Protein AF-A0AAT9HV15-F1 (afdb_monomer_lite)

Foldseek 3Di:
DADPNDDFDWDDDPPAQWIATPPGPVKIKGWDFDAPQQALGRIKMWIADPQRKIWIWRSQCLDQPDHGQNFFWWAKDFDDDPPDQQHDPDRVRRISDDSGTHTPGTGTAWIAGPVQWIKGWHKDFDKAWACAVLVLQATDITGQDMDTAKIFGPDGSNHPPAGQKMKGWDKAFLQDPDCVLRPVVLLVPLVDCVSNVSLLPFPSVQGHDRRGSNHHNDRHHDDRMDGAKMWMWGDDPPDDGTDTAKIKGWDWDFPVVQDPGRGDIDGAAIWMWGDDVPDPHTHTLAPRHKGFDFADQDPPHPCCVPCVGSWDFPDDAPDPPRPDDTDTDTDTQWIQHSVRKIKGKDFPDFDPDDDPPPPPVPPPPPPDPPDDDDDDDDDDDDDDDDDDDDDDDDDDDDDDDDDDDDDDDDDDDDDDDDDDDDDDDDDDGDGDIDIDIDDDDD

Secondary structure (DSSP, 8-state):
-EETTEE--EEE-TTSSEEEESS--S-EEEEE---SSSBSS--EEEEE-TTS-EEEES-S---TTPPP---EEEE--B--STTSTT--SSTTT-BSSSS-BEEEEE-EEEEE-TT-EEEEEEEEEEEEEE-GGG-TTS-EEEEEEEEEEEEEEEEETTB-S--SEEEEEEEEES--S-TTTT-HHHHT-TT-HHHHTT-TTS-GGG---TT-TT--SS-----SEEEEEEEEEEE-TT-SSEEEEEEEEEEEE--GGG-SSSPPPEEEEEEEEE--TT-SS-EES-SS-EEEEEP---TT-TTTTT--SSEEE----SSTT--SPP-EEE-EEEEE-TTS-EEEEEE----SSPPP--------------PPP----------------PPP---PPP---------------------------PPPSS--EEEEEEPPP-

Structure (mmCIF, N/CA/C/O backbone):
data_AF-A0AAT9HV15-F1
#
_entry.id   AF-A0AAT9HV15-F1
#
loop_
_atom_site.group_PDB
_atom_site.id
_atom_site.type_symbol
_atom_site.label_atom_id
_atom_site.label_alt_id
_atom_site.label_comp_id
_atom_site.label_asym_id
_atom_site.label_entity_id
_atom_site.label_seq_id
_atom_site.pdbx_PDB_ins_code
_atom_site.Cartn_x
_atom_site.Cartn_y
_atom_site.Cartn_z
_atom_site.occupancy
_atom_site.B_iso_or_equiv
_atom_site.auth_seq_id
_atom_site.auth_comp_id
_atom_site.auth_asym_id
_atom_site.auth_atom_id
_atom_site.pdbx_PDB_model_num
ATOM 1 N N . MET A 1 1 ? 3.244 -14.631 -6.047 1.00 84.88 1 MET A N 1
ATOM 2 C CA . MET A 1 1 ? 1.981 -13.869 -5.893 1.00 84.88 1 MET A CA 1
ATOM 3 C C . MET A 1 1 ? 1.630 -13.752 -4.413 1.00 84.88 1 MET A C 1
ATOM 5 O O . MET A 1 1 ? 1.930 -14.689 -3.685 1.00 84.88 1 MET A O 1
ATOM 9 N N . SER A 1 2 ? 1.026 -12.643 -3.970 1.00 81.19 2 SER A N 1
ATOM 10 C CA . SER A 1 2 ? 0.425 -12.531 -2.629 1.00 81.19 2 SER A CA 1
ATOM 11 C C . SER A 1 2 ? -1.094 -12.475 -2.767 1.00 81.19 2 SER A C 1
ATOM 13 O O . SER A 1 2 ? -1.607 -11.544 -3.382 1.00 81.19 2 SER A O 1
ATOM 15 N N . LEU A 1 3 ? -1.798 -13.476 -2.242 1.00 80.31 3 LEU A N 1
ATOM 16 C CA . LEU A 1 3 ? -3.259 -13.577 -2.300 1.00 80.31 3 LEU A CA 1
ATOM 17 C C . LEU A 1 3 ? -3.770 -14.080 -0.951 1.00 80.31 3 LEU A C 1
ATOM 19 O O . LEU A 1 3 ? -3.196 -15.015 -0.394 1.00 80.31 3 LEU A O 1
ATOM 23 N N . ALA A 1 4 ? -4.809 -13.441 -0.406 1.00 76.19 4 ALA A N 1
ATOM 24 C CA . ALA A 1 4 ? -5.395 -13.793 0.895 1.00 76.19 4 ALA A CA 1
ATOM 25 C C . ALA A 1 4 ? -4.350 -13.947 2.029 1.00 76.19 4 ALA A C 1
ATOM 27 O O . ALA A 1 4 ? -4.419 -14.861 2.848 1.00 76.19 4 ALA A O 1
ATOM 28 N N . GLY A 1 5 ? -3.331 -13.078 2.045 1.00 76.81 5 GLY A N 1
ATOM 29 C CA . GLY A 1 5 ? -2.265 -13.097 3.054 1.00 76.81 5 GLY A CA 1
ATOM 30 C C . GLY A 1 5 ? -1.223 -14.211 2.887 1.00 76.81 5 GLY A C 1
ATOM 31 O O . GLY A 1 5 ? -0.403 -14.406 3.781 1.00 76.81 5 GLY A O 1
ATOM 32 N N . ARG A 1 6 ? -1.224 -14.940 1.763 1.00 81.69 6 ARG A N 1
ATOM 33 C CA . ARG A 1 6 ? -0.285 -16.036 1.485 1.00 81.69 6 ARG A CA 1
ATOM 34 C C . ARG A 1 6 ? 0.624 -15.715 0.307 1.00 81.69 6 ARG A C 1
ATOM 36 O O . ARG A 1 6 ? 0.160 -15.288 -0.750 1.00 81.69 6 ARG A O 1
ATOM 43 N N . THR A 1 7 ? 1.912 -16.017 0.459 1.00 88.50 7 THR A N 1
ATOM 44 C CA . THR A 1 7 ? 2.855 -16.057 -0.664 1.00 88.50 7 THR A CA 1
ATOM 45 C C . THR A 1 7 ? 2.699 -17.379 -1.399 1.00 88.50 7 THR A C 1
ATOM 47 O O . THR A 1 7 ? 2.910 -18.443 -0.824 1.00 88.50 7 THR A O 1
ATOM 50 N N 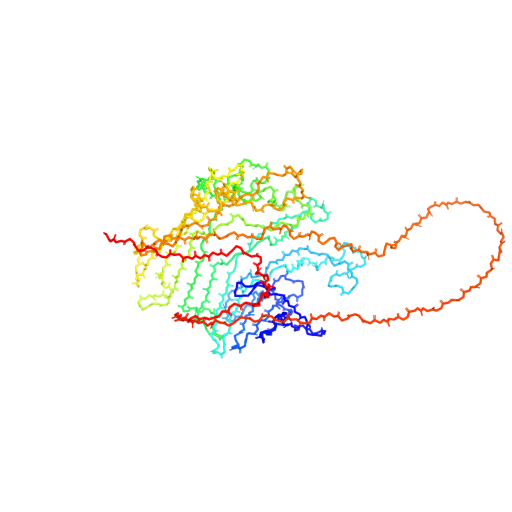. THR A 1 8 ? 2.350 -17.298 -2.677 1.00 89.19 8 THR A N 1
ATOM 51 C CA . THR A 1 8 ? 2.085 -18.450 -3.540 1.00 89.19 8 THR A CA 1
ATOM 52 C C . THR A 1 8 ? 3.058 -18.447 -4.714 1.00 89.19 8 THR A C 1
ATOM 54 O O . THR A 1 8 ? 3.144 -17.456 -5.455 1.00 89.19 8 THR A O 1
ATOM 57 N N . GLU A 1 9 ? 3.803 -19.542 -4.865 1.00 93.81 9 GLU A N 1
ATOM 58 C CA . GLU A 1 9 ? 4.592 -19.835 -6.063 1.00 93.81 9 GLU A CA 1
ATOM 59 C C . GLU A 1 9 ? 3.655 -20.229 -7.208 1.00 93.81 9 GLU A C 1
ATOM 61 O O . GLU A 1 9 ? 2.666 -20.931 -6.991 1.00 93.81 9 GLU A O 1
ATOM 66 N N . LEU A 1 10 ? 3.955 -19.755 -8.417 1.00 94.94 10 LEU A N 1
ATOM 67 C CA . LEU A 1 10 ? 3.155 -20.010 -9.609 1.00 94.94 10 LEU A CA 1
ATOM 68 C C . LEU A 1 10 ? 3.927 -20.897 -10.580 1.00 94.94 10 LEU A C 1
ATOM 70 O O . LEU A 1 10 ? 5.080 -20.621 -10.902 1.00 94.94 10 LEU A O 1
ATOM 74 N N . VAL A 1 11 ? 3.256 -21.920 -11.095 1.00 96.12 11 VAL A N 1
ATOM 75 C CA . VAL A 1 11 ? 3.764 -22.818 -12.129 1.00 96.12 11 VAL A CA 1
ATOM 76 C C . VAL A 1 11 ? 3.058 -22.488 -13.436 1.00 96.12 11 VAL A C 1
ATOM 78 O O . VAL A 1 11 ? 1.828 -22.477 -13.508 1.00 96.12 11 VAL A O 1
ATOM 81 N N . ARG A 1 12 ? 3.838 -22.196 -14.478 1.00 96.44 12 ARG A N 1
ATOM 82 C CA . ARG A 1 12 ? 3.315 -21.899 -15.815 1.00 96.44 12 ARG A CA 1
ATOM 83 C C . ARG A 1 12 ? 2.743 -23.161 -16.461 1.00 96.44 12 ARG A C 1
ATOM 85 O O . ARG A 1 12 ? 3.350 -24.228 -16.400 1.00 96.44 12 ARG A O 1
ATOM 92 N N . VAL A 1 13 ? 1.597 -23.030 -17.121 1.00 96.56 13 VAL A N 1
ATOM 93 C CA . VAL A 1 13 ? 0.961 -24.113 -17.875 1.00 96.56 13 VAL A CA 1
ATOM 94 C C . VAL A 1 13 ? 1.514 -24.121 -19.300 1.00 96.56 13 VAL A C 1
ATOM 96 O O . VAL A 1 13 ? 1.117 -23.310 -20.143 1.00 96.56 13 VAL A O 1
ATOM 99 N N . GLY A 1 14 ? 2.442 -25.041 -19.572 1.00 94.56 14 GLY A N 1
ATOM 100 C CA . GLY A 1 14 ? 3.097 -25.168 -20.876 1.00 94.56 14 GLY A CA 1
ATOM 101 C C . GLY A 1 14 ? 3.764 -23.859 -21.312 1.00 94.56 14 GLY A C 1
ATOM 102 O O . GLY A 1 14 ? 4.477 -23.224 -20.538 1.00 94.56 14 GLY A O 1
ATOM 103 N N . THR A 1 15 ? 3.502 -23.438 -22.548 1.00 92.38 15 THR A N 1
ATOM 104 C CA . THR A 1 15 ? 3.983 -22.170 -23.128 1.00 92.38 15 THR A CA 1
ATOM 105 C C . THR A 1 15 ? 2.937 -21.050 -23.084 1.00 92.38 15 THR A C 1
ATOM 107 O O . THR A 1 15 ? 3.122 -20.002 -23.697 1.00 92.38 15 THR A O 1
ATOM 110 N N . THR A 1 16 ? 1.823 -21.249 -22.372 1.00 95.19 16 THR A N 1
ATOM 111 C CA . THR A 1 16 ? 0.698 -20.300 -22.345 1.00 95.19 16 THR A CA 1
ATOM 112 C C . THR A 1 16 ? 0.917 -19.168 -21.340 1.00 95.19 16 THR A C 1
ATOM 114 O O . THR A 1 16 ? 1.786 -19.249 -20.476 1.00 95.19 16 THR A O 1
ATOM 117 N N . ASN A 1 17 ? 0.080 -18.132 -21.382 1.00 95.69 17 ASN A N 1
ATOM 118 C CA . ASN A 1 17 ? 0.015 -17.102 -20.335 1.00 95.69 17 ASN A CA 1
ATOM 119 C C . ASN A 1 17 ? -0.897 -17.505 -19.163 1.00 95.69 17 ASN A C 1
ATOM 121 O O . ASN A 1 17 ? -1.462 -16.657 -18.481 1.00 95.69 17 ASN A O 1
ATOM 125 N N . THR A 1 18 ? -1.084 -18.808 -18.942 1.00 97.50 18 THR A N 1
ATOM 126 C CA . THR A 1 18 ? -1.837 -19.347 -17.806 1.00 97.50 18 THR A CA 1
ATOM 127 C C . THR A 1 18 ? -0.881 -20.000 -16.814 1.00 97.50 18 THR A C 1
ATOM 129 O O . THR A 1 18 ? 0.092 -20.650 -17.195 1.00 97.50 18 THR A O 1
ATOM 132 N N . TYR A 1 19 ? -1.179 -19.841 -15.532 1.00 97.44 19 TYR A N 1
ATOM 133 C CA . TYR A 1 19 ? -0.416 -20.338 -14.399 1.00 97.44 19 TYR A CA 1
ATOM 134 C C . TYR A 1 19 ? -1.364 -20.967 -13.374 1.00 97.44 19 TYR A C 1
ATOM 136 O O . TYR A 1 19 ? -2.564 -20.674 -13.345 1.00 97.44 19 TYR A O 1
ATOM 144 N N . ARG A 1 20 ? -0.807 -21.817 -12.515 1.00 95.81 20 ARG A N 1
ATOM 145 C CA . ARG A 1 20 ? -1.479 -22.384 -11.342 1.00 95.81 20 ARG A CA 1
ATOM 146 C C . ARG A 1 20 ? -0.615 -22.194 -10.101 1.00 95.81 20 ARG A C 1
ATOM 148 O O . ARG A 1 20 ? 0.610 -22.164 -10.237 1.00 95.81 20 ARG A O 1
ATOM 155 N N . PRO A 1 21 ? -1.199 -22.093 -8.900 1.00 94.69 21 PRO A N 1
ATOM 156 C CA . PRO A 1 21 ? -0.445 -22.275 -7.666 1.00 94.69 21 PRO A CA 1
ATOM 157 C C . PRO A 1 21 ? 0.350 -23.585 -7.684 1.00 94.69 21 PRO A C 1
ATOM 159 O O . PRO A 1 21 ? -0.144 -24.603 -8.164 1.00 94.69 21 PRO A O 1
ATOM 162 N N . ALA A 1 22 ? 1.568 -23.578 -7.139 1.00 93.62 22 ALA A N 1
ATOM 163 C CA . ALA A 1 22 ? 2.375 -24.795 -7.013 1.00 93.62 22 ALA A CA 1
ATOM 164 C C . ALA A 1 22 ? 1.672 -25.863 -6.153 1.00 93.62 22 ALA A C 1
ATOM 166 O O . ALA A 1 22 ? 1.695 -27.048 -6.479 1.00 93.62 22 ALA A O 1
ATOM 167 N N . SER A 1 23 ? 0.997 -25.428 -5.085 1.00 91.44 23 SER A N 1
ATOM 168 C CA . SER A 1 23 ? 0.029 -26.240 -4.344 1.00 91.44 23 SER A CA 1
ATOM 169 C C . SER A 1 23 ? -1.352 -26.073 -4.979 1.00 91.44 23 SER A C 1
ATOM 171 O O . SER A 1 23 ? -2.198 -25.398 -4.399 1.00 91.44 23 SER A O 1
ATOM 173 N N . ASP A 1 24 ? -1.531 -26.622 -6.183 1.00 93.19 24 ASP A N 1
ATOM 174 C CA . ASP A 1 24 ? -2.735 -26.486 -7.017 1.00 93.19 24 ASP A CA 1
ATOM 175 C C . ASP A 1 24 ? -4.028 -26.666 -6.198 1.00 93.19 24 ASP A C 1
ATOM 177 O O . ASP A 1 24 ? -4.363 -27.765 -5.752 1.00 93.19 24 ASP A O 1
ATOM 181 N N . ASP A 1 25 ? -4.734 -25.559 -5.978 1.00 93.06 25 ASP A N 1
ATOM 182 C CA . ASP A 1 25 ? -6.002 -25.482 -5.250 1.00 93.06 25 ASP A CA 1
ATOM 183 C C . ASP A 1 25 ? -7.192 -25.255 -6.197 1.00 93.06 25 ASP A C 1
ATOM 185 O O . ASP A 1 25 ? -8.297 -24.946 -5.753 1.00 93.06 25 ASP A O 1
ATOM 189 N N . GLY A 1 26 ? -6.971 -25.404 -7.509 1.00 94.94 26 GLY A N 1
ATOM 190 C CA . GLY A 1 26 ? -7.952 -25.107 -8.548 1.00 94.94 26 GLY A CA 1
ATOM 191 C C . GLY A 1 26 ? -8.003 -23.635 -8.974 1.00 94.94 26 GLY A C 1
ATOM 192 O O . GLY A 1 26 ? -8.720 -23.319 -9.923 1.00 94.94 26 GLY A O 1
ATOM 193 N N . THR A 1 27 ? -7.235 -22.738 -8.343 1.00 95.62 27 THR A N 1
ATOM 194 C CA . THR A 1 27 ? -7.126 -21.337 -8.774 1.00 95.62 27 THR A CA 1
ATOM 195 C C . THR A 1 27 ? -6.457 -21.241 -10.142 1.00 95.62 27 THR A C 1
ATOM 197 O O . THR A 1 27 ? -5.368 -21.778 -10.374 1.00 95.62 27 THR A O 1
ATOM 200 N N . ARG A 1 28 ? -7.069 -20.480 -11.051 1.00 96.56 28 ARG A N 1
ATOM 201 C CA . ARG A 1 28 ? -6.496 -20.164 -12.360 1.00 96.56 28 ARG A CA 1
ATOM 202 C C . ARG A 1 28 ? -5.915 -18.760 -12.349 1.00 96.56 28 ARG A C 1
ATOM 204 O O . ARG A 1 28 ? -6.616 -17.802 -12.054 1.00 96.56 28 ARG A O 1
ATOM 211 N N . VAL A 1 29 ? -4.655 -18.628 -12.747 1.00 97.75 29 VAL A N 1
ATOM 212 C CA . VAL A 1 29 ? -3.983 -17.331 -12.879 1.00 97.75 29 VAL A CA 1
ATOM 213 C C . VAL A 1 29 ? -3.672 -17.088 -14.351 1.00 97.75 29 VAL A C 1
ATOM 215 O O . VAL A 1 29 ? -3.105 -17.953 -15.010 1.00 97.75 29 VAL A O 1
ATOM 218 N N . THR A 1 30 ? -4.046 -15.933 -14.890 1.00 98.19 30 THR A N 1
ATOM 219 C CA . THR A 1 30 ? -3.813 -15.575 -16.295 1.00 98.19 30 THR A CA 1
ATOM 220 C C . THR A 1 30 ? -3.082 -14.244 -16.377 1.00 98.19 30 THR A C 1
ATOM 222 O O . THR A 1 30 ? -3.547 -13.250 -15.825 1.00 98.19 30 THR A O 1
ATOM 225 N N . LEU A 1 31 ? -1.959 -14.228 -17.091 1.00 97.50 31 LEU A N 1
ATOM 226 C CA . LEU A 1 31 ? -1.273 -13.010 -17.503 1.00 97.50 31 LEU A CA 1
ATOM 227 C C . LEU A 1 31 ? -1.949 -12.451 -18.759 1.00 97.50 31 LEU A C 1
ATOM 229 O O . LEU A 1 31 ? -2.221 -13.177 -19.722 1.00 97.50 31 LEU A O 1
ATOM 233 N N . LYS A 1 32 ? -2.215 -11.154 -18.745 1.00 97.69 32 LYS A N 1
ATOM 234 C CA . LYS A 1 32 ? -2.801 -10.382 -19.836 1.00 97.69 32 LYS A CA 1
ATOM 235 C C . LYS A 1 32 ? -1.885 -9.206 -20.160 1.00 97.69 32 LYS A C 1
ATOM 237 O O . LYS A 1 32 ? -1.106 -8.802 -19.310 1.00 97.69 32 LYS A O 1
ATOM 242 N N . THR A 1 33 ? -2.015 -8.653 -21.360 1.00 95.38 33 THR A N 1
ATOM 243 C CA . THR A 1 33 ? -1.266 -7.476 -21.828 1.00 95.38 33 THR A CA 1
ATOM 244 C C . THR A 1 33 ? -2.214 -6.462 -22.476 1.00 95.38 33 THR A C 1
ATOM 246 O O . THR A 1 33 ? -3.408 -6.741 -22.651 1.00 95.38 33 THR A O 1
ATOM 249 N N . GLY A 1 34 ? -1.702 -5.281 -22.827 1.00 93.81 34 GLY A N 1
ATOM 250 C CA . GLY A 1 34 ? -2.438 -4.231 -23.533 1.00 93.81 34 GLY A CA 1
ATOM 251 C C . GLY A 1 34 ? -3.240 -3.279 -22.641 1.00 93.81 34 GLY A C 1
ATOM 252 O O . GLY A 1 34 ? -4.068 -2.532 -23.159 1.00 93.81 34 GLY A O 1
ATOM 253 N N . ALA A 1 35 ? -3.034 -3.293 -21.320 1.00 95.31 35 ALA A N 1
ATOM 254 C CA . ALA A 1 35 ? -3.607 -2.279 -20.438 1.00 95.31 35 ALA A CA 1
ATOM 255 C C . ALA A 1 35 ? -2.844 -0.945 -20.536 1.00 95.31 35 ALA A C 1
ATOM 257 O O . ALA A 1 35 ? -1.622 -0.916 -20.664 1.00 95.31 35 ALA A O 1
ATOM 258 N N . ALA A 1 36 ? -3.558 0.174 -20.412 1.00 93.75 36 ALA A N 1
ATOM 259 C CA . ALA A 1 36 ? -2.958 1.501 -20.302 1.00 93.75 36 ALA A CA 1
ATOM 260 C C . ALA A 1 36 ? -2.536 1.779 -18.846 1.00 93.75 36 ALA A C 1
ATOM 262 O O . ALA A 1 36 ? -3.148 2.579 -18.150 1.00 93.75 36 ALA A O 1
ATOM 263 N N . ASN A 1 37 ? -1.517 1.072 -18.354 1.00 93.94 37 ASN A N 1
ATOM 264 C CA . ASN A 1 37 ? -1.131 1.078 -16.934 1.00 93.94 37 ASN A CA 1
ATOM 265 C C . ASN A 1 37 ? 0.318 1.539 -16.665 1.00 93.94 37 ASN A C 1
ATOM 267 O O . ASN A 1 37 ? 0.793 1.435 -15.536 1.00 93.94 37 ASN A O 1
ATOM 271 N N . GLY A 1 38 ? 1.014 2.044 -17.689 1.00 90.88 38 GLY A N 1
ATOM 272 C CA . GLY A 1 38 ? 2.395 2.538 -17.604 1.00 90.88 38 GLY A CA 1
ATOM 273 C C . GLY A 1 38 ? 3.482 1.470 -17.769 1.00 90.88 38 GLY A C 1
ATOM 274 O O . GLY A 1 38 ? 4.645 1.823 -17.976 1.00 90.88 38 GLY A O 1
ATOM 275 N N . ASP A 1 39 ? 3.111 0.191 -17.731 1.00 92.81 39 ASP A N 1
ATOM 276 C CA . ASP A 1 39 ? 3.994 -0.920 -18.076 1.00 92.81 39 ASP A CA 1
ATOM 277 C C . ASP A 1 39 ? 4.319 -0.937 -19.587 1.00 92.81 39 ASP A C 1
ATOM 279 O O . ASP A 1 39 ? 3.625 -0.323 -20.405 1.00 92.81 39 ASP A O 1
ATOM 283 N N . ASN A 1 40 ? 5.415 -1.588 -19.980 1.00 89.81 40 ASN A N 1
ATOM 284 C CA . ASN A 1 40 ? 5.967 -1.496 -21.334 1.00 89.81 40 ASN A CA 1
ATOM 285 C C . ASN A 1 40 ? 5.042 -2.065 -22.427 1.00 89.81 40 ASN A C 1
ATOM 287 O O . ASN A 1 40 ? 4.978 -1.482 -23.521 1.00 89.81 40 ASN A O 1
ATOM 291 N N . ASP A 1 41 ? 4.344 -3.162 -22.138 1.00 89.81 41 ASP A N 1
ATOM 292 C CA . ASP A 1 41 ? 3.325 -3.797 -22.981 1.00 89.81 41 ASP A CA 1
ATOM 293 C C . ASP A 1 41 ? 1.968 -3.951 -22.266 1.00 89.81 41 ASP A C 1
ATOM 295 O O . ASP A 1 41 ? 1.015 -4.493 -22.837 1.00 89.81 41 ASP A O 1
ATOM 299 N N . GLY A 1 42 ? 1.839 -3.393 -21.063 1.00 93.56 42 GLY A N 1
ATOM 300 C CA . GLY A 1 42 ? 0.571 -3.269 -20.364 1.00 93.56 42 GLY A CA 1
ATOM 301 C C . GLY A 1 42 ? 0.174 -4.545 -19.636 1.00 93.56 42 GLY A C 1
ATOM 302 O O . GLY A 1 42 ? -1.004 -4.914 -19.681 1.00 93.56 42 GLY A O 1
ATOM 303 N N . GLU A 1 43 ? 1.135 -5.247 -19.025 1.00 95.00 43 GLU A N 1
ATOM 304 C CA . GLU A 1 43 ? 0.898 -6.475 -18.269 1.00 95.00 43 GLU A CA 1
ATOM 305 C C . GLU A 1 43 ? -0.072 -6.253 -17.107 1.00 95.00 43 GLU A C 1
ATOM 307 O O . GLU A 1 43 ? 0.061 -5.303 -16.335 1.00 95.00 43 GLU A O 1
ATOM 312 N N . TYR A 1 44 ? -1.024 -7.168 -16.932 1.00 97.38 44 TYR A N 1
ATOM 313 C CA . TYR A 1 44 ? -1.892 -7.259 -15.758 1.00 97.38 44 TYR A CA 1
ATOM 314 C C . TYR A 1 44 ? -2.314 -8.710 -15.522 1.00 97.38 44 TYR A C 1
ATOM 316 O O . TYR A 1 44 ? -2.211 -9.562 -16.407 1.00 97.38 44 TYR A O 1
ATOM 324 N N . TRP A 1 45 ? -2.792 -9.010 -14.317 1.00 98.00 45 TRP A N 1
ATOM 325 C CA . TRP A 1 45 ? -3.085 -10.385 -13.911 1.00 98.00 45 TRP A CA 1
ATOM 326 C C . TRP A 1 45 ? -4.553 -10.563 -13.547 1.00 98.00 45 TRP A C 1
ATOM 328 O O . TRP A 1 45 ? -5.130 -9.737 -12.844 1.00 98.00 45 TRP A O 1
ATOM 338 N N . GLU A 1 46 ? -5.140 -11.675 -13.976 1.00 98.06 46 GLU A N 1
ATOM 339 C CA . GLU A 1 46 ? -6.458 -12.134 -13.538 1.00 98.06 46 GLU A CA 1
ATOM 340 C C . GLU A 1 46 ? -6.306 -13.443 -12.768 1.00 98.06 46 GLU A C 1
ATOM 342 O O . GLU A 1 46 ? -5.705 -14.403 -13.256 1.00 98.06 46 GLU A O 1
ATOM 347 N N . VAL A 1 47 ? -6.857 -13.486 -11.561 1.00 97.38 47 VAL A N 1
ATOM 348 C CA . VAL A 1 47 ? -6.869 -14.661 -10.695 1.00 97.38 47 VAL A CA 1
ATOM 349 C C . VAL A 1 47 ? -8.316 -15.069 -10.476 1.00 97.38 47 VAL A C 1
ATOM 351 O O . VAL A 1 47 ? -9.081 -14.314 -9.887 1.00 97.38 47 VAL A O 1
ATOM 354 N N . THR A 1 48 ? -8.692 -16.249 -10.952 1.00 97.94 48 THR A N 1
ATOM 355 C CA . THR A 1 48 ? -10.032 -16.814 -10.777 1.00 97.94 48 THR A CA 1
ATOM 356 C C . THR A 1 48 ? -9.967 -17.932 -9.751 1.00 97.94 48 THR A C 1
ATOM 358 O O . THR A 1 48 ? -9.316 -18.955 -9.989 1.00 97.94 48 THR A O 1
ATOM 361 N N . THR A 1 49 ? -10.616 -17.730 -8.610 1.00 95.69 49 THR A N 1
ATOM 362 C CA . THR A 1 49 ? -10.752 -18.741 -7.557 1.00 95.69 49 THR A CA 1
ATOM 363 C C . THR A 1 49 ? -11.859 -19.741 -7.897 1.00 95.69 49 THR A C 1
ATOM 365 O O . THR A 1 49 ? -12.640 -19.547 -8.829 1.00 95.69 49 THR A O 1
ATOM 368 N N . THR A 1 50 ? -11.912 -20.858 -7.172 1.00 96.31 50 THR A N 1
ATOM 369 C CA . THR A 1 50 ? -12.835 -21.975 -7.456 1.00 96.31 50 THR A CA 1
ATOM 370 C C . THR A 1 50 ? -14.309 -21.650 -7.213 1.00 96.31 50 THR A C 1
ATOM 372 O O . THR A 1 50 ? -15.176 -22.339 -7.743 1.00 96.31 50 THR A O 1
ATOM 375 N N . ASP A 1 51 ? -14.598 -20.590 -6.461 1.00 96.25 51 ASP A N 1
ATOM 376 C CA . ASP A 1 51 ? -15.936 -20.012 -6.290 1.00 96.25 51 ASP A CA 1
ATOM 377 C C . ASP A 1 51 ? -16.374 -19.131 -7.479 1.00 96.25 51 ASP A C 1
ATOM 379 O O . ASP A 1 51 ? -17.502 -18.647 -7.506 1.00 96.25 51 ASP A O 1
ATOM 383 N N . GLY A 1 52 ? -15.495 -18.925 -8.466 1.00 97.25 52 GLY A N 1
ATOM 384 C CA . GLY A 1 52 ? -15.737 -18.101 -9.647 1.00 97.25 52 GLY A CA 1
ATOM 385 C C . GLY A 1 52 ? -15.407 -16.617 -9.470 1.00 97.25 52 GLY A C 1
ATOM 386 O O . GLY A 1 52 ? -15.512 -15.869 -10.442 1.00 97.25 52 GLY A O 1
ATOM 387 N N . THR A 1 53 ? -14.972 -16.180 -8.285 1.00 97.50 53 THR A N 1
ATOM 388 C CA . THR A 1 53 ? -14.555 -14.791 -8.054 1.00 97.50 53 THR A CA 1
ATOM 389 C C . THR A 1 53 ? -13.293 -14.471 -8.859 1.00 97.50 53 THR A C 1
ATOM 391 O O . THR A 1 53 ? -12.325 -15.234 -8.873 1.00 97.50 53 THR A O 1
ATOM 394 N N . VAL A 1 54 ? -13.289 -13.322 -9.537 1.00 97.62 54 VAL A N 1
ATOM 395 C CA . VAL A 1 54 ? -12.161 -12.836 -10.338 1.00 97.62 54 VAL A CA 1
ATOM 396 C C . VAL A 1 54 ? -11.495 -11.659 -9.640 1.00 97.62 54 VAL A C 1
ATOM 398 O O . VAL A 1 54 ? -12.108 -10.615 -9.429 1.00 97.62 54 VAL A O 1
ATOM 401 N N . TYR A 1 55 ? -10.209 -11.804 -9.345 1.00 97.50 55 TYR A N 1
ATOM 402 C CA . TYR A 1 55 ? -9.341 -10.758 -8.820 1.00 97.50 55 TYR A CA 1
ATOM 403 C C . TYR A 1 55 ? -8.441 -10.252 -9.946 1.00 97.50 55 TYR A C 1
ATOM 405 O O . TYR A 1 55 ? -7.631 -10.997 -10.494 1.00 97.50 55 TYR A O 1
ATOM 413 N N . THR A 1 56 ? -8.580 -8.980 -10.294 1.00 97.94 56 THR A N 1
ATOM 414 C CA . THR A 1 56 ? -7.769 -8.303 -11.307 1.00 97.94 56 THR A CA 1
ATOM 415 C C . THR A 1 56 ? -6.699 -7.466 -10.621 1.00 97.94 56 THR A C 1
ATOM 417 O O . THR A 1 56 ? -7.025 -6.648 -9.760 1.00 97.94 56 THR A O 1
ATOM 420 N N . PHE A 1 57 ? -5.442 -7.635 -11.022 1.00 97.94 57 PHE A N 1
ATOM 421 C CA . PHE A 1 57 ? -4.297 -6.921 -10.467 1.00 97.94 57 PHE A CA 1
ATOM 422 C C . PHE A 1 57 ? -3.606 -6.075 -11.528 1.00 97.94 57 PHE A C 1
ATOM 424 O O . PHE A 1 57 ? -3.196 -6.601 -12.564 1.00 97.94 57 PHE A O 1
ATOM 431 N N . GLY A 1 58 ? -3.425 -4.788 -11.238 1.00 97.19 58 GLY A N 1
ATOM 432 C CA . GLY A 1 58 ? -2.632 -3.866 -12.040 1.00 97.19 58 GLY A CA 1
ATOM 433 C C . GLY A 1 58 ? -3.181 -3.597 -13.441 1.00 97.19 58 GLY A C 1
ATOM 434 O O . GLY A 1 58 ? -2.423 -3.363 -14.375 1.00 97.19 58 GLY A O 1
ATOM 435 N N . ARG A 1 59 ? -4.504 -3.627 -13.601 1.00 96.75 59 ARG A N 1
ATOM 436 C CA . ARG A 1 59 ? -5.177 -3.194 -14.828 1.00 96.75 59 ARG A CA 1
ATOM 437 C C . ARG A 1 59 ? -5.180 -1.670 -14.977 1.00 96.75 59 ARG A C 1
ATOM 439 O O . ARG A 1 59 ? -5.221 -1.195 -16.106 1.00 96.75 59 ARG A O 1
ATOM 446 N N . HIS A 1 60 ? -5.127 -0.929 -13.867 1.00 96.25 60 HIS A N 1
ATOM 447 C CA . HIS A 1 60 ? -5.204 0.531 -13.761 1.00 96.25 60 HIS A CA 1
ATOM 448 C C . HIS A 1 60 ? -6.569 1.114 -14.169 1.00 96.25 60 HIS A C 1
ATOM 450 O O . HIS A 1 60 ? -7.242 1.752 -13.359 1.00 96.25 60 HIS A O 1
ATOM 456 N N . GLU A 1 61 ? -7.012 0.841 -15.396 1.00 96.12 61 GLU A N 1
ATOM 457 C CA . GLU A 1 61 ? -8.294 1.284 -15.950 1.00 96.12 61 GLU A CA 1
ATOM 458 C C . GLU A 1 61 ? -9.352 0.183 -15.803 1.00 96.12 61 GLU A C 1
ATOM 460 O O . GLU A 1 61 ? -9.449 -0.768 -16.590 1.00 96.12 61 GLU A O 1
ATOM 465 N N . VAL A 1 62 ? -10.155 0.284 -14.743 1.00 94.81 62 VAL A N 1
ATOM 466 C CA . VAL A 1 62 ? -11.135 -0.753 -14.376 1.00 94.81 62 VAL A CA 1
ATOM 467 C C . VAL A 1 62 ? -12.470 -0.647 -15.125 1.00 94.81 62 VAL A C 1
ATOM 469 O O . VAL A 1 62 ? -13.209 -1.639 -15.157 1.00 94.81 62 VAL A O 1
ATOM 472 N N . GLY A 1 63 ? -12.727 0.489 -15.787 1.00 92.81 63 GLY A N 1
ATOM 473 C CA . GLY A 1 63 ? -13.925 0.770 -16.586 1.00 92.81 63 GLY A CA 1
ATOM 474 C C . GLY A 1 63 ? -15.103 1.310 -15.766 1.00 92.81 63 GLY A C 1
ATOM 475 O O . GLY A 1 63 ? -14.933 1.755 -14.634 1.00 92.81 63 GLY A O 1
ATOM 476 N N . GLY A 1 64 ? -16.306 1.291 -16.352 1.00 92.00 64 GLY A N 1
ATOM 477 C CA . GLY A 1 64 ? -17.565 1.580 -15.644 1.00 92.00 64 GLY A CA 1
ATOM 478 C C . GLY A 1 64 ? -17.690 2.993 -15.059 1.00 92.00 64 GLY A C 1
ATOM 479 O O . GLY A 1 64 ? -18.424 3.182 -14.097 1.00 92.00 64 GLY A O 1
ATOM 480 N N . GLY A 1 65 ? -16.950 3.972 -15.593 1.00 93.69 65 GLY A N 1
ATOM 481 C CA . GLY A 1 65 ? -16.951 5.359 -15.108 1.00 93.69 65 GLY A CA 1
ATOM 482 C C . GLY A 1 65 ? -16.089 5.618 -13.865 1.00 93.69 65 GLY A C 1
ATOM 483 O O . GLY A 1 65 ? -16.018 6.759 -13.414 1.00 93.69 65 GLY A O 1
ATOM 484 N N . HIS A 1 66 ? -15.413 4.600 -13.325 1.00 96.12 66 HIS A N 1
ATOM 485 C CA . HIS A 1 66 ? -14.475 4.771 -12.218 1.00 96.12 66 HIS A CA 1
ATOM 486 C C . HIS A 1 66 ? -13.159 5.395 -12.712 1.00 96.12 66 HIS A C 1
ATOM 488 O O . HIS A 1 66 ? -12.696 5.111 -13.818 1.00 96.12 66 HIS A O 1
ATOM 494 N N . THR A 1 67 ? -12.533 6.229 -11.883 1.00 96.12 67 THR A N 1
ATOM 495 C CA . THR A 1 67 ? -11.222 6.824 -12.177 1.00 96.12 67 THR A CA 1
ATOM 496 C C . THR A 1 67 ? -10.103 5.778 -12.158 1.00 96.12 67 THR A C 1
ATOM 498 O O . THR A 1 67 ? -10.257 4.670 -11.642 1.00 96.12 67 THR A O 1
ATOM 501 N N . ASN A 1 68 ? -8.943 6.105 -12.722 1.00 97.12 68 ASN A N 1
ATOM 502 C CA . ASN A 1 68 ? -7.827 5.164 -12.745 1.00 97.12 68 ASN A CA 1
ATOM 503 C C . ASN A 1 68 ? -7.332 4.852 -11.324 1.00 97.12 68 ASN A C 1
ATOM 505 O O . ASN A 1 68 ? -7.134 5.748 -10.502 1.00 97.12 68 ASN A O 1
ATOM 509 N N . THR A 1 69 ? -7.095 3.570 -11.043 1.00 98.00 69 THR A N 1
ATOM 510 C CA . THR A 1 69 ? -6.770 3.089 -9.690 1.00 98.00 69 THR A CA 1
ATOM 511 C C . THR A 1 69 ? -5.321 3.341 -9.286 1.00 98.00 69 THR A C 1
ATOM 513 O O . THR A 1 69 ? -5.003 3.231 -8.107 1.00 98.00 69 THR A O 1
ATOM 516 N N . ASN A 1 70 ? -4.427 3.669 -10.230 1.00 97.69 70 ASN A N 1
ATOM 517 C CA . ASN A 1 70 ? -2.983 3.841 -9.996 1.00 97.69 70 ASN A CA 1
ATOM 518 C C . ASN A 1 70 ? -2.304 2.621 -9.355 1.00 97.69 70 ASN A C 1
ATOM 520 O O . ASN A 1 70 ? -1.391 2.760 -8.549 1.00 97.69 70 ASN A O 1
ATOM 524 N N . SER A 1 71 ? -2.742 1.419 -9.696 1.00 97.62 71 SER A N 1
ATOM 525 C CA . SER A 1 71 ? -2.337 0.171 -9.047 1.00 97.62 71 SER A CA 1
ATOM 526 C C . SER A 1 71 ? -1.012 -0.443 -9.500 1.00 97.62 71 SER A C 1
ATOM 528 O O . SER A 1 71 ? -0.558 -1.420 -8.902 1.00 97.62 71 SER A O 1
ATOM 530 N N . VAL A 1 72 ? -0.383 0.092 -10.543 1.00 97.38 72 VAL A N 1
ATOM 531 C CA . VAL A 1 72 ? 0.871 -0.437 -11.089 1.00 97.38 72 VAL A CA 1
ATOM 532 C C . VAL A 1 72 ? 2.026 0.455 -10.666 1.00 97.38 72 VAL A C 1
ATOM 534 O O . VAL A 1 72 ? 1.987 1.666 -10.866 1.00 97.38 72 VAL A O 1
ATOM 537 N N . SER A 1 73 ? 3.047 -0.149 -10.057 1.00 96.75 73 SER A N 1
ATOM 538 C CA . SER A 1 73 ? 4.319 0.517 -9.777 1.00 96.75 73 SER A CA 1
ATOM 539 C C . SER A 1 73 ? 5.352 0.051 -10.791 1.00 96.75 73 SER A C 1
ATOM 541 O O . SER A 1 73 ? 5.565 -1.157 -10.948 1.00 96.75 73 SER A O 1
ATOM 543 N N . THR A 1 74 ? 6.010 0.999 -11.450 1.00 94.94 74 THR A N 1
ATOM 544 C CA . THR A 1 74 ? 6.962 0.729 -12.519 1.00 94.94 74 THR A CA 1
ATOM 545 C C . THR A 1 74 ? 8.372 1.211 -12.169 1.00 94.94 74 THR A C 1
ATOM 547 O O . THR A 1 74 ? 8.595 1.974 -11.225 1.00 94.94 74 THR A O 1
ATOM 550 N N . VAL A 1 75 ? 9.364 0.638 -12.848 1.00 93.12 75 VAL A N 1
ATOM 551 C CA . VAL A 1 75 ? 10.776 1.009 -12.729 1.00 93.12 75 VAL A CA 1
ATOM 552 C C . VAL A 1 75 ? 11.479 0.825 -14.078 1.00 93.12 75 VAL A C 1
ATOM 554 O O . VAL A 1 75 ? 11.187 -0.140 -14.789 1.00 93.12 75 VAL A O 1
ATOM 557 N N . PRO A 1 76 ? 12.419 1.700 -14.477 1.00 89.94 76 PRO A N 1
ATOM 558 C CA . PRO A 1 76 ? 13.182 1.479 -15.697 1.00 89.94 76 PRO A CA 1
ATOM 559 C C . PRO A 1 76 ? 14.092 0.246 -15.566 1.00 89.94 76 PRO A C 1
ATOM 561 O O . PRO A 1 76 ? 14.886 0.128 -14.629 1.00 89.94 76 PRO A O 1
ATOM 564 N N . VAL A 1 77 ? 14.006 -0.660 -16.541 1.00 89.06 77 VAL A N 1
ATOM 565 C CA . VAL A 1 77 ? 14.838 -1.871 -16.644 1.00 89.06 77 VAL A CA 1
ATOM 566 C C . VAL A 1 77 ? 15.403 -2.024 -18.056 1.00 89.06 77 VAL A C 1
ATOM 568 O O . VAL A 1 77 ? 14.937 -1.379 -19.001 1.00 89.06 77 VAL A O 1
ATOM 571 N N . PHE A 1 78 ? 16.424 -2.872 -18.187 1.00 88.50 78 PHE A N 1
ATOM 572 C CA . PHE A 1 78 ? 17.083 -3.175 -19.453 1.00 88.50 78 PHE A CA 1
ATOM 573 C C . PHE A 1 78 ? 17.044 -4.686 -19.703 1.00 88.50 78 PHE A C 1
ATOM 575 O O . PHE A 1 78 ? 17.480 -5.441 -18.834 1.00 88.50 78 PHE A O 1
ATOM 582 N N . GLY A 1 79 ? 16.549 -5.112 -20.867 1.00 89.06 79 GLY A N 1
ATOM 583 C CA . GLY A 1 79 ? 16.580 -6.515 -21.292 1.00 89.06 79 GLY A CA 1
ATOM 584 C C . GLY A 1 79 ? 18.014 -6.953 -21.586 1.00 89.06 79 GLY A C 1
ATOM 585 O O . GLY A 1 79 ? 18.749 -6.243 -22.276 1.00 89.06 79 GLY A O 1
ATOM 586 N N . ASN A 1 80 ? 18.456 -8.090 -21.049 1.00 89.00 80 ASN A N 1
ATOM 587 C CA . ASN A 1 80 ? 19.865 -8.487 -21.108 1.00 89.00 80 ASN A CA 1
ATOM 588 C C . ASN A 1 80 ? 20.138 -9.735 -21.952 1.00 89.00 80 ASN A C 1
ATOM 590 O O . ASN A 1 80 ? 21.303 -9.958 -22.281 1.00 89.00 80 ASN A O 1
ATOM 594 N N . HIS A 1 81 ? 19.113 -10.488 -22.364 1.00 89.69 81 HIS A N 1
ATOM 595 C CA . HIS A 1 81 ? 19.283 -11.635 -23.262 1.00 89.69 81 HIS A CA 1
ATOM 596 C C . HIS A 1 81 ? 18.397 -11.582 -24.515 1.00 89.69 81 HIS A C 1
ATOM 598 O O . HIS A 1 81 ? 17.265 -11.096 -24.464 1.00 89.69 81 HIS A O 1
ATOM 604 N N . PRO A 1 82 ? 18.865 -12.147 -25.648 1.00 90.31 82 PRO A N 1
ATOM 605 C CA . PRO A 1 82 ? 18.033 -12.336 -26.829 1.00 90.31 82 PRO A CA 1
ATOM 606 C C . PRO A 1 82 ? 16.735 -13.086 -26.507 1.00 90.31 82 PRO A C 1
ATOM 608 O O . PRO A 1 82 ? 16.757 -14.132 -25.861 1.00 90.31 82 PRO A O 1
ATOM 611 N N . GLY A 1 83 ? 15.610 -12.564 -26.997 1.00 83.69 83 GLY A N 1
ATOM 612 C CA . GLY A 1 83 ? 14.279 -13.132 -26.764 1.00 83.69 83 GLY A CA 1
ATOM 613 C C . GLY A 1 83 ? 13.569 -12.602 -25.516 1.00 83.69 83 GLY A C 1
ATOM 614 O O . GLY A 1 83 ? 12.378 -12.861 -25.358 1.00 83.69 83 GLY A O 1
ATOM 615 N N . GLU A 1 84 ? 14.247 -11.834 -24.661 1.00 84.81 84 GLU A N 1
ATOM 616 C CA . GLU A 1 84 ? 13.586 -11.078 -23.597 1.00 84.81 84 GLU A CA 1
ATOM 617 C C . GLU A 1 84 ? 12.928 -9.808 -24.158 1.00 84.81 84 GLU A C 1
ATOM 619 O O . GLU A 1 84 ? 13.441 -9.219 -25.123 1.00 84.81 84 GLU A O 1
ATOM 624 N N . PRO A 1 85 ? 11.823 -9.338 -23.546 1.00 79.81 85 PRO A N 1
ATOM 625 C CA . PRO A 1 85 ? 11.287 -8.023 -23.844 1.00 79.81 85 PRO A CA 1
ATOM 626 C C . PRO A 1 85 ? 12.390 -6.966 -23.790 1.00 79.81 85 PRO A C 1
ATOM 628 O O . PRO A 1 85 ? 13.248 -6.973 -22.906 1.00 79.81 85 PRO A O 1
ATOM 631 N N . CYS A 1 86 ? 12.340 -6.035 -24.742 1.00 84.88 86 CYS A N 1
ATOM 632 C CA . CYS A 1 86 ? 13.206 -4.860 -24.783 1.00 84.88 86 CYS A CA 1
ATOM 633 C C . CYS A 1 86 ? 14.692 -5.124 -25.052 1.00 84.88 86 CYS A C 1
ATOM 635 O O . CYS A 1 86 ? 15.454 -4.167 -25.073 1.00 84.88 86 CYS A O 1
ATOM 637 N N . HIS A 1 87 ? 15.137 -6.364 -25.264 1.00 89.06 87 HIS A N 1
ATOM 638 C CA . HIS A 1 87 ? 16.538 -6.625 -25.583 1.00 89.06 87 HIS A CA 1
ATOM 639 C C . HIS A 1 87 ? 16.922 -6.054 -26.959 1.00 89.06 87 HIS A C 1
ATOM 641 O O . HIS A 1 87 ? 16.309 -6.382 -27.977 1.00 89.06 87 HIS A O 1
ATOM 647 N N . ALA A 1 88 ? 18.000 -5.271 -26.999 1.00 89.38 88 ALA A N 1
ATOM 648 C CA . ALA A 1 88 ? 18.635 -4.784 -28.217 1.00 89.38 88 ALA A CA 1
ATOM 649 C C . ALA A 1 88 ? 20.128 -5.151 -28.243 1.00 89.38 88 ALA A C 1
ATOM 651 O O . ALA A 1 88 ? 20.721 -5.504 -27.226 1.00 89.38 88 ALA A O 1
ATOM 652 N N . THR A 1 89 ? 20.760 -5.046 -29.416 1.00 89.88 89 THR A N 1
ATOM 653 C CA . THR A 1 89 ? 22.196 -5.341 -29.581 1.00 89.88 89 THR A CA 1
ATOM 654 C C . THR A 1 89 ? 23.075 -4.421 -28.734 1.00 89.88 89 THR A C 1
ATOM 656 O O . THR A 1 89 ? 24.057 -4.863 -28.139 1.00 89.88 89 THR A O 1
ATOM 659 N N . ALA A 1 90 ? 22.743 -3.129 -28.681 1.00 88.44 90 ALA A N 1
ATOM 660 C CA . ALA A 1 90 ? 23.439 -2.170 -27.840 1.00 88.44 90 ALA A CA 1
ATOM 661 C C . ALA A 1 90 ? 22.705 -2.022 -26.506 1.00 88.44 90 ALA A C 1
ATOM 663 O O . ALA A 1 90 ? 21.526 -1.689 -26.471 1.00 88.44 90 ALA A O 1
ATOM 664 N N . PHE A 1 91 ? 23.433 -2.162 -25.395 1.00 85.56 91 PHE A N 1
ATOM 665 C CA . PHE A 1 91 ? 22.869 -2.044 -24.044 1.00 85.56 91 PHE A CA 1
ATOM 666 C C . PHE A 1 91 ? 22.074 -0.747 -23.812 1.00 85.56 91 PHE A C 1
ATOM 668 O O . PHE A 1 91 ? 21.098 -0.738 -23.068 1.00 85.56 91 PHE A O 1
ATOM 675 N N . ALA A 1 92 ? 22.488 0.362 -24.434 1.00 82.81 92 ALA A N 1
ATOM 676 C CA . ALA A 1 92 ? 21.783 1.636 -24.312 1.00 82.81 92 ALA A CA 1
ATOM 677 C C . ALA A 1 92 ? 20.355 1.590 -24.880 1.00 82.81 92 ALA A C 1
ATOM 679 O O . ALA A 1 92 ? 19.492 2.292 -24.353 1.00 82.81 92 ALA A O 1
ATOM 680 N N . ASP A 1 93 ? 20.138 0.753 -25.893 1.00 85.38 93 ASP A N 1
ATOM 681 C CA . ASP A 1 93 ? 18.869 0.574 -26.592 1.00 85.38 93 ASP A CA 1
ATOM 682 C C . ASP A 1 93 ? 18.043 -0.558 -25.978 1.00 85.38 93 ASP A C 1
ATOM 684 O O . ASP A 1 93 ? 16.842 -0.630 -26.214 1.00 85.38 93 ASP A O 1
ATOM 688 N N . SER A 1 94 ? 18.647 -1.393 -25.122 1.00 88.44 94 SER A N 1
ATOM 689 C CA . SER A 1 94 ? 17.952 -2.486 -24.434 1.00 88.44 94 SER A CA 1
ATOM 690 C C . SER A 1 94 ? 16.973 -2.028 -23.349 1.00 88.44 94 SER A C 1
ATOM 692 O O . SER A 1 94 ? 16.509 -2.818 -22.529 1.00 88.44 94 SER A O 1
ATOM 694 N N . ARG A 1 95 ? 16.705 -0.727 -23.268 1.00 85.06 95 ARG A N 1
ATOM 695 C CA . ARG A 1 95 ? 15.778 -0.148 -22.308 1.00 85.06 95 ARG A CA 1
ATOM 696 C C . ARG A 1 95 ? 14.362 -0.597 -22.641 1.00 85.06 95 ARG A C 1
ATOM 698 O O . ARG A 1 95 ? 13.942 -0.507 -23.794 1.00 85.06 95 ARG A O 1
ATOM 705 N N . CYS A 1 96 ? 13.585 -0.969 -21.628 1.00 81.19 96 CYS A N 1
ATOM 706 C CA . CYS A 1 96 ? 12.160 -1.182 -21.828 1.00 81.19 96 CYS A CA 1
ATOM 707 C C . CYS A 1 96 ? 11.420 0.100 -22.206 1.00 81.19 96 CYS A C 1
ATOM 709 O O . CYS A 1 96 ? 11.025 0.873 -21.348 1.00 81.19 96 CYS A O 1
ATOM 711 N N . GLY A 1 97 ? 11.260 0.289 -23.524 1.00 62.41 97 GLY A N 1
ATOM 712 C CA . GLY A 1 97 ? 10.547 1.361 -24.216 1.00 62.41 97 GLY A CA 1
ATOM 713 C C . GLY A 1 97 ? 11.178 2.760 -24.152 1.00 62.41 97 GLY A C 1
ATOM 714 O O . GLY A 1 97 ? 12.093 3.042 -23.382 1.00 62.41 97 GLY A O 1
ATOM 715 N N . ALA A 1 98 ? 10.649 3.670 -24.976 1.00 48.09 98 ALA A N 1
ATOM 716 C CA . ALA A 1 98 ? 10.930 5.106 -24.924 1.00 48.09 98 ALA A CA 1
ATOM 717 C C . ALA A 1 98 ? 9.954 5.771 -23.939 1.00 48.09 98 ALA A C 1
ATOM 719 O O . ALA A 1 98 ? 8.756 5.817 -24.203 1.00 48.09 98 ALA A O 1
ATOM 720 N N . GLY A 1 99 ? 10.444 6.217 -22.778 1.00 62.31 99 GLY A N 1
ATOM 721 C CA . GLY A 1 99 ? 9.578 6.717 -21.699 1.00 62.31 99 GLY A CA 1
ATOM 722 C C . GLY A 1 99 ? 8.769 5.631 -20.978 1.00 62.31 99 GLY A C 1
ATOM 723 O O . GLY A 1 99 ? 7.854 5.961 -20.233 1.00 62.31 99 GLY A O 1
ATOM 724 N N . LYS A 1 100 ? 9.100 4.351 -21.193 1.00 64.56 100 LYS A N 1
ATOM 725 C CA . LYS A 1 100 ? 8.406 3.213 -20.588 1.00 64.56 100 LYS A CA 1
ATOM 726 C C . LYS A 1 100 ? 9.250 2.600 -19.472 1.00 64.56 100 LYS A C 1
ATOM 728 O O . LYS A 1 100 ? 10.466 2.799 -19.387 1.00 64.56 100 LYS A O 1
ATOM 733 N N . GLN A 1 101 ? 8.561 1.930 -18.572 1.00 84.00 101 GLN A N 1
ATOM 734 C CA . GLN A 1 101 ? 9.089 1.314 -17.370 1.00 84.00 101 GLN A CA 1
ATOM 735 C C . GLN A 1 101 ? 8.474 -0.086 -17.282 1.00 84.00 101 GLN A C 1
ATOM 737 O O . GLN A 1 101 ? 7.415 -0.319 -17.857 1.00 84.00 101 GLN A O 1
ATOM 742 N N . GLN A 1 102 ? 9.129 -1.018 -16.596 1.00 91.69 102 GLN A N 1
ATOM 743 C CA . GLN A 1 102 ? 8.532 -2.324 -16.329 1.00 91.69 102 GLN A CA 1
ATOM 744 C C . GLN A 1 102 ? 7.802 -2.271 -14.998 1.00 91.69 102 GLN A C 1
ATOM 746 O O . GLN A 1 102 ? 8.340 -1.751 -14.015 1.00 91.69 102 GLN A O 1
ATOM 751 N N . ALA A 1 103 ? 6.612 -2.848 -14.939 1.00 94.00 103 ALA A N 1
ATOM 752 C CA . ALA A 1 103 ? 5.939 -3.112 -13.687 1.00 94.00 103 ALA A CA 1
ATOM 753 C C . ALA A 1 103 ? 6.792 -4.044 -12.810 1.00 94.00 103 ALA A C 1
ATOM 755 O O . ALA A 1 103 ? 7.199 -5.133 -13.211 1.00 94.00 103 ALA A O 1
ATOM 756 N N . TRP A 1 104 ? 7.063 -3.616 -11.578 1.00 93.44 104 TRP A N 1
ATOM 757 C CA . TRP A 1 104 ? 7.684 -4.464 -10.553 1.00 93.44 104 TRP A CA 1
ATOM 758 C C . TRP A 1 104 ? 6.671 -4.905 -9.490 1.00 93.44 104 TRP A C 1
ATOM 760 O O . TRP A 1 104 ? 6.948 -5.804 -8.691 1.00 93.44 104 TRP A O 1
ATOM 770 N N . ARG A 1 105 ? 5.485 -4.281 -9.475 1.00 95.56 105 ARG A N 1
ATOM 771 C CA . ARG A 1 105 ? 4.369 -4.627 -8.595 1.00 95.56 105 ARG A CA 1
ATOM 772 C C . ARG A 1 105 ? 3.033 -4.266 -9.240 1.00 95.56 105 ARG A C 1
ATOM 774 O O . ARG A 1 105 ? 2.815 -3.120 -9.621 1.00 95.56 105 ARG A O 1
ATOM 781 N N . TRP A 1 106 ? 2.117 -5.231 -9.229 1.00 97.25 106 TRP A N 1
ATOM 782 C CA . TRP A 1 106 ? 0.701 -5.057 -9.553 1.00 97.25 106 TRP A CA 1
ATOM 783 C C . TRP A 1 106 ? -0.110 -5.119 -8.251 1.00 97.25 106 TRP A C 1
ATOM 785 O O . TRP A 1 106 ? -0.098 -6.135 -7.549 1.00 97.25 106 TRP A O 1
ATOM 795 N N . GLY A 1 107 ? -0.751 -4.011 -7.880 1.00 96.81 107 GLY A N 1
ATOM 796 C CA . GLY A 1 107 ? -1.731 -3.952 -6.795 1.00 96.81 107 GLY A CA 1
ATOM 797 C C . GLY A 1 107 ? -3.015 -4.691 -7.167 1.00 96.81 107 GLY A C 1
ATOM 798 O O . GLY A 1 107 ? -3.233 -4.990 -8.333 1.00 96.81 107 GLY A O 1
ATOM 799 N N . LEU A 1 108 ? -3.846 -5.031 -6.178 1.00 97.00 108 LEU A N 1
ATOM 800 C CA . LEU A 1 108 ? -5.217 -5.474 -6.450 1.00 97.00 108 LEU A CA 1
ATOM 801 C C . LEU A 1 108 ? -6.023 -4.267 -6.933 1.00 97.00 108 LEU A C 1
AT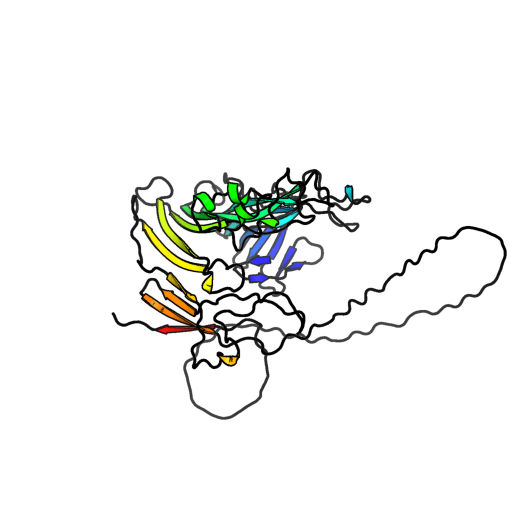OM 803 O O . LEU A 1 108 ? -5.932 -3.214 -6.309 1.00 97.00 108 LEU A O 1
ATOM 807 N N . ASP A 1 109 ? -6.820 -4.432 -7.983 1.00 96.38 109 ASP A N 1
ATOM 808 C CA . ASP A 1 109 ? -7.560 -3.326 -8.601 1.00 96.38 109 ASP A CA 1
ATOM 809 C C . ASP A 1 109 ? -9.047 -3.527 -8.477 1.00 96.38 109 ASP A C 1
ATOM 811 O O . ASP A 1 109 ? -9.757 -2.633 -8.040 1.00 96.38 109 ASP A O 1
ATOM 815 N N . LYS A 1 110 ? -9.510 -4.696 -8.917 1.00 97.38 110 LYS A N 1
ATOM 816 C CA . LYS A 1 110 ? -10.921 -5.005 -9.074 1.00 97.38 110 LYS A CA 1
ATOM 817 C C . LYS A 1 110 ? -11.170 -6.439 -8.654 1.00 97.38 110 LYS A C 1
ATOM 819 O O . LYS A 1 110 ? -10.472 -7.343 -9.106 1.00 97.38 110 LYS A O 1
ATOM 824 N N . VAL A 1 111 ? -12.186 -6.639 -7.832 1.00 97.69 111 VAL A N 1
ATOM 825 C CA . VAL A 1 111 ? -12.742 -7.952 -7.512 1.00 97.69 111 VAL A CA 1
ATOM 826 C C . VAL A 1 111 ? -14.149 -8.001 -8.078 1.00 97.69 111 VAL A C 1
ATOM 828 O O . VAL A 1 111 ? -14.919 -7.064 -7.873 1.00 97.69 111 VAL A O 1
ATOM 831 N N . THR A 1 112 ? -14.478 -9.067 -8.797 1.00 97.81 112 THR A N 1
ATOM 832 C CA . THR A 1 112 ? -15.812 -9.289 -9.359 1.00 97.81 112 THR A CA 1
ATOM 833 C C . THR A 1 112 ? -16.275 -10.691 -9.004 1.00 97.81 112 THR A C 1
ATOM 835 O O . THR A 1 112 ? -15.577 -11.658 -9.306 1.00 97.81 112 THR A O 1
ATOM 838 N N . ASP A 1 113 ? -17.426 -10.799 -8.346 1.00 96.88 113 ASP A N 1
ATOM 839 C CA . ASP A 1 113 ? -18.028 -12.095 -8.030 1.00 96.88 113 ASP A CA 1
ATOM 840 C C . ASP A 1 113 ? -18.926 -12.612 -9.168 1.00 96.88 113 ASP A C 1
ATOM 842 O O . ASP A 1 113 ? -19.188 -11.925 -10.160 1.00 96.88 113 ASP A O 1
ATOM 846 N N . VAL A 1 114 ? -19.434 -13.836 -9.010 1.00 97.12 114 VAL A N 1
ATOM 847 C CA . VAL A 1 114 ? -20.318 -14.491 -9.992 1.00 97.12 114 VAL A CA 1
ATOM 848 C C . VAL A 1 114 ? -21.687 -13.819 -10.149 1.00 97.12 114 VAL A C 1
ATOM 850 O O . VAL A 1 114 ? -22.401 -14.094 -11.111 1.00 97.12 114 VAL A O 1
ATOM 853 N N . HIS A 1 115 ? -22.062 -12.929 -9.229 1.00 96.25 115 HIS A N 1
ATOM 854 C CA . HIS A 1 115 ? -23.293 -12.143 -9.281 1.00 96.25 115 HIS A CA 1
ATOM 855 C C . HIS A 1 115 ? -23.064 -10.739 -9.866 1.00 96.25 115 HIS A C 1
ATOM 857 O O . HIS A 1 115 ? -23.987 -9.920 -9.887 1.00 96.25 115 HIS A O 1
ATOM 863 N N . GLY A 1 116 ? -21.848 -10.442 -10.334 1.00 95.25 116 GLY A N 1
ATOM 864 C CA . GLY A 1 116 ? -21.479 -9.152 -10.906 1.00 95.25 116 GLY A CA 1
ATOM 865 C C . GLY A 1 116 ? -21.332 -8.032 -9.876 1.00 95.25 116 GLY A C 1
ATOM 866 O O . GLY A 1 116 ? -21.315 -6.864 -10.279 1.00 95.25 116 GLY A O 1
ATOM 867 N N . ASN A 1 117 ? -21.239 -8.354 -8.578 1.00 97.25 117 ASN A N 1
ATOM 868 C CA . ASN A 1 117 ? -20.862 -7.383 -7.553 1.00 97.25 117 ASN A CA 1
ATOM 869 C C . ASN A 1 117 ? -19.379 -7.047 -7.694 1.00 97.25 117 ASN A C 1
ATOM 871 O O . ASN A 1 117 ? -18.554 -7.925 -7.957 1.00 97.25 117 ASN A O 1
ATOM 875 N N . VAL A 1 118 ? -19.043 -5.774 -7.496 1.00 98.25 118 VAL A N 1
ATOM 876 C CA . VAL A 1 118 ? -17.691 -5.263 -7.704 1.00 98.25 118 VAL A CA 1
ATOM 877 C C . VAL A 1 118 ? -17.162 -4.542 -6.468 1.00 98.25 118 VAL A C 1
ATOM 879 O O . VAL A 1 118 ? -17.860 -3.748 -5.830 1.00 98.25 118 VAL A O 1
ATOM 882 N N . MET A 1 119 ? -15.893 -4.817 -6.165 1.00 98.12 119 MET A N 1
ATOM 883 C CA . MET A 1 119 ? -15.044 -4.049 -5.258 1.00 98.12 119 MET A CA 1
ATOM 884 C C . MET A 1 119 ? -13.851 -3.499 -6.042 1.00 98.12 119 MET A C 1
ATOM 886 O O . MET A 1 119 ? -13.271 -4.221 -6.853 1.00 98.12 119 MET A O 1
ATOM 890 N N . ILE A 1 120 ? -13.470 -2.249 -5.792 1.00 98.50 120 ILE A N 1
ATOM 891 C CA . ILE A 1 120 ? -12.323 -1.582 -6.416 1.00 98.50 120 ILE A CA 1
ATOM 892 C C . ILE A 1 120 ? -11.377 -1.082 -5.331 1.00 98.50 120 ILE A C 1
ATOM 894 O O . ILE A 1 120 ? -11.822 -0.598 -4.294 1.00 98.50 120 ILE A O 1
ATOM 898 N N . VAL A 1 121 ? -10.071 -1.190 -5.566 1.00 98.44 121 VAL A N 1
ATOM 899 C CA . VAL A 1 121 ? -9.040 -0.627 -4.689 1.00 98.44 121 VAL A CA 1
ATOM 900 C C . VAL A 1 121 ? -8.274 0.446 -5.450 1.00 98.44 121 VAL A C 1
ATOM 902 O O . VAL A 1 121 ? -7.660 0.169 -6.481 1.00 98.44 121 VAL A O 1
ATOM 905 N N . SER A 1 122 ? -8.288 1.665 -4.918 1.00 98.56 122 SER A N 1
ATOM 906 C CA . SER A 1 122 ? -7.524 2.794 -5.453 1.00 98.56 122 SER A CA 1
ATOM 907 C C . SER A 1 122 ? -6.240 2.996 -4.662 1.00 98.56 122 SER A C 1
ATOM 909 O O . SER A 1 122 ? -6.194 2.761 -3.453 1.00 98.56 122 SER A O 1
ATOM 911 N N . TRP A 1 123 ? -5.195 3.453 -5.341 1.00 98.56 123 TRP A N 1
ATOM 912 C CA . TRP A 1 123 ? -3.836 3.530 -4.824 1.00 98.56 123 TRP A CA 1
ATOM 913 C C . TRP A 1 123 ? -3.240 4.922 -5.005 1.00 98.56 123 TRP A C 1
ATOM 915 O O . TRP A 1 123 ? -3.600 5.688 -5.901 1.00 98.56 123 TRP A O 1
ATOM 925 N N . LYS A 1 124 ? -2.243 5.221 -4.174 1.00 98.38 124 LYS A N 1
ATOM 926 C CA . LYS A 1 124 ? -1.330 6.344 -4.359 1.00 98.38 124 LYS A CA 1
ATOM 927 C C . LYS A 1 124 ? 0.087 5.827 -4.543 1.00 98.38 124 LYS A C 1
ATOM 929 O O . LYS A 1 124 ? 0.594 5.081 -3.704 1.00 98.38 124 LYS A O 1
ATOM 934 N N . GLN A 1 125 ? 0.712 6.256 -5.635 1.00 97.81 125 GLN A N 1
ATOM 935 C CA . GLN A 1 125 ? 2.112 5.984 -5.939 1.00 97.81 125 GLN A CA 1
ATOM 936 C C . GLN A 1 125 ? 3.017 7.003 -5.233 1.00 97.81 125 GLN A C 1
ATOM 938 O O . GLN A 1 125 ? 2.711 8.195 -5.158 1.00 97.81 125 GLN A O 1
ATOM 943 N N . GLU A 1 126 ? 4.147 6.532 -4.717 1.00 97.19 126 GLU A N 1
ATOM 944 C CA . GLU A 1 126 ? 5.263 7.362 -4.279 1.00 97.19 126 GLU A CA 1
ATOM 945 C C . GLU A 1 126 ? 6.392 7.250 -5.295 1.00 97.19 126 GLU A C 1
ATOM 947 O O . GLU A 1 126 ? 6.878 6.155 -5.575 1.00 97.19 126 GLU A O 1
ATOM 952 N N . THR A 1 127 ? 6.851 8.386 -5.809 1.00 95.69 127 THR A N 1
ATOM 953 C CA . THR A 1 127 ? 7.939 8.441 -6.787 1.00 95.69 127 THR A CA 1
ATOM 954 C C . THR A 1 127 ? 9.285 8.693 -6.121 1.00 95.69 127 THR A C 1
ATOM 956 O O . THR A 1 127 ? 9.369 9.383 -5.102 1.00 95.69 127 THR A O 1
ATOM 959 N N . ASN A 1 128 ? 10.357 8.201 -6.728 1.00 95.81 128 ASN A N 1
ATOM 960 C CA . ASN A 1 128 ? 11.730 8.557 -6.381 1.00 95.81 128 ASN A CA 1
ATOM 961 C C . ASN A 1 128 ? 12.585 8.617 -7.649 1.00 95.81 128 ASN A C 1
ATOM 963 O O . ASN A 1 128 ? 12.120 8.252 -8.725 1.00 95.81 128 ASN A O 1
ATOM 967 N N . TYR A 1 129 ? 13.827 9.076 -7.516 1.00 94.94 129 TYR A N 1
ATOM 968 C CA . TYR A 1 129 ? 14.784 9.141 -8.613 1.00 94.94 129 TYR A CA 1
ATOM 969 C C . TYR A 1 129 ? 16.017 8.282 -8.334 1.00 94.94 129 TYR A C 1
ATOM 971 O O . TYR A 1 129 ? 16.410 8.092 -7.182 1.00 94.94 129 TYR A O 1
ATOM 979 N N . TYR A 1 130 ? 16.640 7.755 -9.383 1.00 94.06 130 TYR A N 1
ATOM 980 C CA . TYR A 1 130 ? 17.932 7.073 -9.284 1.00 94.06 130 TYR A CA 1
ATOM 981 C C . TYR A 1 130 ? 18.818 7.398 -10.491 1.00 94.06 130 TYR A C 1
ATOM 983 O O . TYR A 1 130 ? 18.340 7.762 -11.565 1.00 94.06 130 TYR A O 1
ATOM 991 N N . ALA A 1 131 ? 20.132 7.298 -10.314 1.00 92.50 131 ALA A N 1
ATOM 992 C CA . ALA A 1 131 ? 21.109 7.539 -11.366 1.00 92.50 131 ALA A CA 1
ATOM 993 C C . ALA A 1 131 ? 21.254 6.291 -12.246 1.00 92.50 131 ALA A C 1
ATOM 995 O O . ALA A 1 131 ? 22.194 5.512 -12.089 1.00 92.50 131 ALA A O 1
ATOM 996 N N . VAL A 1 132 ? 20.325 6.097 -13.185 1.00 87.31 132 VAL A N 1
ATOM 997 C CA . VAL A 1 132 ? 20.397 4.993 -14.149 1.00 87.31 132 VAL A CA 1
ATOM 998 C C . VAL A 1 132 ? 21.750 5.002 -14.872 1.00 87.31 132 VAL A C 1
ATOM 1000 O O . VAL A 1 132 ? 22.207 6.047 -15.341 1.00 87.31 132 VAL A O 1
ATOM 1003 N N . ARG A 1 133 ? 22.430 3.850 -14.951 1.00 86.19 133 ARG A N 1
ATOM 1004 C CA . ARG A 1 133 ? 23.775 3.739 -15.561 1.00 86.19 133 ARG A CA 1
ATOM 1005 C C . ARG A 1 133 ? 24.792 4.749 -14.994 1.00 86.19 133 ARG A C 1
ATOM 1007 O O . ARG A 1 133 ? 25.608 5.282 -15.744 1.00 86.19 133 ARG A O 1
ATOM 1014 N N . ASP A 1 134 ? 24.676 5.082 -13.708 1.00 86.06 134 ASP A N 1
ATOM 1015 C CA . ASP A 1 134 ? 25.468 6.109 -13.018 1.00 86.06 134 ASP A CA 1
ATOM 1016 C C . ASP A 1 134 ? 25.372 7.527 -13.625 1.00 86.06 134 ASP A C 1
ATOM 1018 O O . ASP A 1 134 ? 26.195 8.406 -13.345 1.00 86.06 134 ASP A O 1
ATOM 1022 N N . LYS A 1 135 ? 24.327 7.812 -14.417 1.00 86.94 135 LYS A N 1
ATOM 1023 C CA . LYS A 1 135 ? 24.076 9.135 -15.008 1.00 86.94 135 LYS A CA 1
ATOM 1024 C C . LYS A 1 135 ? 23.497 10.119 -13.988 1.00 86.94 135 LYS A C 1
ATOM 1026 O O . LYS A 1 135 ? 22.343 10.527 -14.064 1.00 86.94 135 LYS A O 1
ATOM 1031 N N . ARG A 1 136 ? 24.328 10.585 -13.055 1.00 86.62 136 ARG A N 1
ATOM 1032 C CA . ARG A 1 136 ? 23.908 11.491 -11.964 1.00 86.62 136 ARG A CA 1
ATOM 1033 C C . ARG A 1 136 ? 23.386 12.865 -12.408 1.00 86.62 136 ARG A C 1
ATOM 1035 O O . ARG A 1 136 ? 22.784 13.564 -11.607 1.00 86.62 136 ARG A O 1
ATOM 1042 N N . LYS A 1 137 ? 23.633 13.288 -13.653 1.00 88.81 137 LYS A N 1
ATOM 1043 C CA . LYS A 1 137 ? 23.117 14.564 -14.195 1.00 88.81 137 LYS A CA 1
ATOM 1044 C C . LYS A 1 137 ? 21.697 14.449 -14.753 1.00 88.81 137 LYS A C 1
ATOM 1046 O O . LYS A 1 137 ? 21.050 15.469 -14.949 1.00 88.81 137 LYS A O 1
ATOM 1051 N N . THR A 1 138 ? 21.251 13.230 -15.036 1.00 88.81 138 THR A N 1
ATOM 1052 C CA . THR A 1 138 ? 19.948 12.929 -15.635 1.00 88.81 138 THR A CA 1
ATOM 1053 C C . THR A 1 138 ? 19.353 11.715 -14.917 1.00 88.81 138 THR A C 1
ATOM 1055 O O . THR A 1 138 ? 19.247 10.647 -15.528 1.00 88.81 138 THR A O 1
ATOM 1058 N N . PRO A 1 139 ? 19.075 11.819 -13.603 1.00 91.88 139 PRO A N 1
ATOM 1059 C CA . PRO A 1 139 ? 18.462 10.721 -12.878 1.00 91.88 139 PRO A CA 1
ATOM 1060 C C . PRO A 1 139 ? 17.029 10.505 -13.371 1.00 91.88 139 PRO A C 1
ATOM 1062 O O . PRO A 1 139 ? 16.380 11.425 -13.872 1.00 91.88 139 PRO A O 1
ATOM 1065 N N . GLU A 1 140 ? 16.525 9.290 -13.208 1.00 91.12 140 GLU A N 1
ATOM 1066 C CA . GLU A 1 140 ? 15.230 8.889 -13.753 1.00 91.12 140 GLU A CA 1
ATOM 1067 C C . GLU A 1 140 ? 14.234 8.568 -12.655 1.00 91.12 1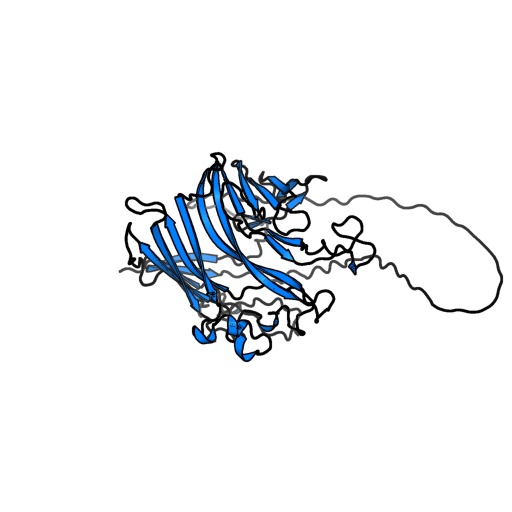40 GLU A C 1
ATOM 1069 O O . GLU A 1 140 ? 14.606 8.011 -11.619 1.00 91.12 140 GLU A O 1
ATOM 1074 N N . ALA A 1 141 ? 12.980 8.949 -12.898 1.00 93.62 141 ALA A N 1
ATOM 1075 C CA . ALA A 1 141 ? 11.868 8.675 -12.007 1.00 93.62 141 ALA A CA 1
ATOM 1076 C C . ALA A 1 141 ? 11.476 7.193 -12.058 1.00 93.62 141 ALA A C 1
ATOM 1078 O O . ALA A 1 141 ? 11.620 6.538 -13.089 1.00 93.62 141 ALA A O 1
ATOM 1079 N N . TYR A 1 142 ? 10.961 6.699 -10.939 1.00 94.50 142 TYR A N 1
ATOM 1080 C CA . TYR A 1 142 ? 10.294 5.408 -10.812 1.00 94.50 142 TYR A CA 1
ATOM 1081 C C . TYR A 1 142 ? 9.305 5.457 -9.650 1.00 94.50 142 TYR A C 1
ATOM 1083 O O . TYR A 1 142 ? 9.441 6.286 -8.739 1.00 94.50 142 TYR A O 1
ATOM 1091 N N . GLU A 1 143 ? 8.341 4.543 -9.633 1.00 96.69 143 GLU A N 1
ATOM 1092 C CA . GLU A 1 143 ? 7.454 4.363 -8.490 1.00 96.69 143 GLU A CA 1
ATOM 1093 C C . GLU A 1 143 ? 8.158 3.504 -7.431 1.00 96.69 143 GLU A C 1
ATOM 1095 O O . GLU A 1 143 ? 8.309 2.290 -7.576 1.00 96.69 143 GLU A O 1
ATOM 1100 N N . ARG A 1 144 ? 8.610 4.133 -6.338 1.00 96.88 144 ARG A N 1
ATOM 1101 C CA . ARG A 1 144 ? 9.335 3.466 -5.242 1.00 96.88 144 ARG A CA 1
ATOM 1102 C C . ARG A 1 144 ? 8.431 2.666 -4.311 1.00 96.88 144 ARG A C 1
ATOM 1104 O O . ARG A 1 144 ? 8.906 1.765 -3.621 1.00 96.88 144 ARG A O 1
ATOM 1111 N N . PHE A 1 145 ? 7.157 3.037 -4.217 1.00 97.62 145 PHE A N 1
ATOM 1112 C CA . PHE A 1 145 ? 6.194 2.418 -3.313 1.00 97.62 145 PHE A CA 1
ATOM 1113 C C . PHE A 1 145 ? 4.760 2.785 -3.705 1.00 97.62 145 PHE A C 1
ATOM 1115 O O . PHE A 1 145 ? 4.539 3.783 -4.382 1.00 97.62 145 PHE A O 1
ATOM 1122 N N . ALA A 1 146 ? 3.789 2.007 -3.227 1.00 97.31 146 ALA A N 1
ATOM 1123 C CA . ALA A 1 146 ? 2.368 2.302 -3.373 1.00 97.31 146 ALA A CA 1
ATOM 1124 C C . ALA A 1 146 ? 1.575 1.823 -2.154 1.00 97.31 146 ALA A C 1
ATOM 1126 O O . ALA A 1 146 ? 1.856 0.742 -1.615 1.00 97.31 146 ALA A O 1
ATOM 1127 N N . TYR A 1 147 ? 0.556 2.591 -1.768 1.00 97.75 147 TYR A N 1
ATOM 1128 C CA . TYR A 1 147 ? -0.397 2.245 -0.710 1.00 97.75 147 TYR A CA 1
ATOM 1129 C C . TYR A 1 147 ? -1.844 2.507 -1.148 1.00 97.75 147 TYR A C 1
ATOM 1131 O O . TYR A 1 147 ? -2.072 3.409 -1.958 1.00 97.75 147 TYR A O 1
ATOM 1139 N N . PRO A 1 148 ? -2.820 1.735 -0.633 1.00 97.56 148 PRO A N 1
ATOM 1140 C CA . PRO A 1 148 ? -4.225 1.958 -0.942 1.00 97.56 148 PRO A CA 1
ATOM 1141 C C . PRO A 1 148 ? -4.721 3.260 -0.302 1.00 97.56 148 PRO A C 1
ATOM 1143 O O . PRO A 1 148 ? -4.326 3.604 0.813 1.00 97.56 148 PRO A O 1
ATOM 1146 N N . THR A 1 149 ? -5.593 3.975 -1.006 1.00 98.50 149 THR A N 1
ATOM 1147 C CA . THR A 1 149 ? -6.270 5.197 -0.541 1.00 98.50 149 THR A CA 1
ATOM 1148 C C . THR A 1 149 ? -7.755 4.975 -0.311 1.00 98.50 149 THR A C 1
ATOM 1150 O O . THR A 1 149 ? -8.318 5.569 0.608 1.00 98.50 149 THR A O 1
ATOM 1153 N N . SER A 1 150 ? -8.383 4.102 -1.102 1.00 98.56 150 SER A N 1
ATOM 1154 C CA . SER A 1 150 ? -9.766 3.679 -0.895 1.00 98.56 150 SER A CA 1
ATOM 1155 C C . SER A 1 150 ? -9.988 2.219 -1.280 1.00 98.56 150 SER A C 1
ATOM 1157 O O . SER A 1 150 ? -9.264 1.659 -2.106 1.00 98.56 150 SER A O 1
ATOM 1159 N N . ILE A 1 151 ? -11.006 1.618 -0.669 1.00 98.69 151 ILE A N 1
ATOM 1160 C CA . ILE A 1 151 ? -11.683 0.419 -1.154 1.00 98.69 151 ILE A CA 1
ATOM 1161 C C . ILE A 1 151 ? -13.150 0.789 -1.337 1.00 98.69 151 ILE A C 1
ATOM 1163 O O . ILE A 1 151 ? -13.843 1.056 -0.358 1.00 98.69 151 ILE A O 1
ATOM 1167 N N . ASP A 1 152 ? -13.608 0.789 -2.575 1.00 98.50 152 ASP A N 1
ATOM 1168 C CA . ASP A 1 152 ? -14.983 1.069 -2.969 1.00 98.50 152 ASP A CA 1
ATOM 1169 C C . ASP A 1 152 ? -15.707 -0.258 -3.184 1.00 98.50 152 ASP A C 1
ATOM 1171 O O . ASP A 1 152 ? -15.188 -1.137 -3.872 1.00 98.50 152 ASP A O 1
ATOM 1175 N N . TYR A 1 153 ? -16.878 -0.460 -2.578 1.00 97.44 153 TYR A N 1
ATOM 1176 C CA . TYR A 1 153 ? -17.586 -1.740 -2.661 1.00 97.44 153 TYR A CA 1
ATOM 1177 C C . TYR A 1 153 ? -19.111 -1.593 -2.659 1.00 97.44 153 TYR A C 1
ATOM 1179 O O . TYR A 1 153 ? -19.680 -0.538 -2.369 1.00 97.44 153 TYR A O 1
ATOM 1187 N N . GLY A 1 154 ? -19.783 -2.681 -3.043 1.00 96.06 154 GLY A N 1
ATOM 1188 C CA . GLY A 1 154 ? -21.230 -2.693 -3.260 1.00 96.06 154 GLY A CA 1
ATOM 1189 C C . GLY A 1 154 ? -21.638 -2.009 -4.567 1.00 96.06 154 GLY A C 1
ATOM 1190 O O . GLY A 1 154 ? -22.700 -1.393 -4.617 1.00 96.06 154 GLY A O 1
ATOM 1191 N N . MET A 1 155 ? -20.778 -2.082 -5.588 1.00 96.88 155 MET A N 1
ATOM 1192 C CA . MET A 1 155 ? -21.062 -1.645 -6.960 1.00 96.88 155 MET A CA 1
ATOM 1193 C C . MET A 1 155 ? -21.485 -2.832 -7.827 1.00 96.88 155 MET A C 1
ATOM 1195 O O . MET A 1 155 ? -21.274 -3.992 -7.458 1.00 96.88 155 MET A O 1
ATOM 1199 N N . ARG A 1 156 ? -22.038 -2.540 -9.004 1.00 94.31 156 ARG A N 1
ATOM 1200 C CA . ARG A 1 156 ? -22.349 -3.524 -10.047 1.00 94.31 156 ARG A CA 1
ATOM 1201 C C . ARG A 1 156 ? -21.499 -3.249 -11.282 1.00 94.31 156 ARG A C 1
ATOM 1203 O O . ARG A 1 156 ? -21.036 -2.137 -11.489 1.00 94.31 156 ARG A O 1
ATOM 1210 N N . SER A 1 157 ? -21.243 -4.282 -12.080 1.00 89.06 157 SER A N 1
ATOM 1211 C CA . SER A 1 157 ? -20.281 -4.212 -13.196 1.00 89.06 157 SER A CA 1
ATOM 1212 C C . SER A 1 157 ? -20.649 -3.215 -14.309 1.00 89.06 157 SER A C 1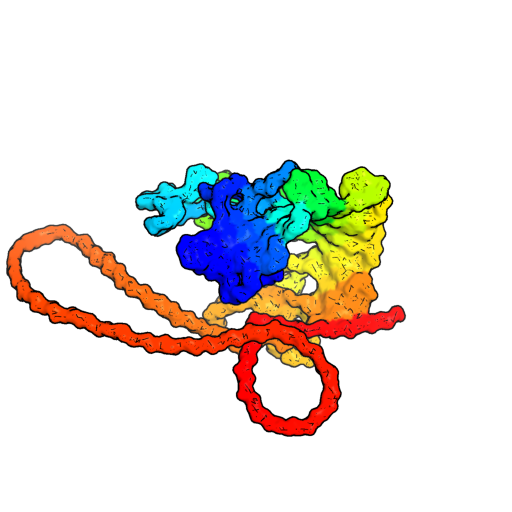
ATOM 1214 O O . SER A 1 157 ? -19.785 -2.866 -15.110 1.00 89.06 157 SER A O 1
ATOM 1216 N N . ASP A 1 158 ? -21.905 -2.779 -14.369 1.00 87.88 158 ASP A N 1
ATOM 1217 C CA . ASP A 1 158 ? -22.453 -1.813 -15.324 1.00 87.88 158 ASP A CA 1
ATOM 1218 C C . ASP A 1 158 ? -22.270 -0.342 -14.901 1.00 87.88 158 ASP A C 1
ATOM 1220 O O . ASP A 1 158 ? -22.109 0.513 -15.771 1.00 87.88 158 ASP A O 1
ATOM 1224 N N . ASP A 1 159 ? -22.227 -0.044 -13.598 1.00 94.31 159 ASP A N 1
ATOM 1225 C CA . ASP A 1 159 ? -21.944 1.292 -13.050 1.00 94.31 159 ASP A CA 1
ATOM 1226 C C . ASP A 1 159 ? -20.994 1.194 -11.841 1.00 94.31 159 ASP A C 1
ATOM 1228 O O . ASP A 1 159 ? -21.375 0.793 -10.738 1.00 94.31 159 ASP A O 1
ATOM 1232 N N . LEU A 1 160 ? -19.740 1.606 -12.052 1.00 96.44 160 LEU A N 1
ATOM 1233 C CA . LEU A 1 160 ? -18.679 1.628 -11.040 1.00 96.44 160 LEU A CA 1
ATOM 1234 C C . LEU A 1 160 ? -18.465 3.031 -10.446 1.00 96.44 160 LEU A C 1
ATOM 1236 O O . LEU A 1 160 ? -17.485 3.258 -9.742 1.00 96.44 160 LEU A O 1
ATOM 1240 N N . SER A 1 161 ? -19.360 3.986 -10.724 1.00 94.38 161 SER A N 1
ATOM 1241 C CA . SER A 1 161 ? -19.251 5.367 -10.230 1.00 94.38 161 SER A CA 1
ATOM 1242 C C . SER A 1 161 ? -19.959 5.607 -8.889 1.00 94.38 161 SER A C 1
ATOM 1244 O O . SER A 1 161 ? -19.750 6.644 -8.258 1.00 94.38 161 SER A O 1
ATOM 1246 N N . LYS A 1 162 ? -20.797 4.662 -8.437 1.00 93.00 162 LYS A N 1
ATOM 1247 C CA . LYS A 1 162 ? -21.661 4.807 -7.252 1.00 93.00 162 LYS A CA 1
ATOM 1248 C C . LYS A 1 162 ? -21.493 3.636 -6.280 1.00 93.00 162 LYS A C 1
ATOM 1250 O O . LYS A 1 162 ? -22.334 2.735 -6.249 1.00 93.00 162 LYS A O 1
ATOM 1255 N N . PRO A 1 163 ? -20.423 3.620 -5.472 1.00 96.81 163 PRO A N 1
ATOM 1256 C CA . PRO A 1 163 ? -20.289 2.627 -4.419 1.00 96.81 163 PRO A CA 1
ATOM 1257 C C . PRO A 1 163 ? -21.375 2.783 -3.355 1.00 96.81 163 PRO A C 1
ATOM 1259 O O . PRO A 1 163 ? -21.746 3.895 -2.985 1.00 96.81 163 PRO A O 1
ATOM 1262 N N . SER A 1 164 ? -21.852 1.653 -2.829 1.00 96.81 164 SER A N 1
ATOM 1263 C CA . SER A 1 164 ? -22.759 1.635 -1.673 1.00 96.81 164 SER A CA 1
ATOM 1264 C C . SER A 1 164 ? -22.005 1.872 -0.362 1.00 96.81 164 SER A C 1
ATOM 1266 O O . SER A 1 164 ? -22.597 2.298 0.630 1.00 96.81 164 SER A O 1
ATOM 1268 N N . ALA A 1 165 ? -20.702 1.589 -0.345 1.00 98.12 165 ALA A N 1
ATOM 1269 C CA . ALA A 1 165 ? -19.833 1.819 0.793 1.00 98.12 165 ALA A CA 1
ATOM 1270 C C . ALA A 1 165 ? -18.369 1.976 0.366 1.00 98.12 165 ALA A C 1
ATOM 1272 O O . ALA A 1 165 ? -17.949 1.498 -0.688 1.00 98.12 165 ALA A O 1
ATOM 1273 N N . GLN A 1 166 ? -17.591 2.648 1.212 1.00 98.56 166 GLN A N 1
ATOM 1274 C CA . GLN A 1 166 ? -16.180 2.930 0.981 1.00 98.56 166 GLN A CA 1
ATOM 1275 C C . GLN A 1 166 ? -15.384 2.754 2.277 1.00 98.56 166 GLN A C 1
ATOM 1277 O O . GLN A 1 166 ? -15.838 3.115 3.362 1.00 98.56 166 GLN A O 1
ATOM 1282 N N . VAL A 1 167 ? -14.167 2.234 2.171 1.00 98.81 167 VAL A N 1
ATOM 1283 C CA . VAL A 1 167 ? -13.137 2.327 3.211 1.00 98.81 167 VAL A CA 1
ATOM 1284 C C . VAL A 1 167 ? -12.072 3.294 2.721 1.00 98.81 167 VAL A C 1
ATOM 1286 O O . VAL A 1 167 ? -11.470 3.052 1.686 1.00 98.81 167 VAL A O 1
ATOM 1289 N N . SER A 1 168 ? -11.828 4.381 3.444 1.00 98.62 168 SER A N 1
ATOM 1290 C CA . SER A 1 168 ? -10.814 5.386 3.127 1.00 98.62 168 SER A CA 1
ATOM 1291 C C . SER A 1 168 ? -9.617 5.266 4.068 1.00 98.62 168 SER A C 1
ATOM 1293 O O . SER A 1 168 ? -9.780 5.141 5.285 1.00 98.62 168 SER A O 1
ATOM 1295 N N . PHE A 1 169 ? -8.410 5.333 3.509 1.00 98.75 169 PHE A N 1
ATOM 1296 C CA . PHE A 1 169 ? -7.152 5.258 4.246 1.00 98.75 169 PHE A CA 1
ATOM 1297 C C . PHE A 1 169 ? -6.498 6.635 4.308 1.00 98.75 169 PHE A C 1
ATOM 1299 O O . PHE A 1 169 ? -6.100 7.202 3.290 1.00 98.75 169 PHE A O 1
ATOM 1306 N N . SER A 1 170 ? -6.340 7.158 5.521 1.00 98.31 170 SER A N 1
ATOM 1307 C CA . SER A 1 170 ? -5.630 8.410 5.766 1.00 98.31 170 SER A CA 1
ATOM 1308 C C . SER A 1 170 ? -4.228 8.125 6.277 1.00 98.31 170 SER A C 1
ATOM 1310 O O . SER A 1 170 ? -4.027 7.389 7.245 1.00 98.31 170 SER A O 1
ATOM 1312 N N . VAL A 1 171 ? -3.241 8.729 5.624 1.00 97.81 171 VAL A N 1
ATOM 1313 C CA . VAL A 1 171 ? -1.824 8.537 5.931 1.00 97.81 171 VAL A CA 1
ATOM 1314 C C . VAL A 1 171 ? -1.184 9.837 6.401 1.00 97.81 171 VAL A C 1
ATOM 1316 O O . VAL A 1 171 ? -1.560 10.925 5.968 1.00 97.81 171 VAL A O 1
ATOM 1319 N N . LYS A 1 172 ? -0.164 9.718 7.247 1.00 97.31 172 LYS A N 1
ATOM 1320 C CA . LYS A 1 172 ? 0.715 10.822 7.650 1.00 97.31 172 LYS A CA 1
ATOM 1321 C C . LYS A 1 172 ? 2.171 10.452 7.418 1.00 97.31 172 LYS A C 1
ATOM 1323 O O . LYS A 1 172 ? 2.490 9.304 7.116 1.00 97.31 172 LYS A O 1
ATOM 1328 N N . GLN A 1 173 ? 3.054 11.435 7.546 1.00 96.88 173 GLN A N 1
ATOM 1329 C CA . GLN A 1 173 ? 4.492 11.192 7.563 1.00 96.88 173 GLN A CA 1
ATOM 1330 C C . GLN A 1 173 ? 4.844 10.226 8.700 1.00 96.88 173 GLN A C 1
ATOM 1332 O O . GLN A 1 173 ? 4.220 10.249 9.763 1.00 96.88 173 GLN A O 1
ATOM 1337 N N . ARG A 1 174 ? 5.834 9.356 8.471 1.00 96.12 174 ARG A N 1
ATOM 1338 C CA . ARG A 1 174 ? 6.316 8.415 9.490 1.00 96.12 174 ARG A CA 1
ATOM 1339 C C . ARG A 1 174 ? 6.891 9.148 10.689 1.00 96.12 174 ARG A C 1
ATOM 1341 O O . ARG A 1 174 ? 6.743 8.644 11.786 1.00 96.12 174 ARG A O 1
ATOM 1348 N N . CYS A 1 175 ? 7.481 10.326 10.502 1.00 95.25 175 CYS A N 1
ATOM 1349 C CA . CYS A 1 175 ? 7.941 11.185 11.590 1.00 95.25 175 CYS A CA 1
ATOM 1350 C C . CYS A 1 175 ? 6.823 11.502 12.607 1.00 95.25 175 CYS A C 1
ATOM 1352 O O . CYS A 1 175 ? 5.688 11.789 12.229 1.00 95.25 175 CYS A O 1
ATOM 1354 N N . LEU A 1 176 ? 7.174 11.484 13.902 1.00 95.31 176 LEU A N 1
ATOM 1355 C CA . LEU A 1 176 ? 6.261 11.740 15.032 1.00 95.31 176 LEU A CA 1
ATOM 1356 C C . LEU A 1 176 ? 6.722 12.878 15.967 1.00 95.31 176 LEU A C 1
ATOM 1358 O O . LEU A 1 176 ? 6.198 13.021 17.065 1.00 95.31 176 LEU A O 1
ATOM 1362 N N . LYS A 1 177 ? 7.725 13.673 15.571 1.00 92.88 177 LYS A N 1
ATOM 1363 C CA . LYS A 1 177 ? 8.325 14.705 16.435 1.00 92.88 177 LYS A CA 1
ATOM 1364 C C . LYS A 1 177 ? 7.413 15.924 16.650 1.00 92.88 177 LYS A C 1
ATOM 1366 O O . LYS A 1 177 ? 7.197 16.327 17.784 1.00 92.88 177 LYS A O 1
ATOM 1371 N N . SER A 1 178 ? 6.937 16.535 15.569 1.00 93.56 178 SER A N 1
ATOM 1372 C CA . SER A 1 178 ? 5.948 17.625 15.544 1.00 93.56 178 SER A CA 1
ATOM 1373 C C . SER A 1 178 ? 5.536 17.884 14.097 1.00 93.56 178 SER A C 1
ATOM 1375 O O . SER A 1 178 ? 6.312 17.564 13.199 1.00 93.56 178 SER A O 1
ATOM 1377 N N . ASP A 1 179 ? 4.385 18.509 13.845 1.00 91.69 179 ASP A N 1
ATOM 1378 C CA . ASP A 1 179 ? 3.934 18.780 12.469 1.00 91.69 179 ASP A CA 1
ATOM 1379 C C . ASP A 1 179 ? 4.969 19.581 11.662 1.00 91.69 179 ASP A C 1
ATOM 1381 O O . ASP A 1 179 ? 5.305 19.209 10.542 1.00 91.69 179 ASP A O 1
ATOM 1385 N N . THR A 1 180 ? 5.576 20.612 12.262 1.00 93.56 180 THR A N 1
ATOM 1386 C CA . THR A 1 180 ? 6.628 21.409 11.610 1.00 93.56 180 THR A CA 1
ATOM 1387 C C . THR A 1 180 ? 7.888 20.595 11.313 1.00 93.56 180 THR A C 1
ATOM 1389 O O . THR A 1 180 ? 8.471 20.734 10.240 1.00 93.56 180 THR A O 1
ATOM 1392 N N . ALA A 1 181 ? 8.340 19.745 12.242 1.00 93.19 181 ALA A N 1
ATOM 1393 C CA . ALA A 1 181 ? 9.532 18.922 12.026 1.00 93.19 181 ALA A CA 1
ATOM 1394 C C . ALA A 1 181 ? 9.268 17.792 11.021 1.00 93.19 181 ALA A C 1
ATOM 1396 O O . ALA A 1 181 ? 10.153 17.423 10.253 1.00 93.19 181 ALA A O 1
ATOM 1397 N N . CYS A 1 182 ? 8.043 17.274 11.023 1.00 95.38 182 CYS A N 1
ATOM 1398 C CA . CYS A 1 182 ? 7.588 16.175 10.188 1.00 95.38 182 CYS A CA 1
ATOM 1399 C C . CYS A 1 182 ? 7.007 16.632 8.848 1.00 95.38 182 CYS A C 1
ATOM 1401 O O . CYS A 1 182 ? 6.443 15.811 8.129 1.00 95.38 182 CYS A O 1
ATOM 1403 N N . ASP A 1 183 ? 7.144 17.907 8.488 1.00 94.69 183 ASP A N 1
ATOM 1404 C CA . ASP A 1 183 ? 6.689 18.415 7.202 1.00 94.69 183 ASP A CA 1
ATOM 1405 C C . ASP A 1 183 ? 7.391 17.688 6.038 1.00 94.69 183 ASP A C 1
ATOM 1407 O O . ASP A 1 183 ? 8.608 17.476 6.042 1.00 94.69 183 ASP A O 1
ATOM 1411 N N . ALA A 1 184 ? 6.627 17.313 5.009 1.00 93.44 184 ALA A N 1
ATOM 1412 C CA . ALA A 1 184 ? 7.139 16.579 3.851 1.00 93.44 184 ALA A CA 1
ATOM 1413 C C . ALA A 1 184 ? 8.282 17.317 3.126 1.00 93.44 184 ALA A C 1
ATOM 1415 O O . ALA A 1 184 ? 9.159 16.683 2.533 1.00 93.44 184 ALA A O 1
ATOM 1416 N N . THR A 1 185 ? 8.301 18.651 3.186 1.00 94.06 185 THR A N 1
ATOM 1417 C CA . THR A 1 185 ? 9.363 19.481 2.611 1.00 94.06 185 THR A CA 1
ATOM 1418 C C . THR A 1 185 ? 10.698 19.297 3.327 1.00 94.06 185 THR A C 1
ATOM 1420 O O . THR A 1 185 ? 11.733 19.367 2.668 1.00 94.06 185 THR A O 1
ATOM 1423 N N . ASN A 1 186 ? 10.706 18.989 4.631 1.00 94.19 186 ASN A N 1
ATOM 1424 C CA . ASN A 1 186 ? 11.937 18.673 5.362 1.00 94.19 186 ASN A CA 1
ATOM 1425 C C . ASN A 1 186 ? 12.510 17.332 4.918 1.00 94.19 186 ASN A C 1
ATOM 1427 O O . ASN A 1 186 ? 13.701 17.245 4.635 1.00 94.19 186 ASN A O 1
ATOM 1431 N N . PHE A 1 187 ? 11.666 16.313 4.751 1.00 93.25 187 PHE A N 1
ATOM 1432 C CA . PHE A 1 187 ? 12.123 15.033 4.210 1.00 93.25 187 PHE A CA 1
ATOM 1433 C C . PHE A 1 187 ? 12.657 15.161 2.771 1.00 93.25 187 PHE A C 1
ATOM 1435 O O . PHE A 1 187 ? 13.562 14.438 2.350 1.00 93.25 187 PHE A O 1
ATOM 1442 N N . ALA A 1 188 ? 12.135 16.125 2.010 1.00 91.19 188 ALA A N 1
ATOM 1443 C CA . ALA A 1 188 ? 12.629 16.443 0.680 1.00 91.19 188 ALA A CA 1
ATOM 1444 C C . ALA A 1 188 ? 13.989 17.173 0.678 1.00 91.19 188 ALA A C 1
ATOM 1446 O O . ALA A 1 188 ? 14.566 17.326 -0.395 1.00 91.19 188 ALA A O 1
ATOM 1447 N N . LYS A 1 189 ? 14.547 17.637 1.801 1.00 91.25 189 LYS A N 1
ATOM 1448 C CA . LYS A 1 189 ? 15.888 18.258 1.844 1.00 91.25 189 LYS A CA 1
ATOM 1449 C C . LYS A 1 189 ? 16.978 17.180 1.842 1.00 91.25 189 LYS A C 1
ATOM 1451 O O . LYS A 1 189 ? 17.585 16.871 2.858 1.00 91.25 189 LYS A O 1
ATOM 1456 N N . THR A 1 190 ? 17.185 16.556 0.685 1.00 86.75 190 THR A N 1
ATOM 1457 C CA . THR A 1 190 ? 18.091 15.404 0.505 1.00 86.75 190 THR A CA 1
ATOM 1458 C C . THR A 1 190 ? 19.570 15.732 0.738 1.00 86.75 190 THR A C 1
ATOM 1460 O O . THR A 1 190 ? 20.384 14.831 0.898 1.00 86.75 190 THR A O 1
ATOM 1463 N N . ASP A 1 191 ? 19.924 17.013 0.713 1.00 86.94 191 ASP A N 1
ATOM 1464 C CA . ASP A 1 191 ? 21.247 17.571 0.992 1.00 86.94 191 ASP A CA 1
ATOM 1465 C C . ASP A 1 191 ? 21.465 17.935 2.472 1.00 86.94 191 ASP A C 1
ATOM 1467 O O . ASP A 1 191 ? 22.600 18.198 2.865 1.00 86.94 191 ASP A O 1
ATOM 1471 N N . ASP A 1 192 ? 20.417 17.894 3.302 1.00 90.75 192 ASP A N 1
ATOM 1472 C CA . ASP A 1 192 ? 20.475 18.160 4.741 1.00 90.75 192 ASP A CA 1
ATOM 1473 C C . ASP A 1 192 ? 20.037 16.925 5.551 1.00 90.75 192 ASP A C 1
ATOM 1475 O O . ASP A 1 192 ? 18.847 16.732 5.830 1.00 90.75 192 ASP A O 1
ATOM 1479 N N . PRO A 1 193 ? 20.991 16.092 6.009 1.00 89.44 193 PRO A N 1
ATOM 1480 C CA . PRO A 1 193 ? 20.693 14.966 6.886 1.00 89.44 193 PRO A CA 1
ATOM 1481 C C . PRO A 1 193 ? 19.984 15.339 8.186 1.00 89.44 193 PRO A C 1
ATOM 1483 O O . PRO A 1 193 ? 19.268 14.511 8.749 1.00 89.44 193 PRO A O 1
ATOM 1486 N N . GLY A 1 194 ? 20.160 16.567 8.681 1.00 92.06 194 GLY A N 1
ATOM 1487 C CA . GLY A 1 194 ? 19.461 17.068 9.859 1.00 92.06 194 GLY A CA 1
ATOM 1488 C C . GLY A 1 194 ? 17.950 17.165 9.652 1.00 92.06 194 GLY A C 1
ATOM 1489 O O . GLY A 1 194 ? 17.195 16.885 10.585 1.00 92.06 194 GLY A O 1
ATOM 1490 N N . ALA A 1 195 ? 17.511 17.485 8.433 1.00 92.50 195 ALA A N 1
ATOM 1491 C CA . ALA A 1 195 ? 16.105 17.696 8.107 1.00 92.50 195 ALA A CA 1
ATOM 1492 C C . ALA A 1 195 ? 15.284 16.399 8.049 1.00 92.50 195 ALA A C 1
ATOM 1494 O O . ALA A 1 195 ? 14.160 16.374 8.546 1.00 92.50 195 ALA A O 1
ATOM 1495 N N . TYR A 1 196 ? 15.829 15.312 7.488 1.00 92.00 196 TYR A N 1
ATOM 1496 C CA . TYR A 1 196 ? 15.113 14.029 7.375 1.00 92.00 196 TYR A CA 1
ATOM 1497 C C . TYR A 1 196 ? 15.401 13.045 8.521 1.00 92.00 196 TYR A C 1
ATOM 1499 O O . TYR A 1 196 ? 14.744 12.010 8.632 1.00 92.00 196 TYR A O 1
ATOM 1507 N N . ARG A 1 197 ? 16.345 13.365 9.413 1.00 90.94 197 ARG A N 1
ATOM 1508 C CA . ARG A 1 197 ? 16.677 12.584 10.621 1.00 90.94 197 ARG A CA 1
ATOM 1509 C C . ARG A 1 197 ? 15.487 12.168 11.504 1.00 90.94 197 ARG A C 1
ATOM 1511 O O . ARG A 1 197 ? 15.563 11.082 12.074 1.00 90.94 197 ARG A O 1
ATOM 1518 N N . PRO A 1 198 ? 14.408 12.967 11.642 1.00 92.81 198 PRO A N 1
ATOM 1519 C CA . PRO A 1 198 ? 13.221 12.565 12.401 1.00 92.81 198 PRO A CA 1
ATOM 1520 C C . PRO A 1 198 ? 12.442 11.369 11.826 1.00 92.81 198 PRO A C 1
ATOM 1522 O O . PRO A 1 198 ? 11.577 10.827 12.508 1.00 92.81 198 PRO A O 1
ATOM 1525 N N . TRP A 1 199 ? 12.722 10.931 10.595 1.00 95.31 199 TRP A N 1
ATOM 1526 C CA . TRP A 1 199 ? 12.180 9.689 10.044 1.00 95.31 199 TRP A CA 1
ATOM 1527 C C . TRP A 1 199 ? 13.111 8.515 10.373 1.00 95.31 199 TRP A C 1
ATOM 1529 O O . TRP A 1 199 ? 13.798 7.988 9.501 1.00 95.31 199 TRP A O 1
ATOM 1539 N N . TRP A 1 200 ? 13.139 8.106 11.644 1.00 91.56 200 TRP A N 1
ATOM 1540 C CA . TRP A 1 200 ? 14.120 7.149 12.180 1.00 91.56 200 TRP A CA 1
ATOM 1541 C C . TRP A 1 200 ? 14.252 5.836 11.399 1.00 91.56 200 TRP A C 1
ATOM 1543 O O . TRP A 1 200 ? 15.357 5.311 11.273 1.00 91.56 200 TRP A O 1
ATOM 1553 N N . ASP A 1 201 ? 13.145 5.312 10.872 1.00 91.56 201 ASP A N 1
ATOM 1554 C CA . ASP A 1 201 ? 13.102 4.036 10.154 1.00 91.56 201 ASP A CA 1
ATOM 1555 C C . ASP A 1 201 ? 12.848 4.168 8.645 1.00 91.56 201 ASP A C 1
ATOM 1557 O O . ASP A 1 201 ? 12.598 3.168 7.971 1.00 91.56 201 ASP A O 1
ATOM 1561 N N . THR A 1 202 ? 12.930 5.387 8.103 1.00 94.38 202 THR A N 1
ATOM 1562 C CA . THR A 1 202 ? 12.847 5.642 6.660 1.00 94.38 202 THR A CA 1
ATOM 1563 C C . THR A 1 202 ? 14.229 6.026 6.135 1.00 94.38 202 THR A C 1
ATOM 1565 O O . THR A 1 202 ? 14.856 6.931 6.687 1.00 94.38 202 THR A O 1
ATOM 1568 N N . PRO A 1 203 ? 14.729 5.404 5.055 1.00 93.31 203 PRO A N 1
ATOM 1569 C CA . PRO A 1 203 ? 16.062 5.694 4.539 1.00 93.31 203 PRO A CA 1
ATOM 1570 C C . PRO A 1 203 ? 16.084 7.014 3.746 1.00 93.31 203 PRO A C 1
ATOM 1572 O O . PRO A 1 203 ? 16.154 7.019 2.519 1.00 93.31 203 PRO A O 1
ATOM 1575 N N . GLY A 1 204 ? 16.037 8.155 4.444 1.00 92.19 204 GLY A N 1
ATOM 1576 C CA . GLY A 1 204 ? 16.044 9.490 3.826 1.00 92.19 204 GLY A CA 1
ATOM 1577 C C . GLY A 1 204 ? 17.281 9.769 2.964 1.00 92.19 204 GLY A C 1
ATOM 1578 O O . GLY A 1 204 ? 17.196 10.490 1.978 1.00 92.19 204 GLY A O 1
ATOM 1579 N N . ASN A 1 205 ? 18.405 9.106 3.244 1.00 90.38 205 ASN A N 1
ATOM 1580 C CA . ASN A 1 205 ? 19.616 9.160 2.421 1.00 90.38 205 ASN A CA 1
ATOM 1581 C C . ASN A 1 205 ? 19.468 8.494 1.036 1.00 90.38 205 ASN A C 1
ATOM 1583 O O . ASN A 1 205 ? 20.317 8.695 0.174 1.00 90.38 205 ASN A O 1
ATOM 1587 N N . LEU A 1 206 ? 18.431 7.674 0.830 1.00 94.38 206 LEU A N 1
ATOM 1588 C CA . LEU A 1 206 ? 18.073 7.098 -0.472 1.00 94.38 206 LEU A CA 1
ATOM 1589 C C . LEU A 1 206 ? 16.988 7.918 -1.190 1.00 94.38 206 LEU A C 1
ATOM 1591 O O . LEU A 1 206 ? 16.587 7.575 -2.306 1.00 94.38 206 LEU A O 1
ATOM 1595 N N . ASN A 1 207 ? 16.488 8.987 -0.562 1.00 93.94 207 ASN A N 1
ATOM 1596 C CA . ASN A 1 207 ? 15.570 9.919 -1.196 1.00 93.94 207 ASN A CA 1
ATOM 1597 C C . ASN A 1 207 ? 16.330 10.737 -2.236 1.00 93.94 207 ASN A C 1
ATOM 1599 O O . ASN A 1 207 ? 17.360 11.340 -1.933 1.00 93.94 207 ASN A O 1
ATOM 1603 N N . CYS A 1 208 ? 15.821 10.767 -3.463 1.00 93.94 208 CYS A N 1
ATOM 1604 C CA . CYS A 1 208 ? 16.432 11.520 -4.534 1.00 93.94 208 CYS A CA 1
ATOM 1605 C C . CYS A 1 208 ? 15.427 12.329 -5.346 1.00 93.94 208 CYS A C 1
ATOM 1607 O O . CYS A 1 208 ? 14.277 11.943 -5.543 1.00 93.94 208 CYS A O 1
ATOM 1609 N N . LYS A 1 209 ? 15.906 13.464 -5.854 1.00 91.44 209 LYS A N 1
ATOM 1610 C CA . LYS A 1 209 ? 15.166 14.378 -6.725 1.00 91.44 209 LYS A CA 1
ATOM 1611 C C . LYS A 1 209 ? 15.705 14.322 -8.146 1.00 91.44 209 LYS A C 1
ATOM 1613 O O . LYS A 1 209 ? 16.886 14.044 -8.344 1.00 91.44 209 LYS A O 1
ATOM 1618 N N . SER A 1 210 ? 14.876 14.729 -9.103 1.00 91.06 210 SER A N 1
ATOM 1619 C CA . SER A 1 210 ? 15.255 14.915 -10.512 1.00 91.06 210 SER A CA 1
ATOM 1620 C C . SER A 1 210 ? 16.490 15.802 -10.710 1.00 91.06 210 SER A C 1
ATOM 1622 O O . SER A 1 210 ? 17.235 15.621 -11.666 1.00 91.06 210 SER A O 1
ATOM 1624 N N . THR A 1 211 ? 16.727 16.752 -9.805 1.00 89.12 211 THR A N 1
ATOM 1625 C CA . THR A 1 211 ? 17.840 17.712 -9.872 1.00 89.12 211 THR A CA 1
ATOM 1626 C C . THR A 1 211 ? 19.066 17.302 -9.057 1.00 89.12 211 THR A C 1
ATOM 1628 O O . THR A 1 211 ? 20.087 17.994 -9.087 1.00 89.12 211 THR A O 1
ATOM 1631 N N . SER A 1 212 ? 18.994 16.200 -8.307 1.00 86.75 212 SER A N 1
ATOM 1632 C CA . SER A 1 212 ? 20.082 15.786 -7.424 1.00 86.75 212 SER A CA 1
ATOM 1633 C C . SER A 1 212 ? 21.194 15.086 -8.198 1.00 86.75 212 SER A C 1
ATOM 1635 O O . SER A 1 212 ? 20.969 14.131 -8.936 1.00 86.75 212 SER A O 1
ATOM 1637 N N . LYS A 1 213 ? 22.433 15.520 -7.949 1.00 86.25 213 LYS A N 1
ATOM 1638 C CA . LYS A 1 213 ? 23.656 14.896 -8.482 1.00 86.25 213 LYS A CA 1
ATOM 1639 C C . LYS A 1 213 ? 24.174 13.752 -7.609 1.00 86.25 213 LYS A C 1
ATOM 1641 O O . LYS A 1 213 ? 25.239 13.213 -7.895 1.00 86.25 213 LYS A O 1
ATOM 1646 N N . LEU A 1 214 ? 23.459 13.415 -6.536 1.00 85.69 214 LEU A N 1
ATOM 1647 C CA . LEU A 1 214 ? 23.859 12.422 -5.537 1.00 85.69 214 LEU A CA 1
ATOM 1648 C C . LEU A 1 214 ? 22.923 11.207 -5.510 1.00 85.69 214 LEU A C 1
ATOM 1650 O O . LEU A 1 214 ? 22.988 10.416 -4.574 1.00 85.69 214 LEU A O 1
ATOM 1654 N N . CYS A 1 215 ? 22.065 11.035 -6.524 1.00 92.06 215 CYS A N 1
ATOM 1655 C CA . CYS A 1 215 ? 21.198 9.862 -6.580 1.00 92.06 215 CYS A CA 1
ATOM 1656 C C . CYS A 1 215 ? 22.003 8.554 -6.571 1.00 92.06 215 CYS A C 1
ATOM 1658 O O . CYS A 1 215 ? 23.027 8.462 -7.263 1.00 92.06 215 CYS A O 1
ATOM 1660 N N . PRO A 1 216 ? 21.526 7.525 -5.845 1.00 92.62 216 PRO A N 1
ATOM 1661 C CA . PRO A 1 216 ? 22.117 6.196 -5.903 1.00 92.62 216 PRO A CA 1
ATOM 1662 C C . PRO A 1 216 ? 21.994 5.616 -7.317 1.00 92.62 216 PRO A C 1
ATOM 1664 O O . PRO A 1 216 ? 21.048 5.922 -8.041 1.00 92.62 216 PRO A O 1
ATOM 1667 N N . GLY A 1 217 ? 22.934 4.752 -7.705 1.00 92.25 217 GLY A N 1
ATOM 1668 C CA . GLY A 1 217 ? 22.939 4.075 -9.012 1.00 92.25 217 GLY A CA 1
ATOM 1669 C C . GLY A 1 217 ? 21.899 2.954 -9.157 1.00 92.25 217 GLY A C 1
ATOM 1670 O O . GLY A 1 217 ? 21.896 2.238 -10.154 1.00 92.25 217 GLY A O 1
ATOM 1671 N N . PHE A 1 218 ? 21.029 2.773 -8.162 1.00 92.00 218 PHE A N 1
ATOM 1672 C CA . PHE A 1 218 ? 20.035 1.705 -8.093 1.00 92.00 218 PHE A CA 1
ATOM 1673 C C . PHE A 1 218 ? 18.697 2.235 -7.550 1.00 92.00 218 PHE A C 1
ATOM 1675 O O . PHE A 1 218 ? 18.702 3.146 -6.713 1.00 92.00 218 PHE A O 1
ATOM 1682 N N . PRO A 1 219 ? 17.554 1.672 -7.985 1.00 93.62 219 PRO A N 1
ATOM 1683 C CA . PRO A 1 219 ? 16.262 1.973 -7.384 1.00 93.62 219 PRO A CA 1
ATOM 1684 C C . PRO A 1 219 ? 16.192 1.414 -5.955 1.00 93.62 219 PRO A C 1
ATOM 1686 O O . PRO A 1 219 ? 16.805 0.399 -5.624 1.00 93.62 219 PRO A O 1
ATOM 1689 N N . SER A 1 220 ? 15.429 2.080 -5.095 1.00 95.31 220 SER A N 1
ATOM 1690 C CA . SER A 1 220 ? 15.222 1.706 -3.696 1.00 95.31 220 SER A CA 1
ATOM 1691 C C . SER A 1 220 ? 13.742 1.818 -3.345 1.00 95.31 220 SER A C 1
ATOM 1693 O O . SER A 1 220 ? 13.077 2.766 -3.756 1.00 95.31 220 SER A O 1
ATOM 1695 N N . PHE A 1 221 ? 13.229 0.860 -2.577 1.00 96.56 221 PHE A N 1
ATOM 1696 C CA . PHE A 1 221 ? 11.793 0.709 -2.341 1.00 96.56 221 PHE A CA 1
ATOM 1697 C C . PHE A 1 221 ? 11.485 0.850 -0.854 1.00 96.56 221 PHE A C 1
ATOM 1699 O O . PHE A 1 221 ? 11.969 0.068 -0.035 1.00 96.56 221 PHE A O 1
ATOM 1706 N N . TRP A 1 222 ? 10.730 1.884 -0.499 1.00 95.81 222 TRP A N 1
ATOM 1707 C CA . TRP A 1 222 ? 10.398 2.253 0.877 1.00 95.81 222 TRP A CA 1
ATOM 1708 C C . TRP A 1 222 ? 9.326 3.344 0.869 1.00 95.81 222 TRP A C 1
ATOM 1710 O O . TRP A 1 222 ? 9.095 3.999 -0.147 1.00 95.81 222 TRP A O 1
ATOM 1720 N N . THR A 1 223 ? 8.690 3.562 2.016 1.00 96.44 223 THR A N 1
ATOM 1721 C CA . THR A 1 223 ? 7.687 4.613 2.202 1.00 96.44 223 THR A CA 1
ATOM 1722 C C . THR A 1 223 ? 8.095 5.544 3.327 1.00 96.44 223 THR A C 1
ATOM 1724 O O . THR A 1 223 ? 8.640 5.103 4.338 1.00 96.44 223 THR A O 1
ATOM 1727 N N . GLN A 1 224 ? 7.800 6.830 3.160 1.00 95.56 224 GLN A N 1
ATOM 1728 C CA . GLN A 1 224 ? 7.875 7.818 4.239 1.00 95.56 224 GLN A CA 1
ATOM 1729 C C . GLN A 1 224 ? 6.532 7.983 4.960 1.00 95.56 224 GLN A C 1
ATOM 1731 O O . GLN A 1 224 ? 6.406 8.861 5.811 1.00 95.56 224 GLN A O 1
ATOM 1736 N N . MET A 1 225 ? 5.527 7.172 4.614 1.00 97.31 225 MET A N 1
ATOM 1737 C CA . MET A 1 225 ? 4.162 7.278 5.119 1.00 97.31 225 MET A CA 1
ATOM 1738 C C . MET A 1 225 ? 3.848 6.188 6.154 1.00 97.31 225 MET A C 1
ATOM 1740 O O . MET A 1 225 ? 4.388 5.076 6.136 1.00 97.31 225 MET A O 1
ATOM 1744 N N . ARG A 1 226 ? 2.959 6.520 7.086 1.00 97.50 226 ARG A N 1
ATOM 1745 C CA . ARG A 1 226 ? 2.309 5.595 8.021 1.00 97.50 226 ARG A CA 1
ATOM 1746 C C . ARG A 1 226 ? 0.799 5.738 7.878 1.00 97.50 226 ARG A C 1
ATOM 1748 O O . ARG A 1 226 ? 0.310 6.833 7.598 1.00 97.50 226 ARG A O 1
ATOM 1755 N N . LEU A 1 227 ? 0.071 4.648 8.093 1.00 98.25 227 LEU A N 1
ATOM 1756 C CA . LEU A 1 227 ? -1.381 4.701 8.221 1.00 98.25 227 LEU A CA 1
ATOM 1757 C C . LEU A 1 227 ? -1.730 5.379 9.550 1.00 98.25 227 LEU A C 1
ATOM 1759 O O . LEU A 1 227 ? -1.260 4.934 10.596 1.00 98.25 227 LEU A O 1
ATOM 1763 N N . ASP A 1 228 ? -2.497 6.463 9.478 1.00 97.81 228 ASP A N 1
ATOM 1764 C CA . ASP A 1 228 ? -2.898 7.285 10.624 1.00 97.81 228 ASP A CA 1
ATOM 1765 C C . ASP A 1 228 ? -4.331 6.972 11.050 1.00 97.81 228 ASP A C 1
ATOM 1767 O O . ASP A 1 228 ? -4.609 6.821 12.237 1.00 97.81 228 ASP A O 1
ATOM 1771 N N . SER A 1 229 ? -5.236 6.822 10.082 1.00 98.38 229 SER A N 1
ATOM 1772 C CA . SER A 1 229 ? -6.602 6.394 10.356 1.00 98.38 229 SER A CA 1
ATOM 1773 C C . SER A 1 229 ? -7.252 5.674 9.180 1.00 98.38 229 SER A C 1
ATOM 1775 O O . SER A 1 229 ? -6.837 5.804 8.025 1.00 98.38 229 SER A O 1
ATOM 1777 N N . ILE A 1 230 ? -8.289 4.904 9.496 1.00 98.81 230 ILE A N 1
ATOM 1778 C CA . ILE A 1 230 ? -9.193 4.275 8.535 1.00 98.81 230 ILE A CA 1
ATOM 1779 C C . ILE A 1 230 ? -10.584 4.843 8.788 1.00 98.81 230 ILE A C 1
ATOM 1781 O O . ILE A 1 230 ? -11.067 4.800 9.915 1.00 98.81 230 ILE A O 1
ATOM 1785 N N . THR A 1 231 ? -11.237 5.361 7.753 1.00 98.69 231 THR A N 1
ATOM 1786 C CA . THR A 1 231 ? -12.633 5.807 7.828 1.00 98.69 231 THR A CA 1
ATOM 1787 C C . THR A 1 231 ? -13.496 4.881 6.993 1.00 98.69 231 THR A C 1
ATOM 1789 O O . THR A 1 231 ? -13.217 4.671 5.818 1.00 98.69 231 THR A O 1
ATOM 1792 N N . THR A 1 232 ? -14.557 4.341 7.575 1.00 98.56 232 THR A N 1
ATOM 1793 C CA . THR A 1 232 ? -15.573 3.585 6.843 1.00 98.56 232 THR A CA 1
ATOM 1794 C C . THR A 1 232 ? -16.769 4.487 6.563 1.00 98.56 232 THR A C 1
ATOM 1796 O O . THR A 1 232 ? -17.184 5.281 7.413 1.00 98.56 232 THR A O 1
ATOM 1799 N N . LEU A 1 233 ? -17.301 4.396 5.350 1.00 98.19 233 LEU A N 1
ATOM 1800 C CA . LEU A 1 233 ? -18.443 5.163 4.879 1.00 98.19 233 LEU A CA 1
ATOM 1801 C C . LEU A 1 233 ? -19.458 4.228 4.220 1.00 98.19 233 LEU A C 1
ATOM 1803 O O . LEU A 1 233 ? -19.080 3.221 3.622 1.00 98.19 233 LEU A O 1
ATOM 1807 N N . GLY A 1 234 ? -20.740 4.569 4.302 1.00 97.25 234 GLY A N 1
ATOM 1808 C CA . GLY A 1 234 ? -21.825 3.777 3.729 1.00 97.25 234 GLY A CA 1
ATOM 1809 C C . GLY A 1 234 ? -23.041 4.619 3.370 1.00 97.25 234 GLY A C 1
ATOM 1810 O O . GLY A 1 234 ? -23.285 5.665 3.975 1.00 97.25 234 GLY A O 1
ATOM 1811 N N . ALA A 1 235 ? -23.817 4.155 2.393 1.00 95.50 235 ALA A N 1
ATOM 1812 C CA . ALA A 1 235 ? -25.131 4.700 2.089 1.00 95.50 235 ALA A CA 1
ATOM 1813 C C . ALA A 1 235 ? -26.050 4.529 3.308 1.00 95.50 235 ALA A C 1
ATOM 1815 O O . ALA A 1 235 ? -26.146 3.443 3.886 1.00 95.50 235 ALA A O 1
ATOM 1816 N N . ARG A 1 236 ? -26.698 5.616 3.734 1.00 93.25 236 ARG A N 1
ATOM 1817 C CA . ARG A 1 236 ? -27.493 5.659 4.968 1.00 93.25 236 ARG A CA 1
ATOM 1818 C C . ARG A 1 236 ? -28.790 6.422 4.758 1.00 93.25 236 ARG A C 1
ATOM 1820 O O . ARG A 1 236 ? -28.821 7.425 4.052 1.00 93.25 236 ARG A O 1
ATOM 1827 N N . ALA A 1 237 ? -29.855 5.960 5.409 1.00 91.12 237 ALA A N 1
ATOM 1828 C CA . ALA A 1 237 ? -31.138 6.651 5.392 1.00 91.12 237 ALA A CA 1
ATOM 1829 C C . ALA A 1 237 ? -30.977 8.091 5.912 1.00 91.12 237 ALA A C 1
ATOM 1831 O O . ALA A 1 237 ? -30.323 8.316 6.929 1.00 91.12 237 ALA A O 1
ATOM 1832 N N . GLY A 1 238 ? -31.553 9.057 5.194 1.00 89.38 238 GLY A N 1
ATOM 1833 C CA . GLY A 1 238 ? -31.479 10.478 5.548 1.00 89.38 238 GLY A CA 1
ATOM 1834 C C . GLY A 1 238 ? -30.138 11.164 5.253 1.00 89.38 238 GLY A C 1
ATOM 1835 O O . GLY A 1 238 ? -30.006 12.347 5.547 1.00 89.38 238 GLY A O 1
ATOM 1836 N N . VAL A 1 239 ? -29.160 10.468 4.661 1.00 91.56 239 VAL A N 1
ATOM 1837 C CA . VAL A 1 239 ? -27.863 11.043 4.274 1.00 91.56 239 VAL A CA 1
ATOM 1838 C C . VAL A 1 239 ? -27.719 11.021 2.754 1.00 91.56 239 VAL A C 1
ATOM 1840 O O . VAL A 1 239 ? -27.854 9.976 2.122 1.00 91.56 239 VAL A O 1
ATOM 1843 N N . THR A 1 240 ? -27.413 12.173 2.159 1.00 91.38 240 THR A N 1
ATOM 1844 C CA . THR A 1 240 ? -27.066 12.253 0.735 1.00 91.38 240 THR A CA 1
ATOM 1845 C C . THR A 1 240 ? -25.640 11.745 0.524 1.00 91.38 240 THR A C 1
ATOM 1847 O O . THR A 1 240 ? -24.694 12.302 1.078 1.00 91.38 240 THR A O 1
ATOM 1850 N N . GLY A 1 241 ? -25.477 10.711 -0.304 1.00 92.44 241 GLY A N 1
ATOM 1851 C CA . GLY A 1 241 ? -24.178 10.088 -0.570 1.00 92.44 241 GLY A CA 1
ATOM 1852 C C . GLY A 1 241 ? -23.727 9.137 0.543 1.00 92.44 241 GLY A C 1
ATOM 1853 O O . GLY A 1 241 ? -24.544 8.539 1.243 1.00 92.44 241 GLY A O 1
ATOM 1854 N N . LEU A 1 242 ? -22.411 8.963 0.687 1.00 95.81 242 LEU A N 1
ATOM 1855 C CA . LEU A 1 242 ? -21.835 8.086 1.705 1.00 95.81 242 LEU A CA 1
ATOM 1856 C C . LEU A 1 242 ? -21.681 8.823 3.041 1.00 95.81 242 LEU A C 1
ATOM 1858 O O . LEU A 1 242 ? -20.901 9.766 3.162 1.00 95.81 242 LEU A O 1
ATOM 1862 N N . GLY A 1 243 ? -22.400 8.359 4.062 1.00 96.19 243 GLY A N 1
ATOM 1863 C CA . GLY A 1 243 ? -22.262 8.825 5.438 1.00 96.19 243 GLY A CA 1
ATOM 1864 C C . GLY A 1 243 ? -21.152 8.088 6.182 1.00 96.19 243 GLY A C 1
ATOM 1865 O O . GLY A 1 243 ? -20.924 6.901 5.956 1.00 96.19 243 GLY A O 1
ATOM 1866 N N . LYS A 1 244 ? -20.475 8.776 7.105 1.00 96.50 244 LYS A N 1
ATOM 1867 C CA . LYS A 1 244 ? -19.450 8.182 7.976 1.00 96.50 244 LYS A CA 1
ATOM 1868 C C . LYS A 1 244 ? -20.071 7.120 8.899 1.00 96.50 244 LYS A C 1
ATOM 1870 O O . LYS A 1 244 ? -21.163 7.323 9.427 1.00 96.50 244 LYS A O 1
ATOM 1875 N N . VAL A 1 245 ? -19.377 5.995 9.073 1.00 97.50 245 VAL A N 1
ATOM 1876 C CA . VAL A 1 245 ? -19.805 4.856 9.905 1.00 97.50 245 VAL A CA 1
ATOM 1877 C C . VAL A 1 245 ? -18.879 4.716 11.106 1.00 97.50 245 VAL A C 1
ATOM 1879 O O . VAL A 1 245 ? -19.309 4.910 12.235 1.00 97.50 245 VAL A O 1
ATOM 1882 N N . ASP A 1 246 ? -17.601 4.450 10.857 1.00 97.88 246 ASP A N 1
ATOM 1883 C CA . ASP A 1 246 ? -16.573 4.320 11.886 1.00 97.88 246 ASP A CA 1
ATOM 1884 C C . ASP A 1 246 ? -15.288 5.019 11.457 1.00 97.88 246 ASP A C 1
ATOM 1886 O O . ASP A 1 246 ? -14.923 5.014 10.278 1.00 97.88 246 ASP A O 1
ATOM 1890 N N . VAL A 1 247 ? -14.562 5.549 12.435 1.00 98.12 247 VAL A N 1
ATOM 1891 C CA . VAL A 1 247 ? -13.172 5.981 12.291 1.00 98.12 247 VAL A CA 1
ATOM 1892 C C . VAL A 1 247 ? -12.315 5.159 13.240 1.00 98.12 247 VAL A C 1
ATOM 1894 O O . VAL A 1 247 ? -12.561 5.146 14.441 1.00 98.12 247 VAL A O 1
ATOM 1897 N N . TYR A 1 248 ? -11.293 4.510 12.697 1.00 98.06 248 TYR A N 1
ATOM 1898 C CA . TYR A 1 248 ? -10.263 3.803 13.447 1.00 98.06 248 TYR A CA 1
ATOM 1899 C C . TYR A 1 248 ? -9.000 4.659 13.434 1.00 98.06 248 TYR A C 1
ATOM 1901 O O . TYR A 1 248 ? -8.385 4.828 12.381 1.00 98.06 248 TYR A O 1
ATOM 1909 N N . ALA A 1 249 ? -8.620 5.222 14.577 1.00 97.44 249 ALA A N 1
ATOM 1910 C CA . ALA A 1 249 ? -7.378 5.968 14.744 1.00 97.44 249 ALA A CA 1
ATOM 1911 C C . ALA A 1 249 ? -6.253 5.020 15.174 1.00 97.44 249 ALA A C 1
ATOM 1913 O O . ALA A 1 249 ? -6.422 4.249 16.116 1.00 97.44 249 ALA A O 1
ATOM 1914 N N . LEU A 1 250 ? -5.108 5.071 14.489 1.00 97.69 250 LEU A N 1
ATOM 1915 C CA . LEU A 1 250 ? -3.938 4.253 14.800 1.00 97.69 250 LEU A CA 1
ATOM 1916 C C . LEU A 1 250 ? -2.917 5.099 15.561 1.00 97.69 250 LEU A C 1
ATOM 1918 O O . LEU A 1 250 ? -2.312 6.021 15.010 1.00 97.69 250 LEU A O 1
ATOM 1922 N N . HIS A 1 251 ? -2.678 4.755 16.822 1.00 96.06 251 HIS A N 1
ATOM 1923 C CA . HIS A 1 251 ? -1.727 5.458 17.675 1.00 96.06 251 HIS A CA 1
ATOM 1924 C C . HIS A 1 251 ? -0.379 4.757 17.643 1.00 96.06 251 HIS A C 1
ATOM 1926 O O . HIS A 1 251 ? -0.243 3.605 18.048 1.00 96.06 251 HIS A O 1
ATOM 1932 N N . GLN A 1 252 ? 0.644 5.460 17.172 1.00 96.19 252 GLN A N 1
ATOM 1933 C CA . GLN A 1 252 ? 1.962 4.889 16.915 1.00 96.19 252 GLN A CA 1
ATOM 1934 C C . GLN A 1 252 ? 3.052 5.667 17.650 1.00 96.19 252 GLN A C 1
ATOM 1936 O O . GLN A 1 252 ? 2.869 6.833 17.991 1.00 96.19 252 GLN A O 1
ATOM 1941 N N . SER A 1 253 ? 4.178 5.012 17.919 1.00 94.69 253 SER A N 1
ATOM 1942 C CA . SER A 1 253 ? 5.328 5.603 18.608 1.00 94.69 253 SER A CA 1
ATOM 1943 C C . SER A 1 253 ? 6.638 5.044 18.057 1.00 94.69 253 SER A C 1
ATOM 1945 O O . SER A 1 253 ? 6.672 4.011 17.386 1.00 94.69 253 SER A O 1
ATOM 1947 N N . PHE A 1 254 ? 7.729 5.744 18.356 1.00 93.25 254 PHE A N 1
ATOM 1948 C CA . PHE A 1 254 ? 9.093 5.247 18.207 1.00 93.25 254 PHE A CA 1
ATOM 1949 C C . PHE A 1 254 ? 9.701 5.115 19.603 1.00 93.25 254 PHE A C 1
ATOM 1951 O O . PHE A 1 254 ? 10.275 6.087 20.096 1.00 93.25 254 PHE A O 1
ATOM 1958 N N . PRO A 1 255 ? 9.542 3.962 20.273 1.00 89.69 255 PRO A N 1
ATOM 1959 C CA . PRO A 1 255 ? 10.031 3.784 21.636 1.00 89.69 255 PRO A CA 1
ATOM 1960 C C . PRO A 1 255 ? 11.558 3.667 21.621 1.00 89.69 255 PRO A C 1
ATOM 1962 O O . PRO A 1 255 ? 12.114 2.593 21.407 1.00 89.69 255 PRO A O 1
ATOM 1965 N N . SER A 1 256 ? 12.248 4.802 21.744 1.00 84.56 256 SER A N 1
ATOM 1966 C CA . SER A 1 256 ? 13.705 4.895 21.594 1.00 84.56 256 SER A CA 1
ATOM 1967 C C . SER A 1 256 ? 14.466 4.120 22.663 1.00 84.56 256 SER A C 1
ATOM 1969 O O . SER A 1 256 ? 15.537 3.601 22.388 1.00 84.56 256 SER A O 1
ATOM 1971 N N . ASP A 1 257 ? 13.902 4.022 23.864 1.00 83.81 257 ASP A N 1
ATOM 1972 C CA . ASP A 1 257 ? 14.451 3.288 25.005 1.00 83.81 257 ASP A CA 1
ATOM 1973 C C . ASP A 1 257 ? 14.502 1.772 24.780 1.00 83.81 257 ASP A C 1
ATOM 1975 O O . ASP A 1 257 ? 15.164 1.058 25.530 1.00 83.81 257 ASP A O 1
ATOM 1979 N N . TRP A 1 258 ? 13.820 1.268 23.750 1.00 80.06 258 TRP A N 1
ATOM 1980 C CA . TRP A 1 258 ? 13.867 -0.148 23.420 1.00 80.06 258 TRP A CA 1
ATOM 1981 C C . TRP A 1 258 ? 15.086 -0.490 22.560 1.00 80.06 258 TRP A C 1
ATOM 1983 O O . TRP A 1 258 ? 15.481 -1.648 22.535 1.00 80.06 258 TRP A O 1
ATOM 1993 N N . TYR A 1 259 ? 15.687 0.464 21.845 1.00 78.38 259 TYR A N 1
ATOM 1994 C CA . TYR A 1 259 ? 16.684 0.175 20.812 1.00 78.38 259 TYR A CA 1
ATOM 1995 C C . TYR A 1 259 ? 18.033 0.843 21.094 1.00 78.38 259 TYR A C 1
ATOM 1997 O O . TYR A 1 259 ? 18.101 2.036 21.364 1.00 78.38 259 TYR A O 1
ATOM 2005 N N . ASP A 1 260 ? 19.118 0.105 20.854 1.00 73.81 260 ASP A N 1
ATOM 2006 C CA . ASP A 1 260 ? 20.477 0.671 20.770 1.00 73.81 260 ASP A CA 1
ATOM 2007 C C . ASP A 1 260 ? 20.765 1.317 19.395 1.00 73.81 260 ASP A C 1
ATOM 2009 O O . ASP A 1 260 ? 21.840 1.864 19.144 1.00 73.81 260 ASP A O 1
ATOM 2013 N N . THR A 1 261 ? 19.815 1.213 18.460 1.00 79.81 261 THR A N 1
ATOM 2014 C CA . THR A 1 261 ? 19.879 1.751 17.091 1.00 79.81 261 THR A CA 1
ATOM 2015 C C . THR A 1 261 ? 18.602 2.537 16.773 1.00 79.81 261 THR A C 1
ATOM 2017 O O . THR A 1 261 ? 17.779 2.764 17.656 1.00 79.81 261 THR A O 1
ATOM 2020 N N . SER A 1 262 ? 18.415 2.984 15.525 1.00 83.94 262 SER A N 1
ATOM 2021 C CA . SER A 1 262 ? 17.202 3.713 15.137 1.00 83.94 262 SER A CA 1
ATOM 2022 C C . SER A 1 262 ? 15.925 2.929 15.492 1.00 83.94 262 SER A C 1
ATOM 2024 O O . SER A 1 262 ? 15.785 1.782 15.050 1.00 83.94 262 SER A O 1
ATOM 2026 N N . PRO A 1 263 ? 14.976 3.528 16.238 1.00 89.38 263 PRO A N 1
ATOM 2027 C CA . PRO A 1 263 ? 13.758 2.841 16.640 1.00 89.38 263 PRO A CA 1
ATOM 2028 C C . PRO A 1 263 ? 12.870 2.522 15.437 1.00 89.38 263 PRO A C 1
ATOM 2030 O O . PRO A 1 263 ? 12.805 3.277 14.468 1.00 89.38 263 PRO A O 1
ATOM 2033 N N . GLY A 1 264 ? 12.153 1.402 15.515 1.00 88.94 264 GLY A N 1
ATOM 2034 C CA . GLY A 1 264 ? 11.103 1.051 14.560 1.00 88.94 264 GLY A CA 1
ATOM 2035 C C . GLY A 1 264 ? 9.728 1.538 15.008 1.00 88.94 264 GLY A C 1
ATOM 2036 O O . GLY A 1 264 ? 9.454 1.555 16.207 1.00 88.94 264 GLY A O 1
ATOM 2037 N N . LEU A 1 265 ? 8.858 1.872 14.048 1.00 93.50 265 LEU A N 1
ATOM 2038 C CA . LEU A 1 265 ? 7.479 2.274 14.336 1.00 93.50 265 LEU A CA 1
ATOM 2039 C C . LEU A 1 265 ? 6.718 1.144 15.048 1.00 93.50 265 LEU A C 1
ATOM 2041 O O . LEU A 1 265 ? 6.587 0.041 14.509 1.00 93.50 265 LEU A O 1
ATOM 2045 N N . TRP A 1 266 ? 6.200 1.438 16.236 1.00 94.31 266 TRP A N 1
ATOM 2046 C CA . TRP A 1 266 ? 5.347 0.560 17.028 1.00 94.31 266 TRP A CA 1
ATOM 2047 C C . TRP A 1 266 ? 3.897 1.043 16.959 1.00 94.31 266 TRP A C 1
ATOM 2049 O O . TRP A 1 266 ? 3.641 2.245 17.032 1.00 94.31 266 TRP A O 1
ATOM 2059 N N . LEU A 1 267 ? 2.948 0.118 16.810 1.00 95.56 267 LEU A N 1
ATOM 2060 C CA . LEU A 1 267 ? 1.521 0.407 16.935 1.00 95.56 267 LEU A CA 1
ATOM 2061 C C . LEU A 1 267 ? 1.135 0.212 18.401 1.00 95.56 267 LEU A C 1
ATOM 2063 O O . LEU A 1 267 ? 1.107 -0.918 18.868 1.00 95.56 267 LEU A O 1
ATOM 2067 N N . ASN A 1 268 ? 0.862 1.301 19.118 1.00 94.94 268 ASN A N 1
ATOM 2068 C CA . ASN A 1 268 ? 0.464 1.247 20.525 1.00 94.94 268 ASN A CA 1
ATOM 2069 C C . ASN A 1 268 ? -0.995 0.834 20.663 1.00 94.94 268 ASN A C 1
ATOM 2071 O O . ASN A 1 268 ? -1.310 0.007 21.509 1.00 94.94 268 ASN A O 1
ATOM 2075 N N . SER A 1 269 ? -1.882 1.415 19.852 1.00 95.88 269 SER A N 1
ATOM 2076 C CA . SER A 1 269 ? -3.311 1.129 19.938 1.00 95.88 269 SER A CA 1
ATOM 2077 C C . SER A 1 269 ? -4.089 1.493 18.678 1.00 95.88 269 SER A C 1
ATOM 2079 O O . SER A 1 269 ? -3.604 2.214 17.799 1.00 95.88 269 SER A O 1
ATOM 2081 N N . ILE A 1 270 ? -5.312 0.975 18.612 1.00 97.38 270 ILE A N 1
ATOM 2082 C CA . ILE A 1 270 ? -6.347 1.324 17.647 1.00 97.38 270 ILE A CA 1
ATOM 2083 C C . ILE A 1 270 ? -7.579 1.764 18.440 1.00 97.38 270 ILE A C 1
ATOM 2085 O O . ILE A 1 270 ? -8.111 0.985 19.228 1.00 97.38 270 ILE A O 1
ATOM 2089 N N . ALA A 1 271 ? -8.033 2.996 18.223 1.00 96.38 271 ALA A N 1
ATOM 2090 C CA . ALA A 1 271 ? -9.235 3.538 18.853 1.00 96.38 271 ALA A CA 1
ATOM 2091 C C . ALA A 1 271 ? -10.357 3.682 17.821 1.00 96.38 271 ALA A C 1
ATOM 2093 O O . ALA A 1 271 ? -10.161 4.304 16.774 1.00 96.38 271 ALA A O 1
ATOM 2094 N N . ARG A 1 272 ? -11.532 3.118 18.116 1.00 97.19 272 ARG A N 1
ATOM 2095 C CA . ARG A 1 272 ? -12.715 3.186 17.254 1.00 97.19 272 ARG A CA 1
ATOM 2096 C C . ARG A 1 272 ? -13.693 4.256 17.737 1.00 97.19 272 ARG A C 1
ATOM 2098 O O . ARG A 1 272 ? -14.127 4.247 18.889 1.00 97.19 272 ARG A O 1
ATOM 2105 N N . THR A 1 273 ? -14.110 5.115 16.816 1.00 97.81 273 THR A N 1
ATOM 2106 C CA . THR A 1 273 ? -15.180 6.097 17.005 1.00 97.81 273 THR A CA 1
ATOM 2107 C C . THR A 1 273 ? -16.309 5.801 16.025 1.00 97.81 273 THR A C 1
ATOM 2109 O O . THR A 1 273 ? -16.103 5.879 14.814 1.00 97.81 273 THR A O 1
ATOM 2112 N N . GLY A 1 274 ? -17.491 5.480 16.549 1.00 97.38 274 GLY A N 1
ATOM 2113 C CA . GLY A 1 274 ? -18.693 5.192 15.767 1.00 97.38 274 GLY A CA 1
ATOM 2114 C C . GLY A 1 274 ? -19.540 6.439 15.517 1.00 97.38 274 GLY A C 1
ATOM 2115 O O . GLY A 1 274 ? -19.567 7.354 16.339 1.00 97.3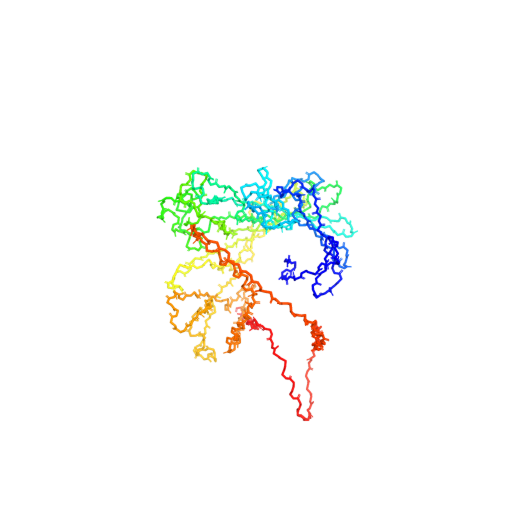8 274 GLY A O 1
ATOM 2116 N N . TYR A 1 275 ? -20.235 6.472 14.384 1.00 97.38 275 TYR A N 1
ATOM 2117 C CA . TYR A 1 275 ? -21.095 7.573 13.951 1.00 97.38 275 TYR A CA 1
ATOM 2118 C C . TYR A 1 275 ? -22.481 7.038 13.575 1.00 97.38 275 TYR A C 1
ATOM 2120 O O . TYR A 1 275 ? -22.602 6.053 12.836 1.00 97.38 275 TYR A O 1
ATOM 2128 N N . GLY A 1 276 ? -23.536 7.695 14.051 1.00 94.88 276 GLY A N 1
ATOM 2129 C CA . GLY A 1 276 ? -24.913 7.531 13.593 1.00 94.88 276 GLY A CA 1
ATOM 2130 C C . GLY A 1 276 ? -25.189 8.282 12.279 1.00 94.88 276 GLY A C 1
ATOM 2131 O O . GLY A 1 276 ? -24.346 9.045 11.797 1.00 94.88 276 GLY A O 1
ATOM 2132 N N . PRO A 1 277 ? -26.330 8.032 11.609 1.00 93.56 277 PRO A N 1
ATOM 2133 C CA . PRO A 1 277 ? -26.716 8.786 10.417 1.00 93.56 277 PRO A CA 1
ATOM 2134 C C . PRO A 1 277 ? -26.888 10.279 10.733 1.00 93.56 277 PRO A C 1
ATOM 2136 O O . PRO A 1 277 ? -27.699 10.639 11.576 1.00 93.56 277 PRO A O 1
ATOM 2139 N N . GLY A 1 278 ? -26.139 11.142 10.040 1.00 85.69 278 GLY A N 1
ATOM 2140 C CA . GLY A 1 278 ? -26.200 12.600 10.219 1.00 85.69 278 GLY A CA 1
ATOM 2141 C C . GLY A 1 278 ? -25.291 13.165 11.317 1.00 85.69 278 GLY A C 1
ATOM 2142 O O . GLY A 1 278 ? -25.168 14.384 11.420 1.00 85.69 278 GLY A O 1
ATOM 2143 N N . ASP A 1 279 ? -24.608 12.316 12.089 1.00 92.31 279 ASP A N 1
ATOM 2144 C CA . ASP A 1 279 ? -23.724 12.770 13.162 1.00 92.31 279 ASP A CA 1
ATOM 2145 C C . ASP A 1 279 ? -22.515 13.543 12.621 1.00 92.31 279 ASP A C 1
ATOM 2147 O O . ASP A 1 279 ? -21.763 13.065 11.765 1.00 92.31 279 ASP A O 1
ATOM 2151 N N . THR A 1 280 ? -22.257 14.716 13.198 1.00 89.62 280 THR A N 1
ATOM 2152 C CA . THR A 1 280 ? -21.005 15.462 12.991 1.00 89.62 280 THR A CA 1
ATOM 2153 C C . THR A 1 280 ? -19.932 15.089 14.014 1.00 89.62 280 THR A C 1
ATOM 2155 O O . THR A 1 280 ? -18.739 15.246 13.749 1.00 89.62 280 THR A O 1
ATOM 2158 N N . THR A 1 281 ? -20.347 14.556 15.165 1.00 94.94 281 THR A N 1
ATOM 2159 C CA . THR A 1 281 ? -19.487 14.157 16.283 1.00 94.94 281 THR A CA 1
ATOM 2160 C C . THR A 1 281 ? -19.738 12.689 16.587 1.00 94.94 281 THR A C 1
ATOM 2162 O O . THR A 1 281 ? -20.873 12.297 16.821 1.00 94.94 281 THR A O 1
ATOM 2165 N N . GLY A 1 282 ? -18.685 11.875 16.562 1.00 95.44 282 GLY A N 1
ATOM 2166 C CA . GLY A 1 282 ? -18.803 10.441 16.814 1.00 95.44 282 GLY A CA 1
ATOM 2167 C C . GLY A 1 282 ? -18.666 10.092 18.294 1.00 95.44 282 GLY A C 1
ATOM 2168 O O . GLY A 1 282 ? -18.190 10.892 19.099 1.00 95.44 282 GLY A O 1
ATOM 2169 N N . THR A 1 283 ? -19.039 8.863 18.632 1.00 97.12 283 THR A N 1
ATOM 2170 C CA . THR A 1 283 ? -18.940 8.293 19.977 1.00 97.12 283 THR A CA 1
ATOM 2171 C C . THR A 1 283 ? -17.773 7.313 20.033 1.00 97.12 283 THR A C 1
ATOM 2173 O O . THR A 1 283 ? -17.733 6.336 19.279 1.00 97.12 283 THR A O 1
ATOM 2176 N N . ILE A 1 284 ? -16.816 7.564 20.926 1.00 94.75 284 ILE A N 1
ATOM 2177 C CA . ILE A 1 284 ? -15.698 6.648 21.185 1.00 94.75 284 ILE A CA 1
ATOM 2178 C C . ILE A 1 284 ? -16.263 5.352 21.773 1.00 94.75 284 ILE A C 1
ATOM 2180 O O . ILE A 1 284 ? -16.977 5.391 22.771 1.00 94.75 284 ILE A O 1
ATOM 2184 N N . GLN A 1 285 ? -15.956 4.219 21.140 1.00 92.19 285 GLN A N 1
ATOM 2185 C CA . GLN A 1 285 ? -16.503 2.913 21.526 1.00 92.19 285 GLN A CA 1
ATOM 2186 C C . GLN A 1 285 ? -15.779 2.317 22.736 1.00 92.19 285 GLN A C 1
ATOM 2188 O O . GLN A 1 285 ? -16.394 1.683 23.584 1.00 92.19 285 GLN A O 1
ATOM 2193 N N . SER A 1 286 ? -14.475 2.563 22.838 1.00 88.56 286 SER A N 1
ATOM 2194 C CA . SER A 1 286 ? -13.662 2.202 23.993 1.00 88.56 286 SER A CA 1
ATOM 2195 C C . SER A 1 286 ? -12.606 3.278 24.198 1.00 88.56 286 SER A C 1
ATOM 2197 O O . SER A 1 286 ? -11.915 3.657 23.250 1.00 88.56 286 SER A O 1
ATOM 2199 N N . LYS A 1 287 ? -12.500 3.793 25.428 1.00 77.75 287 LYS A N 1
ATOM 2200 C CA . LYS A 1 287 ? -11.482 4.792 25.788 1.00 77.75 287 LYS A CA 1
ATOM 2201 C C . LYS A 1 287 ? -10.071 4.228 25.618 1.00 77.75 287 LYS A C 1
ATOM 2203 O O . LYS A 1 287 ? -9.171 4.963 25.219 1.00 77.75 287 LYS A O 1
ATOM 2208 N N . ASP A 1 288 ? -9.918 2.938 25.897 1.00 77.88 288 ASP A N 1
ATOM 2209 C CA . ASP A 1 288 ? -8.635 2.241 25.862 1.00 77.88 288 ASP A CA 1
ATOM 2210 C C . ASP A 1 288 ? -8.375 1.588 24.490 1.00 77.88 288 ASP A C 1
ATOM 2212 O O . ASP A 1 288 ? -7.221 1.377 24.110 1.00 77.88 288 ASP A O 1
ATOM 2216 N N . GLY A 1 289 ? -9.435 1.354 23.703 1.00 90.75 289 GLY A N 1
ATOM 2217 C CA . GLY A 1 289 ? -9.357 0.756 22.371 1.00 90.75 289 GLY A CA 1
ATOM 2218 C C . GLY A 1 289 ? -8.782 -0.662 22.400 1.00 90.75 289 GLY A C 1
ATOM 2219 O O . GLY A 1 289 ? -8.839 -1.353 23.413 1.00 90.75 289 GLY A O 1
ATOM 2220 N N . VAL A 1 290 ? -8.207 -1.097 21.278 1.00 96.19 290 VAL A N 1
ATOM 2221 C CA . VAL A 1 290 ? -7.301 -2.256 21.257 1.00 96.19 290 VAL A CA 1
ATOM 2222 C C . VAL A 1 290 ? -5.887 -1.743 21.461 1.00 96.19 290 VAL A C 1
ATOM 2224 O O . VAL A 1 290 ? -5.457 -0.888 20.689 1.00 96.19 290 VAL A O 1
ATOM 2227 N N . SER A 1 291 ? -5.139 -2.260 22.434 1.00 95.50 291 SER A N 1
ATOM 2228 C CA . SER A 1 291 ? -3.752 -1.835 22.666 1.00 95.50 291 SER A CA 1
ATOM 2229 C C . SER A 1 291 ? -2.763 -2.994 22.657 1.00 95.50 291 SER A C 1
ATOM 2231 O O . SER A 1 291 ? -3.116 -4.142 22.920 1.00 95.50 291 SER A O 1
ATOM 2233 N N . PHE A 1 292 ? -1.516 -2.688 22.303 1.00 94.38 292 PHE A N 1
ATOM 2234 C CA . PHE A 1 292 ? -0.447 -3.658 22.113 1.00 94.38 292 PHE A CA 1
ATOM 2235 C C . PHE A 1 292 ? 0.722 -3.338 23.035 1.00 94.38 292 PHE A C 1
ATOM 2237 O O . PHE A 1 292 ? 1.382 -2.300 22.901 1.00 94.38 292 PHE A O 1
ATOM 2244 N N . ALA A 1 293 ? 1.021 -4.272 23.932 1.00 91.12 293 ALA A N 1
ATOM 2245 C CA . ALA A 1 293 ? 2.200 -4.214 24.782 1.00 91.12 293 ALA A CA 1
ATOM 2246 C C . ALA A 1 293 ? 3.325 -5.085 24.215 1.00 91.12 293 ALA A C 1
ATOM 2248 O O . ALA A 1 293 ? 3.088 -6.100 23.554 1.00 91.12 293 ALA A O 1
ATOM 2249 N N . GLU A 1 294 ? 4.567 -4.693 24.489 1.00 87.31 294 GLU A N 1
ATOM 2250 C CA . GLU A 1 294 ? 5.736 -5.505 24.163 1.00 87.31 294 GLU A CA 1
ATOM 2251 C C . GLU A 1 294 ? 5.755 -6.819 24.960 1.00 87.31 294 GLU A C 1
ATOM 2253 O O . GLU A 1 294 ? 5.329 -6.893 26.113 1.00 87.31 294 GLU A O 1
ATOM 2258 N N . TYR A 1 295 ? 6.299 -7.865 24.352 1.00 83.25 295 TYR A N 1
ATOM 2259 C CA . TYR A 1 295 ? 6.553 -9.132 25.013 1.00 83.25 295 TYR A CA 1
ATOM 2260 C C . TYR A 1 295 ? 7.683 -8.986 26.020 1.00 83.25 295 TYR A C 1
ATOM 2262 O O . TYR A 1 295 ? 8.795 -8.570 25.686 1.00 83.25 295 TYR A O 1
ATOM 2270 N N . ARG A 1 296 ? 7.395 -9.374 27.262 1.00 76.50 296 ARG A N 1
ATOM 2271 C CA . ARG A 1 296 ? 8.367 -9.406 28.347 1.00 76.50 296 ARG A CA 1
ATOM 2272 C C . ARG A 1 296 ? 8.576 -10.838 28.787 1.00 76.50 296 ARG A C 1
ATOM 2274 O O . ARG A 1 296 ? 7.647 -11.525 29.199 1.00 76.50 296 ARG A O 1
ATOM 2281 N N . VAL A 1 297 ? 9.826 -11.276 28.722 1.00 69.19 297 VAL A N 1
ATOM 2282 C CA . VAL A 1 297 ? 10.214 -12.588 29.226 1.00 69.19 297 VAL A CA 1
ATOM 2283 C C . VAL A 1 297 ? 10.301 -12.488 30.741 1.00 69.19 297 VAL A C 1
ATOM 2285 O O . VAL A 1 297 ? 11.231 -11.890 31.282 1.00 69.19 297 VAL A O 1
ATOM 2288 N N . GLY A 1 298 ? 9.289 -13.025 31.424 1.00 64.81 298 GLY A N 1
ATOM 2289 C CA . GLY A 1 298 ? 9.272 -13.098 32.881 1.00 64.81 298 GLY A CA 1
ATOM 2290 C C . GLY A 1 298 ? 10.498 -13.837 33.421 1.00 64.81 298 GLY A C 1
ATOM 2291 O O . GLY A 1 298 ? 11.061 -14.708 32.753 1.00 64.81 298 GLY A O 1
ATOM 2292 N N . SER A 1 299 ? 10.902 -13.518 34.650 1.00 65.44 299 SER A N 1
ATOM 2293 C CA . SER A 1 299 ? 12.053 -14.144 35.320 1.00 65.44 299 SER A CA 1
ATOM 2294 C C . SER A 1 299 ? 11.922 -15.664 35.483 1.00 65.44 299 SER A C 1
ATOM 2296 O O . SER A 1 299 ? 12.930 -16.347 35.613 1.00 65.44 299 SER A O 1
ATOM 2298 N N . SER A 1 300 ? 10.699 -16.194 35.448 1.00 62.72 300 SER A N 1
ATOM 2299 C CA . SER A 1 300 ? 10.378 -17.623 35.522 1.00 62.72 300 SER A CA 1
ATOM 2300 C C . SER A 1 300 ? 10.222 -18.304 34.156 1.00 62.72 300 SER A C 1
ATOM 2302 O O . SER A 1 300 ? 9.990 -19.511 34.100 1.00 62.72 300 SER A O 1
ATOM 2304 N N . SER A 1 301 ? 10.322 -17.565 33.046 1.00 67.25 301 SER A N 1
ATOM 2305 C CA . SER A 1 301 ? 10.099 -18.134 31.718 1.00 67.25 301 SER A CA 1
ATOM 2306 C C . SER A 1 301 ? 11.239 -19.087 31.330 1.00 67.25 301 SER A C 1
ATOM 2308 O O . SER A 1 301 ? 12.410 -18.704 31.401 1.00 67.25 301 SER A O 1
ATOM 2310 N N . PRO A 1 302 ? 10.947 -20.288 30.794 1.00 61.88 302 PRO A N 1
ATOM 2311 C CA . PRO A 1 302 ? 11.970 -21.189 30.252 1.00 61.88 302 PRO A CA 1
ATOM 2312 C C . PRO A 1 302 ? 12.697 -20.601 29.028 1.00 61.88 302 PRO A C 1
ATOM 2314 O O . PRO A 1 302 ? 13.699 -21.147 28.556 1.00 61.88 302 PRO A O 1
ATOM 2317 N N . LEU A 1 303 ? 12.201 -19.480 28.499 1.00 63.25 303 LEU A N 1
ATOM 2318 C CA . LEU A 1 303 ? 12.833 -18.713 27.439 1.00 63.25 303 LEU A CA 1
ATOM 2319 C C . LEU A 1 303 ? 13.780 -17.635 27.958 1.00 63.25 303 LEU A C 1
ATOM 2321 O O . LEU A 1 303 ? 14.510 -17.081 27.144 1.00 63.25 303 LEU A O 1
ATOM 2325 N N . GLN A 1 304 ? 13.846 -17.372 29.269 1.00 66.94 304 GLN A N 1
ATOM 2326 C CA . GLN A 1 304 ? 14.716 -16.343 29.846 1.00 66.94 304 GLN A CA 1
ATOM 2327 C C . GLN A 1 304 ? 16.168 -16.513 29.407 1.00 66.94 304 GLN A C 1
ATOM 2329 O O . GLN A 1 304 ? 16.819 -15.532 29.097 1.00 66.94 304 GLN A O 1
ATOM 2334 N N . SER A 1 305 ? 16.690 -17.737 29.300 1.00 59.69 305 SER A N 1
ATOM 2335 C CA . SER A 1 305 ? 18.068 -17.974 28.851 1.00 59.69 305 SER A CA 1
ATOM 2336 C C . SER A 1 305 ? 18.294 -17.725 27.353 1.00 59.69 305 SER A C 1
ATOM 2338 O O . SER A 1 305 ? 19.426 -17.440 26.964 1.00 59.69 305 SER A O 1
ATOM 2340 N N . ARG A 1 306 ? 17.241 -17.820 26.529 1.00 58.28 306 ARG A N 1
ATOM 2341 C CA . ARG A 1 306 ? 17.285 -17.760 25.054 1.00 58.28 306 ARG A CA 1
ATOM 2342 C C . ARG A 1 306 ? 16.811 -16.430 24.471 1.00 58.28 306 ARG A C 1
ATOM 2344 O O . ARG A 1 306 ? 17.287 -16.027 23.417 1.00 58.28 306 ARG A O 1
ATOM 2351 N N . LEU A 1 307 ? 15.881 -15.772 25.148 1.00 59.84 307 LEU A N 1
ATOM 2352 C CA . LEU A 1 307 ? 15.242 -14.518 24.770 1.00 59.84 307 LEU A CA 1
ATOM 2353 C C . LEU A 1 307 ? 15.500 -13.472 25.865 1.00 59.84 307 LEU A C 1
ATOM 2355 O O . LEU A 1 307 ? 14.588 -12.761 26.261 1.00 59.84 307 LEU A O 1
ATOM 2359 N N . ARG A 1 308 ? 16.738 -13.407 26.385 1.00 53.09 308 ARG A N 1
ATOM 2360 C CA . ARG A 1 308 ? 17.164 -12.501 27.481 1.00 53.09 308 ARG A CA 1
ATOM 2361 C C . ARG A 1 308 ? 16.818 -11.026 27.255 1.00 53.09 308 ARG A C 1
ATOM 2363 O O . ARG A 1 308 ? 16.835 -10.248 28.203 1.00 53.09 308 ARG A O 1
ATOM 2370 N N . ASP A 1 309 ? 16.483 -10.672 26.027 1.00 53.09 309 ASP A N 1
ATOM 2371 C CA . ASP A 1 309 ? 16.221 -9.319 25.598 1.00 53.09 309 ASP A CA 1
ATOM 2372 C C . ASP A 1 309 ? 14.709 -9.127 25.417 1.00 53.09 309 ASP A C 1
ATOM 2374 O O . ASP A 1 309 ? 14.012 -9.996 24.889 1.00 53.09 309 ASP A O 1
ATOM 2378 N N . ARG A 1 310 ? 14.203 -7.931 25.748 1.00 63.62 310 ARG A N 1
ATOM 2379 C CA . ARG A 1 310 ? 12.845 -7.467 25.375 1.00 63.62 310 ARG A CA 1
ATOM 2380 C C . ARG A 1 310 ? 12.584 -7.546 23.855 1.00 63.62 310 ARG A C 1
ATOM 2382 O O . ARG A 1 310 ? 11.480 -7.298 23.380 1.00 63.62 310 ARG A O 1
ATOM 2389 N N . GLN A 1 311 ? 13.615 -7.861 23.070 1.00 63.94 311 GLN A N 1
ATOM 2390 C CA . GLN A 1 311 ? 13.643 -7.813 21.624 1.00 63.94 311 GLN A CA 1
ATOM 2391 C C . GLN A 1 311 ? 14.345 -9.040 21.041 1.00 63.94 311 GLN A C 1
ATOM 2393 O O . GLN A 1 311 ? 15.413 -9.437 21.492 1.00 63.94 311 GLN A O 1
ATOM 2398 N N . LEU A 1 312 ? 13.791 -9.620 19.978 1.00 68.06 312 LEU A N 1
ATOM 2399 C CA . LEU A 1 312 ? 14.411 -10.781 19.340 1.00 68.06 312 LEU A CA 1
ATOM 2400 C C . LEU A 1 312 ? 15.418 -10.362 18.267 1.00 68.06 312 LEU A C 1
ATOM 2402 O O . LEU A 1 312 ? 15.105 -9.462 17.477 1.00 68.06 312 LEU A O 1
ATOM 2406 N N . PRO A 1 313 ? 16.578 -11.044 18.165 1.00 70.88 313 PRO A N 1
ATOM 2407 C CA . PRO A 1 313 ? 17.480 -10.874 17.040 1.00 70.88 313 PRO A CA 1
ATOM 2408 C C . PRO A 1 313 ? 16.752 -11.154 15.725 1.00 70.88 313 PRO A C 1
ATOM 2410 O O . PRO A 1 313 ? 16.177 -12.218 15.512 1.00 70.88 313 PRO A O 1
ATOM 2413 N N . ASN A 1 314 ? 16.811 -10.187 14.826 1.00 73.38 314 ASN A N 1
ATOM 2414 C CA . ASN A 1 314 ? 16.249 -10.230 13.484 1.00 73.38 314 ASN A CA 1
ATOM 2415 C C . ASN A 1 314 ? 17.351 -10.050 12.418 1.00 73.38 314 ASN A C 1
ATOM 2417 O O . ASN A 1 314 ? 17.067 -9.839 11.241 1.00 73.38 314 ASN A O 1
ATOM 2421 N N . LEU A 1 315 ? 18.623 -10.135 12.836 1.00 78.56 315 LEU A N 1
ATOM 2422 C CA . LEU A 1 315 ? 19.799 -10.168 11.969 1.00 78.56 315 LEU A CA 1
ATOM 2423 C C . LEU A 1 315 ? 20.299 -11.603 11.793 1.00 78.56 315 LEU A C 1
ATOM 2425 O O . LEU A 1 315 ? 20.729 -12.246 12.753 1.00 78.56 315 LEU A O 1
ATOM 2429 N N . VAL A 1 316 ? 20.377 -12.069 10.547 1.00 81.31 316 VAL A N 1
ATOM 2430 C CA . VAL A 1 316 ? 21.138 -13.281 10.228 1.00 81.31 316 VAL A CA 1
ATOM 2431 C C . VAL A 1 316 ? 22.630 -12.946 10.260 1.00 81.31 316 VAL A C 1
ATOM 2433 O O . VAL A 1 316 ? 23.151 -12.278 9.360 1.00 81.31 316 VAL A O 1
ATOM 2436 N N . ARG A 1 317 ? 23.329 -13.414 11.301 1.00 77.94 317 ARG A N 1
ATOM 2437 C CA . ARG A 1 317 ? 24.784 -13.253 11.429 1.00 77.94 317 ARG A CA 1
ATOM 2438 C C . ARG A 1 317 ? 25.518 -14.093 10.382 1.00 77.94 317 ARG A C 1
ATOM 2440 O O . ARG A 1 317 ? 25.249 -15.282 10.201 1.00 77.94 317 ARG A O 1
ATOM 2447 N N . THR A 1 318 ? 26.490 -13.479 9.718 1.00 84.12 318 THR A N 1
ATOM 2448 C CA . THR A 1 318 ? 27.346 -14.117 8.705 1.00 84.12 318 THR A CA 1
ATOM 2449 C C . THR A 1 318 ? 28.417 -15.020 9.322 1.00 84.12 318 THR A C 1
ATOM 2451 O O . THR A 1 318 ? 28.892 -15.949 8.666 1.00 84.12 318 THR A O 1
ATOM 2454 N N . GLY A 1 319 ? 28.733 -14.821 10.602 1.00 84.25 319 GLY A N 1
ATOM 2455 C CA . GLY A 1 319 ? 29.619 -15.668 11.390 1.00 84.25 319 GLY A CA 1
ATOM 2456 C C . GLY A 1 319 ? 29.829 -15.120 12.806 1.00 84.25 319 GLY A C 1
ATOM 2457 O O . GLY A 1 319 ? 29.248 -14.094 13.157 1.00 84.25 319 GLY A O 1
ATOM 2458 N N . PRO A 1 320 ? 30.674 -15.776 13.619 1.00 80.06 320 PRO A N 1
ATOM 2459 C CA . PRO A 1 320 ? 30.986 -15.329 14.980 1.00 80.06 320 PRO A CA 1
ATOM 2460 C C . PRO A 1 320 ? 31.645 -13.942 15.056 1.00 80.06 320 PRO A C 1
ATOM 2462 O O . PRO A 1 320 ? 31.559 -13.287 16.084 1.00 80.06 320 PRO A O 1
ATOM 2465 N N . LYS A 1 321 ? 32.287 -13.493 13.967 1.00 87.62 321 LYS A N 1
ATOM 2466 C CA . LYS A 1 321 ? 32.988 -12.201 13.859 1.00 87.62 321 LYS A CA 1
ATOM 2467 C C . LYS A 1 321 ? 32.175 -11.125 13.121 1.00 87.62 321 LYS A C 1
ATOM 2469 O O . LYS A 1 321 ? 32.752 -10.179 12.599 1.00 87.62 321 LYS A O 1
ATOM 2474 N N . ASP A 1 322 ? 30.860 -11.301 12.993 1.00 82.31 322 ASP A N 1
ATOM 2475 C CA . ASP A 1 322 ? 30.001 -10.313 12.334 1.00 82.31 322 ASP A CA 1
ATOM 2476 C C . ASP A 1 322 ? 29.928 -9.033 13.179 1.00 82.31 322 ASP A C 1
ATOM 2478 O O . ASP A 1 322 ? 29.385 -9.054 14.281 1.00 82.31 322 ASP A O 1
ATOM 2482 N N . GLN A 1 323 ? 30.513 -7.946 12.672 1.00 84.56 323 GLN A N 1
ATOM 2483 C CA . GLN A 1 323 ? 30.604 -6.654 13.363 1.00 84.56 323 GLN A CA 1
ATOM 2484 C C . GLN A 1 323 ? 29.382 -5.754 13.137 1.00 84.56 323 GLN A C 1
ATOM 2486 O O . GLN A 1 323 ? 29.350 -4.630 13.635 1.00 84.56 323 GLN A O 1
ATOM 2491 N N . ARG A 1 324 ? 28.384 -6.200 12.362 1.00 84.81 324 ARG A N 1
ATOM 2492 C CA . ARG A 1 324 ? 27.183 -5.391 12.133 1.00 84.81 324 ARG A CA 1
ATOM 2493 C C . ARG A 1 324 ? 26.417 -5.211 13.450 1.00 84.81 324 ARG A C 1
ATOM 2495 O O . ARG A 1 324 ? 26.303 -6.184 14.203 1.00 84.81 324 ARG A O 1
ATOM 2502 N N . PRO A 1 325 ? 25.860 -4.013 13.710 1.00 78.06 325 PRO A N 1
ATOM 2503 C CA . PRO A 1 325 ? 25.024 -3.781 14.881 1.00 78.06 325 PRO A CA 1
ATOM 2504 C C . PRO A 1 325 ? 23.907 -4.818 14.986 1.00 78.06 325 PRO A C 1
ATOM 2506 O O . PRO A 1 325 ? 23.393 -5.300 13.970 1.00 78.06 325 PRO A O 1
ATOM 2509 N N . ALA A 1 326 ? 23.523 -5.157 16.216 1.00 73.00 326 ALA A N 1
ATOM 2510 C CA . ALA A 1 326 ? 22.370 -6.013 16.435 1.00 73.00 326 ALA A CA 1
ATOM 2511 C C . ALA A 1 326 ? 21.131 -5.366 15.796 1.00 73.00 326 ALA A C 1
ATOM 2513 O O . ALA A 1 326 ? 20.875 -4.178 15.968 1.00 73.00 326 ALA A O 1
ATOM 2514 N N . PHE A 1 327 ? 20.371 -6.152 15.034 1.00 76.31 327 PHE A N 1
ATOM 2515 C CA . PHE A 1 327 ? 19.055 -5.740 14.561 1.00 76.31 327 PHE A CA 1
ATOM 2516 C C . PHE A 1 327 ? 18.029 -6.496 15.380 1.00 76.31 327 PHE A C 1
ATOM 2518 O O . PHE A 1 327 ? 17.850 -7.696 15.179 1.00 76.31 327 PHE A O 1
ATOM 2525 N N . THR A 1 328 ? 17.403 -5.815 16.322 1.00 74.94 328 THR A N 1
ATOM 2526 C CA . THR A 1 328 ? 16.452 -6.390 17.268 1.00 74.94 328 THR A CA 1
ATOM 2527 C C . THR A 1 328 ? 15.088 -5.733 17.089 1.00 74.94 328 THR A C 1
ATOM 2529 O O . THR A 1 328 ? 14.986 -4.572 16.687 1.00 74.94 328 THR A O 1
ATOM 2532 N N . ARG A 1 329 ? 14.010 -6.500 17.287 1.00 77.81 329 ARG A N 1
ATOM 2533 C CA . ARG A 1 329 ? 12.634 -5.991 17.187 1.00 77.81 329 ARG A CA 1
ATOM 2534 C C . ARG A 1 329 ? 11.789 -6.484 18.364 1.00 77.81 329 ARG A C 1
ATOM 2536 O O . ARG A 1 329 ? 11.886 -7.674 18.690 1.00 77.81 329 ARG A O 1
ATOM 2543 N N . PRO A 1 330 ? 10.956 -5.617 18.969 1.00 79.75 330 PRO A N 1
ATOM 2544 C CA . PRO A 1 330 ? 9.984 -6.038 19.968 1.00 79.75 330 PRO A CA 1
ATOM 2545 C C . PRO A 1 330 ? 8.966 -6.993 19.337 1.00 79.75 330 PRO A C 1
ATOM 2547 O O . PRO A 1 330 ? 8.746 -7.008 18.119 1.00 79.75 330 PRO A O 1
ATOM 2550 N N . ARG A 1 331 ? 8.346 -7.808 20.182 1.00 83.12 331 ARG A N 1
ATOM 2551 C CA . ARG A 1 331 ? 7.237 -8.697 19.823 1.00 83.12 331 ARG A CA 1
ATOM 2552 C C . ARG A 1 331 ? 5.998 -8.281 20.605 1.00 83.12 331 ARG A C 1
ATOM 2554 O O . ARG A 1 331 ? 6.145 -7.637 21.634 1.00 83.12 331 ARG A O 1
ATOM 2561 N N . ILE A 1 332 ? 4.805 -8.602 20.115 1.00 89.00 332 ILE A N 1
ATOM 2562 C CA . ILE A 1 332 ? 3.563 -8.319 20.848 1.00 89.00 332 ILE A CA 1
ATOM 2563 C C . ILE A 1 332 ? 3.452 -9.342 21.972 1.00 89.00 332 ILE A C 1
ATOM 2565 O O . ILE A 1 332 ? 3.483 -10.538 21.706 1.00 89.00 332 ILE A O 1
ATOM 2569 N N . GLY A 1 333 ? 3.368 -8.871 23.210 1.00 87.44 333 GLY A N 1
ATOM 2570 C CA . GLY A 1 333 ? 3.199 -9.712 24.389 1.00 87.44 333 GLY A CA 1
ATOM 2571 C C . GLY A 1 333 ? 1.776 -9.773 24.889 1.00 87.44 333 GLY A C 1
ATOM 2572 O O . GLY A 1 333 ? 1.319 -10.836 25.286 1.00 87.44 333 GLY A O 1
ATOM 2573 N N . THR A 1 334 ? 1.077 -8.648 24.832 1.00 91.56 334 THR A N 1
ATOM 2574 C CA . THR A 1 334 ? -0.305 -8.554 25.292 1.00 91.56 334 THR A CA 1
ATOM 2575 C C . THR A 1 334 ? -1.098 -7.747 24.286 1.00 91.56 334 THR A C 1
ATOM 2577 O O . THR A 1 334 ? -0.614 -6.728 23.783 1.00 91.56 334 THR A O 1
ATOM 2580 N N . VAL A 1 335 ? -2.308 -8.215 24.001 1.00 95.44 335 VAL A N 1
ATOM 2581 C CA . VAL A 1 335 ? -3.327 -7.462 23.277 1.00 95.44 335 VAL A CA 1
ATOM 2582 C C . VAL A 1 335 ? -4.472 -7.200 24.243 1.00 95.44 335 VAL A C 1
ATOM 2584 O O . VAL A 1 335 ? -5.203 -8.128 24.581 1.00 95.44 335 VAL A O 1
ATOM 2587 N N . ALA A 1 336 ? -4.622 -5.954 24.683 1.00 95.12 336 ALA A N 1
ATOM 2588 C CA . ALA A 1 336 ? -5.822 -5.551 25.404 1.00 95.12 336 ALA A CA 1
ATOM 2589 C C . ALA A 1 336 ? -6.947 -5.342 24.386 1.00 95.12 336 ALA A C 1
ATOM 2591 O O . ALA A 1 336 ? -6.739 -4.727 23.336 1.00 95.12 336 ALA A O 1
ATOM 2592 N N . THR A 1 337 ? -8.124 -5.880 24.676 1.00 93.12 337 THR A N 1
ATOM 2593 C CA . THR A 1 337 ? -9.299 -5.838 23.799 1.00 93.12 337 THR A CA 1
ATOM 2594 C C . THR A 1 337 ? -10.200 -4.651 24.131 1.00 93.12 337 THR A C 1
ATOM 2596 O O . THR A 1 337 ? -10.181 -4.140 25.249 1.00 93.12 337 THR A O 1
ATOM 2599 N N . GLU A 1 338 ? -11.069 -4.258 23.193 1.00 88.50 338 GLU A N 1
ATOM 2600 C CA . GLU A 1 338 ? -12.027 -3.162 23.422 1.00 88.50 338 GLU A CA 1
ATOM 2601 C C . GLU A 1 338 ? -12.966 -3.425 24.613 1.00 88.50 338 GLU A C 1
ATOM 2603 O O . GLU A 1 338 ? -13.448 -2.474 25.226 1.00 88.50 338 GLU A O 1
ATOM 2608 N N . ALA A 1 339 ? -13.199 -4.701 24.948 1.00 88.62 339 ALA A N 1
ATOM 2609 C CA . ALA A 1 339 ? -14.036 -5.148 26.060 1.00 88.62 339 ALA A CA 1
ATOM 2610 C C . ALA A 1 339 ? -13.294 -5.227 27.412 1.00 88.62 339 ALA A C 1
ATOM 2612 O O . ALA A 1 339 ? -13.887 -5.645 28.403 1.00 88.62 339 ALA A O 1
ATOM 2613 N N . GLY A 1 340 ? -12.008 -4.859 27.465 1.00 86.38 340 GLY A N 1
ATOM 2614 C CA . GLY A 1 340 ? -11.205 -4.852 28.694 1.00 86.38 340 GLY A CA 1
ATOM 2615 C C . GLY A 1 340 ? -10.580 -6.197 29.083 1.00 86.38 340 GLY A C 1
ATOM 2616 O O . GLY A 1 340 ? -10.028 -6.311 30.176 1.00 86.38 340 GLY A O 1
ATOM 2617 N N . ALA A 1 341 ? -10.652 -7.216 28.221 1.00 90.44 341 ALA A N 1
ATOM 2618 C CA . ALA A 1 341 ? -9.914 -8.468 28.399 1.00 90.44 341 ALA A CA 1
ATOM 2619 C C . ALA A 1 341 ? -8.493 -8.365 27.829 1.00 90.44 341 ALA A C 1
ATOM 2621 O O . ALA A 1 341 ? -8.292 -7.675 26.825 1.00 90.44 341 ALA A O 1
ATOM 2622 N N . ASP A 1 342 ? -7.558 -9.116 28.409 1.00 92.69 342 ASP A N 1
ATOM 2623 C CA . ASP A 1 342 ? -6.186 -9.238 27.922 1.00 92.69 342 ASP A CA 1
ATOM 2624 C C . ASP A 1 342 ? -5.968 -10.600 27.258 1.00 92.69 342 ASP A C 1
ATOM 2626 O O . ASP A 1 342 ? -6.271 -11.654 27.826 1.00 92.69 342 ASP A O 1
ATOM 2630 N N . ILE A 1 343 ? -5.392 -10.566 26.056 1.00 92.06 343 ILE A N 1
ATOM 2631 C CA . ILE A 1 343 ? -4.870 -11.741 25.364 1.00 92.06 343 ILE A CA 1
ATOM 2632 C C . ILE A 1 343 ? -3.360 -11.744 25.558 1.00 92.06 343 ILE A C 1
ATOM 2634 O O . ILE A 1 343 ? -2.645 -10.923 24.973 1.00 92.06 343 ILE A O 1
ATOM 2638 N N . GLU A 1 344 ? -2.864 -12.678 26.362 1.00 89.44 344 GLU A N 1
ATOM 2639 C CA . GLU A 1 344 ? -1.428 -12.877 26.531 1.00 89.44 344 GLU A CA 1
ATOM 2640 C C . GLU A 1 344 ? -0.879 -13.783 25.429 1.00 89.44 344 GLU A C 1
ATOM 2642 O O . GLU A 1 344 ? -1.405 -14.863 25.148 1.00 89.44 344 GLU A O 1
ATOM 2647 N N . VAL A 1 345 ? 0.202 -13.331 24.802 1.00 84.38 345 VAL A N 1
ATOM 2648 C CA . VAL A 1 345 ? 0.919 -14.047 23.754 1.00 84.38 345 VAL A CA 1
ATOM 2649 C C . VAL A 1 345 ? 2.103 -14.758 24.384 1.00 84.38 345 VAL A C 1
ATOM 2651 O O . VAL A 1 345 ? 3.102 -14.137 24.753 1.00 84.38 345 VAL A O 1
ATOM 2654 N N . GLU A 1 346 ? 2.027 -16.084 24.446 1.00 77.62 346 GLU A N 1
ATOM 2655 C CA . GLU A 1 346 ? 3.178 -16.902 24.803 1.00 77.62 346 GLU A CA 1
ATOM 2656 C C . GLU A 1 346 ? 3.898 -17.370 23.537 1.00 77.62 346 GLU A C 1
ATOM 2658 O O . GLU A 1 346 ? 3.360 -18.116 22.714 1.00 77.62 346 GLU A O 1
ATOM 2663 N N . TYR A 1 347 ? 5.145 -16.930 23.377 1.00 75.44 347 TYR A N 1
ATOM 2664 C CA . TYR A 1 347 ? 6.053 -17.491 22.385 1.00 75.44 347 TYR A CA 1
ATOM 2665 C C . TYR A 1 347 ? 6.654 -18.773 22.954 1.00 75.44 347 TYR A C 1
ATOM 2667 O O . TYR A 1 347 ? 7.134 -18.764 24.075 1.00 75.44 347 TYR A O 1
ATOM 2675 N N . THR A 1 348 ? 6.691 -19.866 22.194 1.00 69.56 348 THR A N 1
ATOM 2676 C CA . THR A 1 348 ? 7.278 -21.144 22.663 1.00 69.56 348 THR A CA 1
ATOM 2677 C C . THR A 1 348 ? 8.697 -21.399 22.127 1.00 69.56 348 THR A C 1
ATOM 2679 O O . THR A 1 348 ? 9.335 -22.401 22.455 1.00 69.56 348 THR A O 1
ATOM 2682 N N . GLY A 1 349 ? 9.243 -20.457 21.346 1.00 65.38 349 GLY A N 1
ATOM 2683 C CA . GLY A 1 349 ? 10.565 -20.533 20.711 1.00 65.38 349 GLY A CA 1
ATOM 2684 C C . GLY A 1 349 ? 10.513 -20.732 19.188 1.00 65.38 349 GLY A C 1
ATOM 2685 O O . GLY A 1 349 ? 9.478 -20.542 18.554 1.00 65.38 349 GLY A O 1
ATOM 2686 N N . GLY A 1 350 ? 11.664 -21.072 18.595 1.00 60.38 350 GLY A N 1
ATOM 2687 C CA . GLY A 1 350 ? 11.867 -21.340 17.161 1.00 60.38 350 GLY A CA 1
ATOM 2688 C C . GLY A 1 350 ? 13.088 -22.248 16.929 1.00 60.38 350 GLY A C 1
ATOM 2689 O O . GLY A 1 350 ? 13.758 -22.611 17.897 1.00 60.38 350 GLY A O 1
ATOM 2690 N N . CYS A 1 351 ? 13.366 -22.643 15.675 1.00 50.59 351 CYS A N 1
ATOM 2691 C CA . CYS A 1 351 ? 14.380 -23.652 15.313 1.00 50.59 351 CYS A CA 1
ATOM 2692 C C . CYS A 1 351 ? 15.707 -23.497 16.087 1.00 50.59 351 CYS A C 1
ATOM 2694 O O . CYS A 1 351 ? 16.369 -22.464 16.005 1.00 50.59 351 CYS A O 1
ATOM 2696 N N . ALA A 1 352 ? 16.119 -24.556 16.794 1.00 47.44 352 ALA A N 1
ATOM 2697 C CA . ALA A 1 352 ? 17.321 -24.581 17.636 1.00 47.44 352 ALA A CA 1
ATOM 2698 C C . ALA A 1 352 ? 18.644 -24.520 16.846 1.00 47.44 352 ALA A C 1
ATOM 2700 O O . ALA A 1 352 ? 19.702 -24.243 17.408 1.00 47.44 352 ALA A O 1
ATOM 2701 N N . THR A 1 353 ? 18.594 -24.761 15.536 1.00 42.53 353 THR A N 1
ATOM 2702 C CA . THR A 1 353 ? 19.763 -24.828 14.660 1.00 42.53 353 THR A CA 1
ATOM 2703 C C . THR A 1 353 ? 19.569 -23.969 13.423 1.00 42.53 353 THR A C 1
ATOM 2705 O O . THR A 1 353 ? 18.559 -24.060 12.726 1.00 42.53 353 THR A O 1
ATOM 2708 N N . ARG A 1 354 ? 20.595 -23.167 13.111 1.00 41.25 354 ARG A N 1
ATOM 2709 C CA . ARG A 1 354 ? 20.758 -22.531 11.801 1.00 41.25 354 ARG A CA 1
ATOM 2710 C C . ARG A 1 354 ? 20.668 -23.630 10.743 1.00 41.25 354 ARG A C 1
ATOM 2712 O O . ARG A 1 354 ? 21.466 -24.565 10.806 1.00 41.25 354 ARG A O 1
ATOM 2719 N N . LEU A 1 355 ? 19.761 -23.510 9.770 1.00 36.53 355 LEU A N 1
ATOM 2720 C CA . LEU A 1 355 ? 19.821 -24.364 8.583 1.00 36.53 355 LEU A CA 1
ATOM 2721 C C . LEU A 1 355 ? 21.260 -24.293 8.043 1.00 36.53 355 LEU A C 1
ATOM 2723 O O . LEU A 1 355 ? 21.791 -23.181 7.880 1.00 36.53 355 LEU A O 1
ATOM 2727 N N . PRO A 1 356 ? 21.950 -25.430 7.841 1.00 32.88 356 PRO A N 1
ATOM 2728 C CA . PRO A 1 356 ? 23.279 -25.401 7.260 1.00 32.88 356 PRO A CA 1
ATOM 2729 C C . PRO A 1 356 ? 23.185 -24.622 5.950 1.00 32.88 356 PRO A C 1
ATOM 2731 O O . PRO A 1 356 ? 22.264 -24.830 5.161 1.00 32.88 356 PRO A O 1
ATOM 2734 N N . ARG A 1 357 ? 24.117 -23.684 5.727 1.00 35.16 357 ARG A N 1
ATOM 2735 C CA . ARG A 1 357 ? 24.245 -23.042 4.416 1.00 35.16 357 ARG A CA 1
ATOM 2736 C C . ARG A 1 357 ? 24.486 -24.183 3.439 1.00 35.16 357 ARG A C 1
ATOM 2738 O O . ARG A 1 357 ? 25.611 -24.672 3.357 1.00 35.16 357 ARG A O 1
ATOM 2745 N N . THR A 1 358 ? 23.470 -24.605 2.695 1.00 34.41 358 THR A N 1
ATOM 2746 C CA . THR A 1 358 ? 23.703 -25.380 1.489 1.00 34.41 358 THR A CA 1
ATOM 2747 C C . THR A 1 358 ? 24.476 -24.447 0.574 1.00 34.41 358 THR A C 1
ATOM 2749 O O . THR A 1 358 ? 23.902 -23.596 -0.105 1.00 34.41 358 THR A O 1
ATOM 2752 N N . ARG A 1 359 ? 25.808 -24.564 0.581 1.00 34.41 359 ARG A N 1
ATOM 2753 C CA . ARG A 1 359 ? 26.618 -24.167 -0.562 1.00 34.41 359 ARG A CA 1
ATOM 2754 C C . ARG A 1 359 ? 26.151 -25.068 -1.701 1.00 34.41 359 ARG A C 1
ATOM 2756 O O . ARG A 1 359 ? 26.771 -26.088 -1.974 1.00 34.41 359 ARG A O 1
ATOM 2763 N N . ARG A 1 360 ? 25.067 -24.700 -2.387 1.00 31.78 360 ARG A N 1
ATOM 2764 C CA . ARG A 1 360 ? 24.957 -25.070 -3.792 1.00 31.78 360 ARG A CA 1
ATOM 2765 C C . ARG A 1 360 ? 26.106 -24.329 -4.456 1.00 31.78 360 ARG A C 1
ATOM 2767 O O . ARG A 1 360 ? 26.010 -23.144 -4.754 1.00 31.78 360 ARG A O 1
ATOM 2774 N N . ARG A 1 361 ? 27.247 -25.012 -4.581 1.00 29.55 361 ARG A N 1
ATOM 2775 C CA . ARG A 1 361 ? 28.239 -24.679 -5.595 1.00 29.55 361 ARG A CA 1
ATOM 2776 C C . ARG A 1 361 ? 27.436 -24.722 -6.890 1.00 29.55 361 ARG A C 1
ATOM 2778 O O . ARG A 1 361 ? 27.080 -25.798 -7.355 1.00 29.55 361 ARG A O 1
ATOM 2785 N N . ARG A 1 362 ? 27.065 -23.558 -7.418 1.00 29.95 362 ARG A N 1
ATOM 2786 C CA . ARG A 1 362 ? 26.757 -23.456 -8.835 1.00 29.95 362 ARG A CA 1
ATOM 2787 C C . ARG A 1 362 ? 28.111 -23.699 -9.494 1.00 29.95 362 ARG A C 1
ATOM 2789 O O . ARG A 1 362 ? 28.944 -22.805 -9.556 1.00 29.95 362 ARG A O 1
ATOM 2796 N N . THR A 1 363 ? 28.414 -24.949 -9.822 1.00 28.77 363 THR A N 1
ATOM 2797 C CA . THR A 1 363 ? 29.395 -25.231 -10.865 1.00 28.77 363 THR A CA 1
ATOM 2798 C C . THR A 1 363 ? 28.747 -24.764 -12.157 1.00 28.77 363 THR A C 1
ATOM 2800 O O . THR A 1 363 ? 28.106 -25.538 -12.856 1.00 28.77 363 THR A O 1
ATOM 2803 N N . GLU A 1 364 ? 28.830 -23.462 -12.413 1.00 29.11 364 GLU A N 1
ATOM 2804 C CA . GLU A 1 364 ? 28.856 -22.979 -13.785 1.00 29.11 364 GLU A CA 1
ATOM 2805 C C . GLU A 1 364 ? 30.174 -23.469 -14.391 1.00 29.11 364 GLU A C 1
ATOM 2807 O O . GLU A 1 364 ? 31.227 -23.301 -13.762 1.00 29.11 364 GLU A O 1
ATOM 2812 N N . PRO A 1 365 ? 30.159 -24.115 -15.567 1.00 28.12 365 PRO A N 1
ATOM 2813 C CA . PRO A 1 365 ? 31.386 -24.312 -16.310 1.00 28.12 365 PRO A CA 1
ATOM 2814 C C . PRO A 1 365 ? 31.887 -22.924 -16.713 1.00 28.12 365 PRO A C 1
ATOM 2816 O O . PRO A 1 365 ? 31.265 -22.227 -17.509 1.00 28.12 365 PRO A O 1
ATOM 2819 N N . ALA A 1 366 ? 33.002 -22.506 -16.119 1.00 26.98 366 ALA A N 1
ATOM 2820 C CA . ALA A 1 366 ? 33.721 -21.322 -16.548 1.00 26.98 366 ALA A CA 1
ATOM 2821 C C . ALA A 1 366 ? 34.231 -21.563 -17.975 1.00 26.98 366 ALA A C 1
ATOM 2823 O O . ALA A 1 366 ? 35.230 -22.254 -18.174 1.00 26.98 366 ALA A O 1
ATOM 2824 N N . SER A 1 367 ? 33.560 -20.992 -18.974 1.00 28.98 367 SER A N 1
ATOM 2825 C CA . SER A 1 367 ? 34.167 -20.766 -20.280 1.00 28.98 367 SER A CA 1
ATOM 2826 C C . SER A 1 367 ? 35.223 -19.673 -20.108 1.00 28.98 367 SER A C 1
ATOM 2828 O O . SER A 1 367 ? 34.925 -18.481 -20.162 1.00 28.98 367 SER A O 1
ATOM 2830 N N . ARG A 1 368 ? 36.464 -20.085 -19.830 1.00 25.31 368 ARG A N 1
ATOM 2831 C CA . ARG A 1 368 ? 37.645 -19.228 -19.962 1.00 25.31 368 ARG A CA 1
ATOM 2832 C C . ARG A 1 368 ? 37.768 -18.809 -21.425 1.00 25.31 368 ARG A C 1
ATOM 2834 O O . ARG A 1 368 ? 38.171 -19.607 -22.263 1.00 25.31 368 ARG A O 1
ATOM 2841 N N . SER A 1 369 ? 37.449 -17.557 -21.723 1.00 26.80 369 SER A N 1
ATOM 2842 C CA . SER A 1 369 ? 37.976 -16.860 -22.893 1.00 26.80 369 SER A CA 1
ATOM 2843 C C . SER A 1 369 ? 39.243 -16.115 -22.464 1.00 26.80 369 SER A C 1
ATOM 2845 O O . SER A 1 369 ? 39.216 -14.907 -22.236 1.00 26.80 369 SER A O 1
ATOM 2847 N N . ASP A 1 370 ? 40.342 -16.853 -22.296 1.00 26.91 370 ASP A N 1
ATOM 2848 C CA . ASP A 1 370 ? 41.678 -16.259 -22.215 1.00 26.91 370 ASP A CA 1
ATOM 2849 C C . ASP A 1 370 ? 42.106 -15.921 -23.652 1.00 26.91 370 ASP A C 1
ATOM 2851 O O . ASP A 1 370 ? 42.553 -16.783 -24.404 1.00 26.91 370 ASP A O 1
ATOM 2855 N N . GLY A 1 371 ? 41.906 -14.670 -24.066 1.00 24.62 371 GLY A N 1
ATOM 2856 C CA . GLY A 1 371 ? 42.514 -14.138 -25.284 1.00 24.62 371 GLY A CA 1
ATOM 2857 C C . GLY A 1 371 ? 43.900 -13.573 -24.969 1.00 24.62 371 GLY A C 1
ATOM 2858 O O . GLY A 1 371 ? 43.997 -12.727 -24.078 1.00 24.62 371 GLY A O 1
ATOM 2859 N N . PRO A 1 372 ? 44.973 -13.958 -25.682 1.00 28.86 372 PRO A N 1
ATOM 2860 C CA . PRO A 1 372 ? 46.228 -13.239 -25.596 1.00 28.86 372 PRO A CA 1
ATOM 2861 C C . PRO A 1 372 ? 46.326 -12.204 -26.723 1.00 28.86 372 PRO A C 1
ATOM 2863 O O . PRO A 1 372 ? 46.165 -12.502 -27.906 1.00 28.86 372 PRO A O 1
ATOM 2866 N N . ARG A 1 373 ? 46.644 -10.964 -26.341 1.00 26.47 373 ARG A N 1
ATOM 2867 C CA . ARG A 1 373 ? 47.370 -10.031 -27.209 1.00 26.47 373 ARG A CA 1
ATOM 2868 C C . ARG A 1 373 ? 48.789 -10.569 -27.384 1.00 26.47 373 ARG A C 1
ATOM 2870 O O . ARG A 1 373 ? 49.441 -10.746 -26.364 1.00 26.47 373 ARG A O 1
ATOM 2877 N N . THR A 1 374 ? 49.277 -10.676 -28.619 1.00 26.30 374 THR A N 1
ATOM 2878 C CA . THR A 1 374 ? 50.579 -10.120 -29.046 1.00 26.30 374 THR A CA 1
ATOM 2879 C C . THR A 1 374 ? 50.758 -10.232 -30.560 1.00 26.30 374 THR A C 1
ATOM 2881 O O . THR A 1 374 ? 50.330 -11.192 -31.192 1.00 26.30 374 THR A O 1
ATOM 2884 N N . ALA A 1 375 ? 51.386 -9.207 -31.136 1.00 26.23 375 ALA A N 1
ATOM 2885 C CA .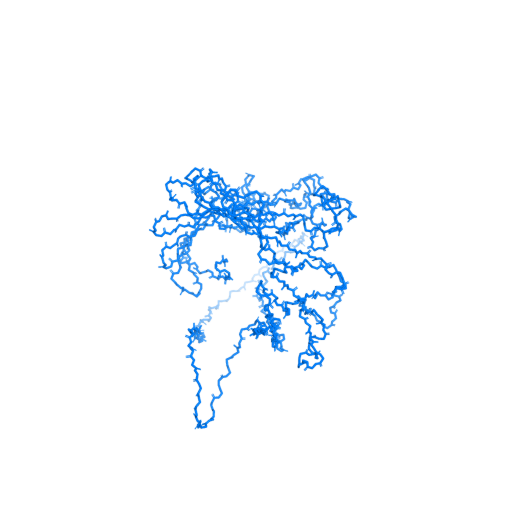 ALA A 1 375 ? 51.828 -9.164 -32.522 1.00 26.23 375 ALA A CA 1
ATOM 2886 C C . ALA A 1 375 ? 53.285 -9.652 -32.659 1.00 26.23 375 ALA A C 1
ATOM 2888 O O . ALA A 1 375 ? 54.061 -9.558 -31.709 1.00 26.23 375 ALA A O 1
ATOM 2889 N N . THR A 1 376 ? 53.626 -10.028 -33.898 1.00 27.09 376 THR A N 1
ATOM 2890 C CA . THR A 1 376 ? 54.947 -10.138 -34.564 1.00 27.09 376 THR A CA 1
ATOM 2891 C C . THR A 1 376 ? 55.656 -11.509 -34.685 1.00 27.09 376 THR A C 1
ATOM 2893 O O . THR A 1 376 ? 56.034 -12.134 -33.704 1.00 27.09 376 THR A O 1
ATOM 2896 N N . ASN A 1 377 ? 55.910 -11.834 -35.971 1.00 26.75 377 ASN A N 1
ATOM 2897 C CA . ASN A 1 377 ? 57.002 -12.593 -36.618 1.00 26.75 377 ASN A CA 1
ATOM 2898 C C . ASN A 1 377 ? 56.980 -14.135 -36.780 1.00 26.75 377 ASN A C 1
ATOM 2900 O O . ASN A 1 377 ? 57.305 -14.872 -35.862 1.00 26.75 377 ASN A O 1
ATOM 2904 N N . GLY A 1 378 ? 56.830 -14.555 -38.053 1.00 24.17 378 GLY A N 1
ATOM 2905 C CA . GLY A 1 378 ? 57.707 -15.523 -38.759 1.00 24.17 378 GLY A CA 1
ATOM 2906 C C . GLY A 1 378 ? 57.345 -17.026 -38.725 1.00 24.17 378 GLY A C 1
ATOM 2907 O O . GLY A 1 378 ? 56.708 -17.448 -37.774 1.00 24.17 378 GLY A O 1
ATOM 2908 N N . PRO A 1 379 ? 57.692 -17.846 -39.752 1.00 30.69 379 PRO A N 1
ATOM 2909 C CA . PRO A 1 379 ? 56.767 -18.863 -40.289 1.00 30.69 379 PRO A CA 1
ATOM 2910 C C . PRO A 1 379 ? 57.190 -20.358 -40.208 1.00 30.69 379 PRO A C 1
ATOM 2912 O O . PRO A 1 379 ? 58.372 -20.669 -40.111 1.00 30.69 379 PRO A O 1
ATOM 2915 N N . HIS A 1 380 ? 56.191 -21.242 -40.449 1.00 26.91 380 HIS A N 1
ATOM 2916 C CA . HIS A 1 380 ? 56.245 -22.638 -40.980 1.00 26.91 380 HIS A CA 1
ATOM 2917 C C . HIS A 1 380 ? 56.707 -23.813 -40.049 1.00 26.91 380 HIS A C 1
ATOM 2919 O O . HIS A 1 380 ? 57.416 -23.576 -39.083 1.00 26.91 380 HIS A O 1
ATOM 2925 N N . PRO A 1 381 ? 56.376 -25.107 -40.335 1.00 34.31 381 PRO A N 1
ATOM 2926 C CA . PRO A 1 381 ? 55.031 -25.722 -40.343 1.00 34.31 381 PRO A CA 1
ATOM 2927 C C . PRO A 1 381 ? 54.945 -27.157 -39.724 1.00 34.31 381 PRO A C 1
ATOM 2929 O O . PRO A 1 381 ? 55.945 -27.789 -39.404 1.00 34.31 381 PRO A O 1
ATOM 2932 N N . SER A 1 382 ? 53.724 -27.718 -39.754 1.00 24.59 382 SER A N 1
ATOM 2933 C CA . SER A 1 382 ? 53.371 -29.132 -40.049 1.00 24.59 382 SER A CA 1
ATOM 2934 C C . SER A 1 382 ? 53.031 -30.137 -38.926 1.00 24.59 382 SER A C 1
ATOM 2936 O O . SER A 1 382 ? 53.696 -30.231 -37.902 1.00 24.59 382 SER A O 1
ATOM 2938 N N . ASN A 1 383 ? 52.009 -30.943 -39.273 1.00 26.12 383 ASN A N 1
ATOM 2939 C CA . ASN A 1 383 ? 51.543 -32.242 -38.753 1.00 26.12 383 ASN A CA 1
ATOM 2940 C C . ASN A 1 383 ? 50.831 -32.227 -37.384 1.00 26.12 383 ASN A C 1
ATOM 2942 O O . ASN A 1 383 ? 51.341 -31.705 -36.410 1.00 26.12 383 ASN A O 1
ATOM 2946 N N . GLY A 1 384 ? 49.626 -32.771 -37.189 1.00 23.33 384 GLY A N 1
ATOM 2947 C CA . GLY A 1 384 ? 48.887 -33.800 -37.919 1.00 23.33 384 GLY A CA 1
ATOM 2948 C C . GLY A 1 384 ? 48.609 -34.966 -36.963 1.00 23.33 384 GLY A C 1
ATOM 2949 O O . GLY A 1 384 ? 49.536 -35.690 -36.626 1.00 23.33 384 GLY A O 1
ATOM 2950 N N . SER A 1 385 ? 47.367 -35.129 -36.493 1.00 26.22 385 SER A N 1
ATOM 2951 C CA . SER A 1 385 ? 46.702 -36.429 -36.262 1.00 26.22 385 SER A CA 1
ATOM 2952 C C . SER A 1 385 ? 45.405 -36.287 -35.456 1.00 26.22 385 SER A C 1
ATOM 2954 O O . SER A 1 385 ? 45.307 -35.623 -34.429 1.00 26.22 385 SER A O 1
ATOM 2956 N N . THR A 1 386 ? 44.391 -36.941 -36.002 1.00 22.80 386 THR A N 1
ATOM 2957 C CA . THR A 1 386 ? 43.038 -37.193 -35.513 1.00 22.80 386 THR A CA 1
ATOM 2958 C C . THR A 1 386 ? 43.003 -38.334 -34.495 1.00 22.80 386 THR A C 1
ATOM 2960 O O . THR A 1 386 ? 43.638 -39.359 -34.724 1.00 22.80 386 THR A O 1
ATOM 2963 N N . SER A 1 387 ? 42.149 -38.249 -33.468 1.00 25.27 387 SER A N 1
ATOM 2964 C CA . SER A 1 387 ? 41.455 -39.440 -32.954 1.00 25.27 387 SER A CA 1
ATOM 2965 C C . SER A 1 387 ? 40.100 -39.089 -32.328 1.00 25.27 387 SER A C 1
ATOM 2967 O O . SER A 1 387 ? 39.937 -38.116 -31.596 1.00 25.27 387 SER A O 1
ATOM 2969 N N . THR A 1 388 ? 39.115 -39.890 -32.712 1.00 22.45 388 THR A N 1
ATOM 2970 C CA . THR A 1 388 ? 37.695 -39.905 -32.354 1.00 22.45 388 THR A CA 1
ATOM 2971 C C . THR A 1 388 ? 37.438 -40.706 -31.076 1.00 22.45 388 THR A C 1
ATOM 2973 O O . THR A 1 388 ? 37.977 -41.801 -30.941 1.00 22.45 388 THR A O 1
ATOM 2976 N N . SER A 1 389 ? 36.523 -40.258 -30.207 1.00 25.58 389 SER A N 1
ATOM 2977 C CA . SER A 1 389 ? 35.692 -41.161 -29.385 1.00 25.58 389 SER A CA 1
ATOM 2978 C C . SER A 1 389 ? 34.394 -40.484 -28.903 1.00 25.58 389 SER A C 1
ATOM 2980 O O . SER A 1 389 ? 34.372 -39.311 -28.539 1.00 25.58 389 SER A O 1
ATOM 2982 N N . SER A 1 390 ? 33.298 -41.244 -28.985 1.00 26.11 390 SER A N 1
ATOM 2983 C CA . SER A 1 390 ? 31.893 -40.905 -28.688 1.00 26.11 390 SER A CA 1
ATOM 2984 C C . SER A 1 390 ? 31.514 -41.205 -27.209 1.00 26.11 390 SER A C 1
ATOM 2986 O O . SER A 1 390 ? 32.340 -41.755 -26.482 1.00 26.11 390 SER A O 1
ATOM 2988 N N . PRO A 1 391 ? 30.305 -40.828 -26.722 1.00 28.44 391 PRO A N 1
ATOM 2989 C CA . PRO A 1 391 ? 30.048 -40.442 -25.324 1.00 28.44 391 PRO A CA 1
ATOM 2990 C C . PRO A 1 391 ? 29.423 -41.555 -24.456 1.00 28.44 391 PRO A C 1
ATOM 2992 O O . PRO A 1 391 ? 28.852 -42.498 -25.005 1.00 28.44 391 PRO A O 1
ATOM 2995 N N . PRO A 1 392 ? 29.378 -41.415 -23.112 1.00 25.89 392 PRO A N 1
ATOM 2996 C CA . PRO A 1 392 ? 28.550 -42.278 -22.278 1.00 25.89 392 PRO A CA 1
ATOM 2997 C C . PRO A 1 392 ? 27.254 -41.600 -21.787 1.00 25.89 392 PRO A C 1
ATOM 2999 O O . PRO A 1 392 ? 27.252 -40.614 -21.055 1.00 25.89 392 PRO A O 1
ATOM 3002 N N . SER A 1 393 ? 26.152 -42.198 -22.242 1.00 22.97 393 SER A N 1
ATOM 3003 C CA . SER A 1 393 ? 24.901 -42.579 -21.558 1.00 22.97 393 SER A CA 1
ATOM 3004 C C . SER A 1 393 ? 24.460 -41.932 -20.230 1.00 22.97 393 SER A C 1
ATOM 3006 O O . SER A 1 393 ? 25.145 -41.985 -19.210 1.00 22.97 393 SER A O 1
ATOM 3008 N N . TRP A 1 394 ? 23.183 -41.535 -20.228 1.00 20.20 394 TRP A N 1
ATOM 3009 C CA . TRP A 1 394 ? 22.309 -41.252 -19.084 1.00 20.20 394 TRP A CA 1
ATOM 3010 C C . TRP A 1 394 ? 21.803 -42.517 -18.359 1.00 20.20 394 TRP A C 1
ATOM 3012 O O . TRP A 1 394 ? 21.433 -43.493 -19.012 1.00 20.20 394 TRP A O 1
ATOM 3022 N N . ARG A 1 395 ? 21.617 -42.435 -17.029 1.00 22.61 395 ARG A N 1
ATOM 3023 C CA . ARG A 1 395 ? 20.569 -43.160 -16.273 1.00 22.61 395 ARG A CA 1
ATOM 3024 C C . ARG A 1 395 ? 20.029 -42.309 -15.102 1.00 22.61 395 ARG A C 1
ATOM 3026 O O . ARG A 1 395 ? 20.788 -41.516 -14.549 1.00 22.61 395 ARG A O 1
ATOM 3033 N N . PRO A 1 396 ? 18.740 -42.459 -14.727 1.00 24.61 396 PRO A N 1
ATOM 3034 C CA . PRO A 1 396 ? 18.019 -41.536 -13.849 1.00 24.61 396 PRO A CA 1
ATOM 3035 C C . PRO A 1 396 ? 18.020 -41.982 -12.378 1.00 24.61 396 PRO A C 1
ATOM 3037 O O . PRO A 1 396 ? 17.864 -43.167 -12.077 1.00 24.61 396 PRO A O 1
ATOM 3040 N N . THR A 1 397 ? 18.117 -41.032 -11.447 1.00 23.53 397 THR A N 1
ATOM 3041 C CA . THR A 1 397 ? 17.916 -41.264 -10.008 1.00 23.53 397 THR A CA 1
ATOM 3042 C C . THR A 1 397 ? 16.537 -40.775 -9.557 1.00 23.53 397 THR A C 1
ATOM 3044 O O . THR A 1 397 ? 16.126 -39.649 -9.824 1.00 23.53 397 THR A O 1
ATOM 3047 N N . LYS A 1 398 ? 15.812 -41.674 -8.877 1.00 22.38 398 LYS A N 1
ATOM 3048 C CA . LYS A 1 398 ? 14.500 -41.469 -8.248 1.00 22.38 398 LYS A CA 1
ATOM 3049 C C . LYS A 1 398 ? 14.583 -40.418 -7.128 1.00 22.38 398 LYS A C 1
ATOM 3051 O O . LYS A 1 398 ? 15.532 -40.431 -6.350 1.00 22.38 398 LYS A O 1
ATOM 3056 N N . SER A 1 399 ? 13.558 -39.581 -6.975 1.00 22.52 399 SER A N 1
ATOM 3057 C CA . SER A 1 399 ? 13.296 -38.824 -5.738 1.00 22.52 399 SER A CA 1
ATOM 3058 C C . SER A 1 399 ? 11.857 -39.081 -5.276 1.00 22.52 399 SER A C 1
ATOM 3060 O O . SER A 1 399 ? 10.968 -39.111 -6.128 1.00 22.52 399 SER A O 1
ATOM 3062 N N . PRO A 1 400 ? 11.618 -39.329 -3.974 1.00 25.27 400 PRO A N 1
ATOM 3063 C CA . PRO A 1 400 ? 10.305 -39.704 -3.471 1.00 25.27 400 PRO A CA 1
ATOM 3064 C C . PRO A 1 400 ? 9.407 -38.484 -3.233 1.00 25.27 400 PRO A C 1
ATOM 3066 O O . PRO A 1 400 ? 9.828 -37.452 -2.714 1.00 25.27 400 PRO A O 1
ATOM 3069 N N . THR A 1 401 ? 8.152 -38.660 -3.623 1.00 26.95 401 THR A N 1
ATOM 3070 C CA . THR A 1 401 ? 6.989 -37.800 -3.416 1.00 26.95 401 THR A CA 1
ATOM 3071 C C . THR A 1 401 ? 6.456 -37.970 -1.990 1.00 26.95 401 THR A C 1
ATOM 3073 O O . THR A 1 401 ? 6.131 -39.095 -1.620 1.00 26.95 401 THR A O 1
ATOM 3076 N N . THR A 1 402 ? 6.262 -36.884 -1.232 1.00 22.41 402 THR A N 1
ATOM 3077 C CA . THR A 1 402 ? 5.352 -36.879 -0.068 1.00 22.41 402 THR A CA 1
ATOM 3078 C C . THR A 1 402 ? 4.663 -35.518 0.050 1.00 22.41 402 THR A C 1
ATOM 3080 O O . THR A 1 402 ? 5.319 -34.492 0.210 1.00 22.41 402 THR A O 1
ATOM 3083 N N . ALA A 1 403 ? 3.333 -35.521 -0.059 1.00 24.78 403 ALA A N 1
ATOM 3084 C CA . ALA A 1 403 ? 2.446 -34.376 0.134 1.00 24.78 403 ALA A CA 1
ATOM 3085 C C . ALA A 1 403 ? 1.967 -34.309 1.596 1.00 24.78 403 ALA A C 1
ATOM 3087 O O . ALA A 1 403 ? 1.673 -35.352 2.176 1.00 24.78 403 ALA A O 1
ATOM 3088 N N . CYS A 1 404 ? 1.809 -33.107 2.166 1.00 22.52 404 CYS A N 1
ATOM 3089 C CA . CYS A 1 404 ? 1.180 -32.911 3.479 1.00 22.52 404 CYS A CA 1
ATOM 3090 C C . CYS A 1 404 ? 0.000 -31.928 3.384 1.00 22.52 404 CYS A C 1
ATOM 3092 O O . CYS A 1 404 ? 0.186 -30.733 3.165 1.00 22.52 404 CYS A O 1
ATOM 3094 N N . ARG A 1 405 ? -1.214 -32.471 3.553 1.00 24.31 405 ARG A N 1
ATOM 3095 C CA . ARG A 1 405 ? -2.484 -31.774 3.833 1.00 24.31 405 ARG A CA 1
ATOM 3096 C C . ARG A 1 405 ? -2.600 -31.462 5.330 1.00 24.31 405 ARG A C 1
ATOM 3098 O O . ARG A 1 405 ? -2.077 -32.216 6.145 1.00 24.31 405 ARG A O 1
ATOM 3105 N N . SER A 1 406 ? -3.424 -30.479 5.692 1.00 25.05 406 SER A N 1
ATOM 3106 C CA . SER A 1 406 ? -4.108 -30.458 6.992 1.00 25.05 406 SER A CA 1
ATOM 3107 C C . SER A 1 406 ? -5.563 -29.983 6.851 1.00 25.05 406 SER A C 1
ATOM 3109 O O . SER A 1 406 ? -5.856 -29.001 6.172 1.00 25.05 406 SER A O 1
ATOM 3111 N N . SER A 1 407 ? -6.472 -30.725 7.486 1.00 21.42 407 SER A N 1
ATOM 3112 C CA . SER A 1 407 ? -7.869 -30.370 7.781 1.00 21.42 407 SER A CA 1
ATOM 3113 C C . SER A 1 407 ? -8.020 -30.322 9.312 1.00 21.42 407 SER A C 1
ATOM 3115 O O . SER A 1 407 ? -7.315 -31.080 9.981 1.00 21.42 407 SER A O 1
ATOM 3117 N N . PRO A 1 408 ? -8.886 -29.475 9.899 1.00 24.25 408 PRO A N 1
ATOM 3118 C CA . PRO A 1 408 ? -9.032 -29.398 11.351 1.00 24.25 408 PRO A CA 1
ATOM 3119 C C . PRO A 1 408 ? -10.047 -30.428 11.876 1.00 24.25 408 PRO A C 1
ATOM 3121 O O . PRO A 1 408 ? -11.152 -30.534 11.349 1.00 24.25 408 PRO A O 1
ATOM 3124 N N . SER A 1 409 ? -9.694 -31.149 12.944 1.00 24.08 409 SER A N 1
ATOM 3125 C CA . SER A 1 409 ? -10.626 -31.952 13.749 1.00 24.08 409 SER A CA 1
ATOM 3126 C C . SER A 1 409 ? -10.496 -31.593 15.231 1.00 24.08 409 SER A C 1
ATOM 3128 O O . SER A 1 409 ? -9.394 -31.582 15.776 1.00 24.08 409 SER A O 1
ATOM 3130 N N . THR A 1 410 ? -11.625 -31.321 15.875 1.00 28.81 410 THR A N 1
ATOM 3131 C CA . THR A 1 410 ? -11.808 -31.097 17.316 1.00 28.81 410 THR A CA 1
ATOM 3132 C C . THR A 1 410 ? -12.116 -32.415 18.040 1.00 28.81 410 THR A C 1
ATOM 3134 O O . THR A 1 410 ? -12.931 -33.188 17.543 1.00 28.81 410 THR A O 1
ATOM 3137 N N . SER A 1 411 ? -11.549 -32.663 19.233 1.00 25.86 411 SER A N 1
ATOM 3138 C CA . SER A 1 411 ? -12.103 -33.665 20.172 1.00 25.86 411 SER A CA 1
ATOM 3139 C C . SER A 1 411 ? -11.603 -33.554 21.628 1.00 25.86 411 SER A C 1
ATOM 3141 O O . SER A 1 411 ? -10.409 -33.401 21.878 1.00 25.86 411 SER A O 1
ATOM 3143 N N . THR A 1 412 ? -12.559 -33.703 22.552 1.00 24.77 412 THR A N 1
ATOM 3144 C CA . THR A 1 412 ? -12.554 -33.784 24.041 1.00 24.77 412 THR A CA 1
ATOM 3145 C C . THR A 1 412 ? -12.131 -35.209 24.545 1.00 24.77 412 THR A C 1
ATOM 3147 O O . THR A 1 412 ? -12.015 -36.101 23.705 1.00 24.77 412 THR A O 1
ATOM 3150 N N . PRO A 1 413 ? -11.857 -35.488 25.853 1.00 32.09 413 PRO A N 1
ATOM 3151 C CA . PRO A 1 413 ? -10.794 -36.437 26.256 1.00 32.09 413 PRO A CA 1
ATOM 3152 C C . PRO A 1 413 ? -11.163 -37.821 26.878 1.00 32.09 413 PRO A C 1
ATOM 3154 O O . PRO A 1 413 ? -12.159 -37.968 27.577 1.00 32.09 413 PRO A O 1
ATOM 3157 N N . ALA A 1 414 ? -10.187 -38.744 26.724 1.00 28.50 414 ALA A N 1
ATOM 3158 C CA . ALA A 1 414 ? -9.580 -39.744 27.649 1.00 28.50 414 ALA A CA 1
ATOM 3159 C C . ALA A 1 414 ? -10.204 -41.130 28.000 1.00 28.50 414 ALA A C 1
ATOM 3161 O O . ALA A 1 414 ? -11.205 -41.211 28.704 1.00 28.50 414 ALA A O 1
ATOM 3162 N N . ARG A 1 415 ? -9.439 -42.220 27.719 1.00 24.52 415 ARG A N 1
ATOM 3163 C CA . ARG A 1 415 ? -8.852 -43.226 28.672 1.00 24.52 415 ARG A CA 1
ATOM 3164 C C . ARG A 1 415 ? -7.912 -44.260 27.953 1.00 24.52 415 ARG A C 1
ATOM 3166 O O . ARG A 1 415 ? -7.904 -44.249 26.728 1.00 24.52 415 ARG A O 1
ATOM 3173 N N . PRO A 1 416 ? -7.064 -45.073 28.651 1.00 31.78 416 PRO A N 1
ATOM 3174 C CA . PRO A 1 416 ? -5.656 -45.318 28.259 1.00 31.78 416 PRO A CA 1
ATOM 3175 C C . PRO A 1 416 ? -5.255 -46.767 27.862 1.00 31.78 416 PRO A C 1
ATOM 3177 O O . PRO A 1 416 ? -5.864 -47.733 28.312 1.00 31.78 416 PRO A O 1
ATOM 3180 N N . GLY A 1 417 ? -4.147 -46.902 27.110 1.00 23.19 417 GLY A N 1
ATOM 3181 C CA . GLY A 1 417 ? -3.402 -48.148 26.801 1.00 23.19 417 GLY A CA 1
ATOM 3182 C C . GLY A 1 417 ? -2.248 -47.903 25.792 1.00 23.19 417 GLY A C 1
ATOM 3183 O O . GLY A 1 417 ? -2.320 -46.905 25.085 1.00 23.19 417 GLY A O 1
ATOM 3184 N N . PRO A 1 418 ? -1.159 -48.706 25.744 1.00 29.05 418 PRO A N 1
ATOM 3185 C CA . PRO A 1 418 ? 0.226 -48.187 25.739 1.00 29.05 418 PRO A CA 1
ATOM 3186 C C . PRO A 1 418 ? 0.980 -48.111 24.379 1.00 29.05 418 PRO A C 1
ATOM 3188 O O . PRO A 1 418 ? 0.927 -49.047 23.597 1.00 29.05 418 PRO A O 1
ATOM 3191 N N . ASN A 1 419 ? 1.727 -47.001 24.190 1.00 28.66 419 ASN A N 1
ATOM 3192 C CA . ASN A 1 419 ? 3.140 -46.797 23.749 1.00 28.66 419 ASN A CA 1
ATOM 3193 C C . ASN A 1 419 ? 3.788 -47.586 22.559 1.00 28.66 419 ASN A C 1
ATOM 3195 O O . ASN A 1 419 ? 3.491 -48.751 22.344 1.00 28.66 419 ASN A O 1
ATOM 3199 N N . PRO A 1 420 ? 4.846 -47.052 21.897 1.00 33.03 420 PRO A N 1
ATOM 3200 C CA . PRO A 1 420 ? 4.811 -46.003 20.870 1.00 33.03 420 PRO A CA 1
ATOM 3201 C C . PRO A 1 420 ? 5.555 -46.408 19.565 1.00 33.03 420 PRO A C 1
ATOM 3203 O O . PRO A 1 420 ? 6.484 -47.211 19.579 1.00 33.03 420 PRO A O 1
ATOM 3206 N N . MET A 1 421 ? 5.237 -45.774 18.432 1.00 23.28 421 MET A N 1
ATOM 3207 C CA . MET A 1 421 ? 6.155 -45.696 17.283 1.00 23.28 421 MET A CA 1
ATOM 3208 C C . MET A 1 421 ? 6.311 -44.236 16.867 1.00 23.28 421 MET A C 1
ATOM 3210 O O . MET A 1 421 ? 5.374 -43.576 16.429 1.00 23.28 421 MET A O 1
ATOM 3214 N N . THR A 1 422 ? 7.517 -43.724 17.076 1.00 24.83 422 THR A N 1
ATOM 3215 C CA . THR A 1 422 ? 7.953 -42.366 16.768 1.00 24.83 422 THR A CA 1
ATOM 3216 C C . THR A 1 422 ? 8.177 -42.196 15.266 1.00 24.83 422 THR A C 1
ATOM 3218 O O . THR A 1 422 ? 9.111 -42.781 14.721 1.00 24.83 422 THR A O 1
ATOM 3221 N N . SER A 1 423 ? 7.391 -41.341 14.609 1.00 24.23 423 SER A N 1
ATOM 3222 C CA . SER A 1 423 ? 7.765 -40.724 13.331 1.00 24.23 423 SER A CA 1
ATOM 3223 C C . SER A 1 423 ? 7.903 -39.217 13.532 1.00 24.23 423 SER A C 1
ATOM 3225 O O . SER A 1 423 ? 6.918 -38.520 13.775 1.00 24.23 423 SER A O 1
ATOM 3227 N N . SER A 1 424 ? 9.137 -38.723 13.472 1.00 24.06 424 SER A N 1
ATOM 3228 C CA . SER A 1 424 ? 9.474 -37.303 13.541 1.00 24.06 424 SER A CA 1
ATOM 3229 C C . SER A 1 424 ? 9.048 -36.594 12.253 1.00 24.06 424 SER A C 1
ATOM 3231 O O . SER A 1 424 ? 9.667 -36.778 11.205 1.00 24.06 424 SER A O 1
ATOM 3233 N N . SER A 1 425 ? 8.007 -35.773 12.330 1.00 27.19 425 SER A N 1
ATOM 3234 C CA . SER A 1 425 ? 7.711 -34.742 11.335 1.00 27.19 425 SER A CA 1
ATOM 3235 C C . SER A 1 425 ? 8.167 -33.392 11.888 1.00 27.19 425 SER A C 1
ATOM 3237 O O . SER A 1 425 ? 7.623 -32.929 12.892 1.00 27.19 425 SER A O 1
ATOM 3239 N N . ASP A 1 426 ? 9.167 -32.780 11.257 1.00 27.78 426 ASP A N 1
ATOM 3240 C CA . ASP A 1 426 ? 9.638 -31.437 11.606 1.00 27.78 426 ASP A CA 1
ATOM 3241 C C . ASP A 1 426 ? 8.541 -30.380 11.337 1.00 27.78 426 ASP A C 1
ATOM 3243 O O . ASP A 1 426 ? 7.949 -30.381 10.252 1.00 27.78 426 ASP A O 1
ATOM 3247 N N . PRO A 1 427 ? 8.256 -29.464 12.283 1.00 29.17 427 PRO A N 1
ATOM 3248 C CA . PRO A 1 427 ? 7.271 -28.402 12.102 1.00 29.17 427 PRO A CA 1
ATOM 3249 C C . PRO A 1 427 ? 7.847 -27.200 11.318 1.00 29.17 427 PRO A C 1
ATOM 3251 O O . PRO A 1 427 ? 9.065 -27.003 11.270 1.00 29.17 427 PRO A O 1
ATOM 3254 N N . PRO A 1 428 ? 6.988 -26.365 10.702 1.00 27.25 428 PRO A N 1
ATOM 3255 C CA . PRO A 1 428 ? 7.408 -25.236 9.870 1.00 27.25 428 PRO A CA 1
ATOM 3256 C C . PRO A 1 428 ? 8.170 -24.143 10.644 1.00 27.25 428 PRO A C 1
ATOM 3258 O O . PRO A 1 428 ? 7.933 -23.897 11.824 1.00 27.25 428 PRO A O 1
ATOM 3261 N N . CYS A 1 429 ? 9.072 -23.447 9.938 1.00 33.41 429 CYS A N 1
ATOM 3262 C CA . CYS A 1 429 ? 9.973 -22.397 10.436 1.00 33.41 429 CYS A CA 1
ATOM 3263 C C . CYS A 1 429 ? 9.279 -21.067 10.813 1.00 33.41 429 CYS A C 1
ATOM 3265 O O . CYS A 1 429 ? 9.651 -20.008 10.304 1.00 33.41 429 CYS A O 1
ATOM 3267 N N . ALA A 1 430 ? 8.299 -21.091 11.714 1.00 35.06 430 ALA A N 1
ATOM 3268 C CA . ALA A 1 430 ? 7.720 -19.891 12.313 1.00 35.06 430 ALA A CA 1
ATOM 3269 C C . ALA A 1 430 ? 7.611 -20.054 13.839 1.00 35.06 430 ALA A C 1
ATOM 3271 O O . ALA A 1 430 ? 7.323 -21.156 14.309 1.00 35.06 430 ALA A O 1
ATOM 3272 N N . PRO A 1 431 ? 7.839 -18.990 14.634 1.00 39.34 431 PRO A N 1
ATOM 3273 C CA . PRO A 1 431 ? 7.525 -19.039 16.056 1.00 39.34 431 PRO A CA 1
ATOM 3274 C C . PRO A 1 431 ? 6.035 -19.350 16.215 1.00 39.34 431 PRO A C 1
ATOM 3276 O O . PRO A 1 431 ? 5.189 -18.680 15.623 1.00 39.34 431 PRO A O 1
ATOM 3279 N N . THR A 1 432 ? 5.722 -20.391 16.982 1.00 43.44 432 THR A N 1
ATOM 3280 C CA . THR A 1 432 ? 4.335 -20.751 17.287 1.00 43.44 432 THR A CA 1
ATOM 3281 C C . THR A 1 432 ? 3.904 -19.950 18.512 1.00 43.44 432 THR A C 1
ATOM 3283 O O . THR A 1 432 ? 4.626 -19.922 19.512 1.00 43.44 432 THR A O 1
ATOM 3286 N N . ALA A 1 433 ? 2.766 -19.269 18.415 1.00 47.75 433 ALA A N 1
ATOM 3287 C CA . ALA A 1 433 ? 2.183 -18.491 19.501 1.00 47.75 433 ALA A CA 1
ATOM 3288 C C . ALA A 1 433 ? 0.832 -19.095 19.893 1.00 47.75 433 ALA A C 1
ATOM 3290 O O . ALA A 1 433 ? 0.051 -19.477 19.021 1.00 47.75 433 ALA A O 1
ATOM 3291 N N . THR A 1 434 ? 0.562 -19.168 21.192 1.00 51.44 434 THR A N 1
ATOM 3292 C CA . THR A 1 434 ? -0.739 -19.566 21.746 1.00 51.44 434 THR A CA 1
ATOM 3293 C C . THR A 1 434 ? -1.279 -18.432 22.608 1.00 51.44 434 THR A C 1
ATOM 3295 O O . THR A 1 434 ? -0.524 -17.867 23.398 1.00 51.44 434 THR A O 1
ATOM 3298 N N . GLY A 1 435 ? -2.558 -18.088 22.438 1.00 43.38 435 GLY A N 1
ATOM 3299 C CA . GLY A 1 435 ? -3.244 -17.081 23.251 1.00 43.38 435 GLY A CA 1
ATOM 3300 C C . GLY A 1 435 ? -3.959 -17.715 24.442 1.00 43.38 435 GLY A C 1
ATOM 3301 O O . GLY A 1 435 ? -4.551 -18.788 24.299 1.00 43.38 435 GLY A O 1
ATOM 3302 N N . ARG A 1 436 ? -3.915 -17.060 25.605 1.00 51.94 436 ARG A N 1
ATOM 3303 C CA . ARG A 1 436 ? -4.748 -17.390 26.772 1.00 51.94 436 ARG A CA 1
ATOM 3304 C C . ARG A 1 436 ? -5.561 -16.152 27.160 1.00 51.94 436 ARG A C 1
ATOM 3306 O O . ARG A 1 436 ? -4.976 -15.095 27.370 1.00 51.94 436 ARG A O 1
ATOM 3313 N N . ASP A 1 437 ? -6.878 -16.313 27.275 1.00 47.00 437 ASP A N 1
ATOM 3314 C CA . ASP A 1 437 ? -7.790 -15.251 27.712 1.00 47.00 437 ASP A CA 1
ATOM 3315 C C . ASP A 1 437 ? -7.873 -15.222 29.239 1.00 47.00 437 ASP A C 1
ATOM 3317 O O . ASP A 1 437 ? -8.169 -16.240 29.876 1.00 47.00 437 ASP A O 1
ATOM 3321 N N . THR A 1 438 ? -7.649 -14.051 29.837 1.00 45.78 438 THR A N 1
ATOM 3322 C CA . THR A 1 438 ? -7.984 -13.804 31.244 1.00 45.78 438 THR A CA 1
ATOM 3323 C C . THR A 1 438 ? -8.984 -12.651 31.337 1.00 45.78 438 THR A C 1
ATOM 3325 O O . THR A 1 438 ? -8.711 -11.519 30.948 1.00 45.78 438 THR A O 1
ATOM 3328 N N . ALA A 1 439 ? -10.193 -12.943 31.827 1.00 36.22 439 ALA A N 1
ATOM 3329 C CA . ALA A 1 439 ? -11.188 -11.916 32.120 1.00 36.22 439 ALA A CA 1
ATOM 3330 C C . ALA A 1 439 ? -10.866 -11.273 33.477 1.00 36.22 439 ALA A C 1
ATOM 3332 O O . ALA A 1 439 ? -10.733 -11.981 34.479 1.00 36.22 439 ALA A O 1
ATOM 3333 N N . ARG A 1 440 ? -10.764 -9.940 33.534 1.00 38.00 440 ARG A N 1
ATOM 3334 C CA . ARG A 1 440 ? -10.808 -9.214 34.810 1.00 38.00 440 ARG A CA 1
ATOM 3335 C C . ARG A 1 440 ? -12.259 -9.132 35.280 1.00 38.00 440 ARG A C 1
ATOM 3337 O O . ARG A 1 440 ? -13.125 -8.700 34.525 1.00 38.00 440 ARG A O 1
ATOM 3344 N N . SER A 1 441 ? -12.515 -9.542 36.522 1.00 29.20 441 SER A N 1
ATOM 3345 C CA . SER A 1 441 ? -13.769 -9.201 37.201 1.00 29.20 441 SER A CA 1
ATOM 3346 C C . SER A 1 441 ? -13.879 -7.675 37.357 1.00 29.20 441 SER A C 1
ATOM 3348 O O . SER A 1 441 ? -12.836 -7.037 37.534 1.00 29.20 441 SER A O 1
ATOM 3350 N N . PRO A 1 442 ? -15.101 -7.118 37.259 1.00 39.41 442 PRO A N 1
ATOM 3351 C CA . PRO A 1 442 ? -15.357 -5.676 37.209 1.00 39.41 442 PRO A CA 1
ATOM 3352 C C . PRO A 1 442 ? -14.879 -4.899 38.438 1.00 39.41 442 PRO A C 1
ATOM 3354 O O . PRO A 1 442 ? -14.834 -5.490 39.544 1.00 39.41 442 PRO A O 1
#

pLDDT: mean 77.66, std 26.15, range [20.2, 98.81]

Sequence (442 aa):
MSLAGRTTELVRVGTTNTYRPASDDGTRVTLKTGAANGDNDGEYWEVTTTDGTVYTFGRHEVGGGHTNTNSVSTVPVFGNHPGEPCHATAFADSRCGAGKQQAWRWGLDKVTDVHGNVMIVSWKQETNYYAVRDKRKTPEAYERFAYPTSIDYGMRSDDLSKPSAQVSFSVKQRCLKSDTACDATNFAKTDDPGAYRPWWDTPGNLNCKSTSKLCPGFPSFWTQMRLDSITTLGARAGVTGLGKVDVYALHQSFPSDWYDTSPGLWLNSIARTGYGPGDTTGTIQSKDGVSFAEYRVGSSSPLQSRLRDRQLPNLVRTGPKDQRPAFTRPRIGTVATEAGADIEVEYTGGCATRLPRTRRRRTEPASRSDGPRTATNGPHPSNGSTSTSSPPSWRPTKSPTTACRSSPSTSTPARPGPNPMTSSSDPPCAPTATGRDTARSP

Radius of gyration: 28.91 Å; chains: 1; bounding box: 89×70×78 Å

Organism: NCBI:txid3074435